Protein 4JGB (pdb70)

Secondary structure (DSSP, 8-state):
--EEEEESTTSHHHHHHHHHHHHTT-EEEEEES----SSEEEE--TT-HHHHHHHHTT-SEEEE---TTT--GGGHHHHHHHHHHHHHHHT--EEEEE--GGG-EEETTEEGGGSTT--GGGHHHHHHHHHHHHHHTT--SSEEEEEEPPSEEES-------EEESSB----TTS--EEEHHHHHHHHHHHHHH-SSTTEEEEEE-/--EEEEESTTSHHHHHHHHHHHHTT-EEEEEES----SEEEE--TT-HHHHHHHHTT-SEEEE---TTT--GGGHHHHHHHHHHHHHHHT--EEEEE--GGG-EEETTEEGGGSTT--GGGHHHHHHHHHHHHHHHT--SSEEEEEEPPSEEES-------EEESSB----TTS--EEEHHHHHHHHHHHHHH-TTTTEEEEEE-

Nearest PDB structures (foldseek):
  4jgb-assembly2_B  TM=1.005E+00  e=1.490E-44  Burkholderia pseudomallei K96243
  4jgb-assembly1_A  TM=1.003E+00  e=3.158E-43  Burkholderia pseudomallei K96243
  3dhn-assembly1_A  TM=9.095E-01  e=5.529E-24  Bacteroides thetaiotaomicron
  4r01-assembly1_A  TM=8.678E-01  e=6.731E-21  Streptococcus pneumoniae TIGR4
  3m2p-assembly2_C  TM=6.711E-01  e=4.799E-10  Bacillus cereus ATCC 14579

Structure (mmCIF, N/CA/C/O backbone):
data_4JGB
#
_entry.id   4JGB
#
_cell.length_a   67.390
_cell.length_b   76.280
_cell.length_c   78.580
_cell.angle_alpha   90.000
_cell.angle_beta   93.420
_cell.angle_gamma   90.000
#
_symmetry.space_group_name_H-M   'C 1 2 1'
#
loop_
_entity.id
_entity.type
_entity.pdbx_description
1 polymer 'Putative exported protein'
2 non-polymer 1,2-ETHANEDIOL
3 non-polymer 'SULFATE ION'
4 water water
#
loop_
_atom_site.group_PDB
_atom_site.id
_atom_site.type_symbol
_atom_site.label_atom_id
_atom_site.label_alt_id
_atom_site.label_comp_id
_atom_site.label_asym_id
_atom_site.label_entity_id
_atom_site.label_seq_id
_atom_site.pdbx_PDB_ins_code
_atom_site.Cartn_x
_atom_site.Cartn_y
_atom_site.Cartn_z
_atom_site.occupancy
_atom_site.B_iso_or_equiv
_atom_site.auth_seq_id
_atom_site.auth_comp_id
_atom_site.auth_asym_id
_atom_site.auth_atom_id
_atom_site.pdbx_PDB_model_num
ATOM 1 N N . MET A 1 5 ? 22.902 11.864 7.808 1.00 29.22 1 MET A N 1
ATOM 2 C CA . MET A 1 5 ? 23.598 12.005 9.114 1.00 29.16 1 MET A CA 1
ATOM 3 C C . MET A 1 5 ? 22.748 12.701 10.188 1.00 25.40 1 MET A C 1
ATOM 4 O O . MET A 1 5 ? 22.688 12.198 11.298 1.00 26.05 1 MET A O 1
ATOM 9 N N . LEU A 1 6 ? 22.089 13.825 9.868 1.00 20.98 2 LEU A N 1
ATOM 10 C CA . LEU A 1 6 ? 21.208 14.491 10.827 1.00 18.21 2 LEU A CA 1
ATOM 11 C C . LEU A 1 6 ? 19.732 14.356 10.480 1.00 17.15 2 LEU A C 1
ATOM 12 O O . LEU A 1 6 ? 19.347 14.323 9.296 1.00 15.72 2 LEU A O 1
ATOM 17 N N . LYS A 1 7 ? 18.920 14.276 11.538 1.00 16.88 3 LYS A N 1
ATOM 18 C CA . LYS A 1 7 ? 17.467 14.294 11.430 1.00 16.45 3 LYS A CA 1
ATOM 19 C C . LYS A 1 7 ? 17.016 15.721 11.658 1.00 15.25 3 LYS A C 1
ATOM 20 O O . LYS A 1 7 ? 16.915 16.177 12.824 1.00 14.92 3 LYS A O 1
ATOM 26 N N . ILE A 1 8 ? 16.728 16.412 10.555 1.00 14.15 4 ILE A N 1
ATOM 27 C CA . ILE A 1 8 ? 16.258 17.812 10.603 1.00 13.41 4 ILE A CA 1
ATOM 28 C C . ILE A 1 8 ? 14.744 17.978 10.371 1.00 13.50 4 ILE A C 1
ATOM 29 O O . ILE A 1 8 ? 14.197 17.512 9.352 1.00 13.84 4 ILE A O 1
ATOM 34 N N . ALA A 1 9 ? 14.066 18.624 11.323 1.00 14.07 5 ALA A N 1
ATOM 35 C CA . ALA A 1 9 ? 12.647 18.960 11.176 1.00 14.48 5 ALA A CA 1
ATOM 36 C C . ALA A 1 9 ? 12.576 20.420 10.770 1.00 13.99 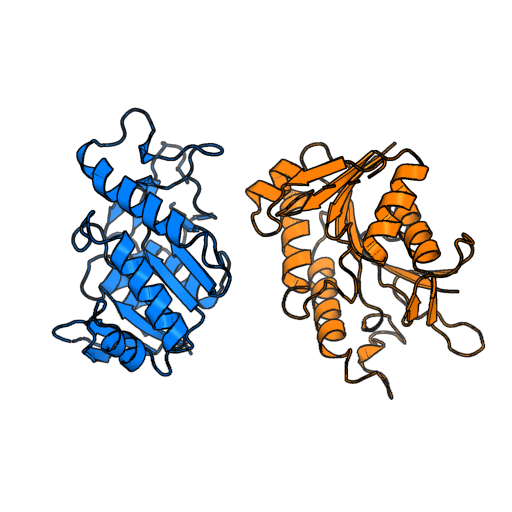5 ALA A C 1
ATOM 37 O O . ALA A 1 9 ? 13.285 21.259 11.310 1.00 13.31 5 ALA A O 1
ATOM 39 N N . LEU A 1 10 ? 11.712 20.723 9.813 1.00 14.55 6 LEU A N 1
ATOM 40 C CA . LEU A 1 10 ? 11.764 22.028 9.154 1.00 14.23 6 LEU A CA 1
ATOM 41 C C . LEU A 1 10 ? 10.347 22.547 8.977 1.00 15.06 6 LEU A C 1
ATOM 42 O O . LEU A 1 10 ? 9.535 21.849 8.357 1.00 15.90 6 LEU A O 1
ATOM 47 N N . PHE A 1 11 ? 10.035 23.715 9.567 1.00 15.35 7 PHE A N 1
ATOM 48 C CA . PHE A 1 11 ? 8.798 24.464 9.298 1.00 16.26 7 PHE A CA 1
ATOM 49 C C . PHE A 1 11 ? 9.011 25.413 8.104 1.00 16.51 7 PHE A C 1
ATOM 50 O O . PHE A 1 11 ? 10.115 25.890 7.890 1.00 16.09 7 PHE A O 1
ATOM 58 N N . GLY A 1 12 ? 7.961 25.660 7.326 1.00 17.05 8 GLY A N 1
ATOM 59 C CA . GLY A 1 12 ? 8.052 26.571 6.190 1.00 17.46 8 GLY A CA 1
ATOM 60 C C . GLY A 1 12 ? 8.700 25.971 4.957 1.00 16.88 8 GLY A C 1
ATOM 61 O O . GLY A 1 12 ? 9.149 26.713 4.075 1.00 17.33 8 GLY A O 1
ATOM 62 N N . ALA A 1 13 ? 8.759 24.639 4.885 1.00 16.59 9 ALA A N 1
ATOM 63 C CA . ALA A 1 13 ? 9.462 23.936 3.792 1.00 16.26 9 ALA A CA 1
ATOM 64 C C . ALA A 1 13 ? 8.958 24.147 2.334 1.00 17.51 9 ALA A C 1
ATOM 65 O O . ALA A 1 13 ? 9.702 23.806 1.380 1.00 17.17 9 ALA A O 1
ATOM 67 N N . THR A 1 14 ? 7.756 24.700 2.133 1.00 18.11 10 THR A N 1
ATOM 68 C CA . THR A 1 14 ? 7.255 24.881 0.768 1.00 19.68 10 THR A CA 1
ATOM 69 C C . THR A 1 14 ? 7.578 26.270 0.261 1.00 20.53 10 THR A C 1
ATOM 70 O O . THR A 1 14 ? 7.270 26.591 -0.891 1.00 21.78 10 THR A O 1
ATOM 74 N N . GLY A 1 15 ? 8.178 27.103 1.115 1.00 19.39 11 GLY A N 1
ATOM 75 C CA . GLY A 1 15 ? 8.515 28.463 0.722 1.00 19.44 11 GLY A CA 1
ATOM 76 C C . GLY A 1 15 ? 9.665 28.491 -0.277 1.00 18.79 11 GLY A C 1
ATOM 77 O O . GLY A 1 15 ? 10.280 27.470 -0.589 1.00 18.26 11 GLY A O 1
ATOM 78 N N . MET A 1 16 ? 9.923 29.677 -0.788 1.00 19.00 12 MET A N 1
ATOM 79 C CA . MET A 1 16 ? 10.996 29.951 -1.708 1.00 19.08 12 MET A CA 1
ATOM 80 C C . MET A 1 16 ? 12.341 29.650 -1.003 1.00 17.53 12 MET A C 1
ATOM 81 O O . MET A 1 16 ? 13.236 28.967 -1.567 1.00 17.00 12 MET A O 1
ATOM 86 N N . ILE A 1 17 ? 12.477 30.122 0.237 1.00 16.38 13 ILE A N 1
ATOM 87 C CA . ILE A 1 17 ? 13.682 29.823 1.036 1.00 15.00 13 ILE A CA 1
ATOM 88 C C . ILE A 1 17 ? 13.660 28.409 1.601 1.00 13.87 13 ILE A C 1
ATOM 89 O O . ILE A 1 17 ? 14.664 27.665 1.550 1.00 13.03 13 ILE A O 1
ATOM 94 N N . GLY A 1 18 ? 12.511 28.042 2.151 1.00 13.64 14 GLY A N 1
ATOM 95 C CA . GLY A 1 18 ? 12.374 26.777 2.850 1.00 13.20 14 GLY A CA 1
ATOM 96 C C . GLY A 1 18 ? 12.541 25.560 1.953 1.00 13.11 14 GLY A C 1
ATOM 97 O O . GLY A 1 18 ? 13.182 24.592 2.352 1.00 12.80 14 GLY A O 1
ATOM 98 N N . SER A 1 19 ? 11.955 25.590 0.762 1.00 13.95 15 SER A N 1
ATOM 99 C CA . SER A 1 19 ? 12.100 24.481 -0.200 1.00 14.07 15 SER A CA 1
ATOM 100 C C . SER A 1 19 ? 13.571 24.241 -0.600 1.00 13.46 15 SER A C 1
ATOM 101 O O . SER A 1 19 ? 13.995 23.106 -0.820 1.00 12.99 15 SER A O 1
ATOM 104 N N . ARG A 1 20 ? 14.349 25.319 -0.660 1.00 13.22 16 ARG A N 1
ATOM 105 C CA . ARG A 1 20 ? 15.783 25.240 -1.017 1.00 12.69 16 ARG A CA 1
ATOM 106 C C . ARG A 1 20 ? 16.619 24.701 0.130 1.00 11.78 16 ARG A C 1
ATOM 107 O O . ARG A 1 20 ? 17.579 23.942 -0.058 1.00 11.55 16 ARG A O 1
ATOM 115 N N . ILE A 1 21 ? 16.222 25.047 1.344 1.00 11.11 17 ILE A N 1
ATOM 116 C CA . ILE A 1 21 ? 16.836 24.468 2.518 1.00 10.30 17 ILE A CA 1
ATOM 117 C C . ILE A 1 21 ? 16.568 22.953 2.566 1.00 10.64 17 ILE A C 1
ATOM 118 O O . ILE A 1 21 ? 17.503 22.178 2.744 1.00 10.94 17 ILE A O 1
ATOM 123 N N . ALA A 1 22 ? 15.313 22.533 2.392 1.00 10.67 18 ALA A N 1
ATOM 124 C CA . ALA A 1 22 ? 14.991 21.118 2.450 1.00 11.50 18 ALA A CA 1
ATOM 125 C C . ALA A 1 22 ? 15.747 20.323 1.405 1.00 11.79 18 ALA A C 1
ATOM 126 O O . ALA A 1 22 ? 16.225 19.244 1.686 1.00 12.26 18 ALA A O 1
ATOM 128 N N . ALA A 1 23 ? 15.831 20.842 0.193 1.00 12.44 19 ALA A N 1
ATOM 129 C CA . ALA A 1 23 ? 16.504 20.142 -0.906 1.00 13.16 19 ALA A CA 1
ATOM 130 C C . ALA A 1 23 ? 18.023 20.083 -0.687 1.00 13.20 19 ALA A C 1
ATOM 131 O O . ALA A 1 23 ? 18.689 19.066 -1.009 1.00 13.19 19 ALA A O 1
ATOM 133 N N . GLU A 1 24 ? 18.571 21.181 -0.160 1.00 12.48 20 GLU A N 1
ATOM 134 C CA . GLU A 1 24 ? 20.012 21.256 0.153 1.00 12.80 20 GLU A CA 1
ATOM 135 C C . GLU A 1 24 ? 20.373 20.247 1.231 1.00 12.94 20 GLU A C 1
ATOM 136 O O . GLU A 1 24 ? 21.438 19.612 1.159 1.00 14.36 20 GLU A O 1
ATOM 142 N N . ALA A 1 25 ? 19.509 20.091 2.230 1.00 12.38 21 ALA A N 1
ATOM 143 C CA . ALA A 1 25 ? 19.783 19.123 3.282 1.00 12.27 21 ALA A CA 1
ATOM 144 C C . ALA A 1 25 ? 19.608 17.675 2.778 1.00 12.94 21 ALA A C 1
ATOM 145 O O . ALA A 1 25 ? 20.479 16.838 3.020 1.00 12.88 21 ALA A O 1
ATOM 147 N N . ALA A 1 26 ? 18.518 17.412 2.050 1.00 12.99 22 ALA A N 1
ATOM 148 C CA . ALA A 1 26 ? 18.271 16.070 1.462 1.00 13.79 22 ALA A CA 1
ATOM 149 C C . ALA A 1 26 ? 19.401 15.607 0.545 1.00 14.62 22 ALA A C 1
ATOM 150 O O . ALA A 1 26 ? 19.828 14.461 0.630 1.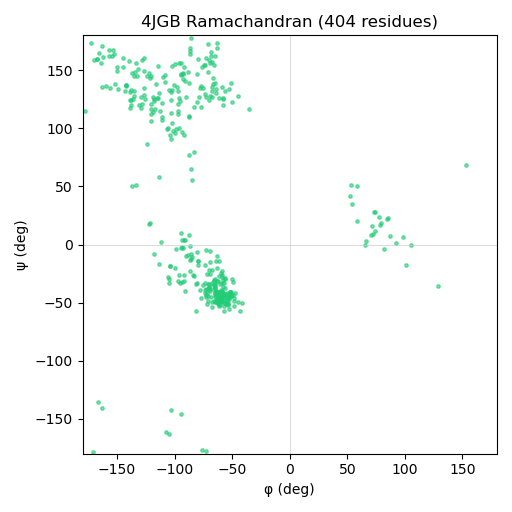00 15.35 22 ALA A O 1
ATOM 152 N N . ARG A 1 27 ? 19.915 16.496 -0.318 1.00 14.67 23 ARG A N 1
ATOM 153 C CA . ARG A 1 27 ? 20.898 16.072 -1.298 1.00 15.48 23 ARG A CA 1
ATOM 154 C C . ARG A 1 27 ? 22.240 15.700 -0.625 1.00 16.04 23 ARG A C 1
ATOM 155 O O . ARG A 1 27 ? 23.083 15.037 -1.267 1.00 16.86 23 ARG A O 1
ATOM 163 N N . ARG A 1 28 ? 22.412 16.112 0.641 1.00 14.82 24 ARG A N 1
ATOM 164 C CA . ARG A 1 28 ? 23.631 15.815 1.429 1.00 15.90 24 ARG A CA 1
ATOM 165 C C . ARG A 1 28 ? 23.483 14.497 2.202 1.00 16.67 24 ARG A C 1
ATOM 166 O O . ARG A 1 28 ? 24.440 13.990 2.811 1.00 17.47 24 ARG A O 1
ATOM 174 N N . GLY A 1 29 ? 22.272 13.960 2.214 1.00 16.94 25 GLY A N 1
ATOM 175 C CA . GLY A 1 29 ? 22.024 12.674 2.910 1.00 18.32 25 GLY A CA 1
ATOM 176 C C . GLY A 1 29 ? 21.428 12.891 4.302 1.00 18.35 25 GLY A C 1
ATOM 177 O O . GLY A 1 29 ? 21.252 11.929 5.055 1.00 18.92 25 GLY A O 1
ATOM 178 N N . HIS A 1 30 ? 21.089 14.143 4.650 1.00 17.39 26 HIS A N 1
ATOM 179 C CA . HIS A 1 30 ? 20.355 14.376 5.912 1.00 17.46 26 HIS A CA 1
ATOM 180 C C . HIS A 1 30 ? 18.947 13.855 5.736 1.00 18.44 26 HIS A C 1
ATOM 181 O O . HIS A 1 30 ? 18.427 13.862 4.618 1.00 19.45 26 HIS A O 1
ATOM 188 N N . GLN A 1 31 ? 18.341 13.374 6.816 1.00 19.28 27 GLN A N 1
ATOM 189 C CA . GLN A 1 31 ? 16.922 12.990 6.822 1.00 20.71 27 GLN A CA 1
ATOM 190 C C . GLN A 1 31 ? 16.051 14.207 7.164 1.00 19.31 27 GLN A C 1
ATOM 191 O O . GLN A 1 31 ? 16.045 14.686 8.312 1.00 19.01 27 GLN A O 1
ATOM 197 N N . VAL A 1 32 ? 15.318 14.699 6.168 1.00 17.83 28 VAL A N 1
ATOM 198 C CA . VAL A 1 32 ? 14.496 15.901 6.329 1.00 16.74 28 VAL A CA 1
ATOM 199 C C . VAL A 1 32 ? 13.013 15.560 6.480 1.00 17.45 28 VAL A C 1
ATOM 200 O O . VAL A 1 32 ? 12.452 14.779 5.708 1.00 18.24 28 VAL A O 1
ATOM 204 N N . THR A 1 33 ? 12.399 16.161 7.493 1.00 17.18 29 THR A N 1
ATOM 205 C CA . THR A 1 33 ? 10.959 16.073 7.721 1.00 17.57 29 THR A CA 1
ATOM 206 C C . THR A 1 33 ? 10.347 17.472 7.643 1.00 16.84 29 THR A C 1
ATOM 207 O O . THR A 1 33 ? 10.638 18.305 8.472 1.00 16.74 29 THR A O 1
ATOM 211 N N . ALA A 1 34 ? 9.506 17.724 6.636 1.00 17.58 30 ALA A N 1
ATOM 212 C CA . ALA A 1 34 ? 8.726 18.956 6.554 1.00 17.13 30 ALA A CA 1
ATOM 213 C C . ALA A 1 34 ? 7.538 18.895 7.508 1.00 18.82 30 ALA A C 1
ATOM 214 O O . ALA A 1 34 ? 6.660 18.016 7.391 1.00 19.37 30 ALA A O 1
ATOM 216 N N . LEU A 1 35 ? 7.510 19.813 8.469 1.00 18.36 31 LEU A N 1
ATOM 217 C CA . LEU A 1 35 ? 6.427 19.834 9.421 1.00 19.66 31 LEU A CA 1
ATOM 218 C C . LEU A 1 35 ? 5.454 20.946 9.041 1.00 20.27 31 LEU A C 1
ATOM 219 O O . LEU A 1 35 ? 5.896 22.071 8.759 1.00 19.28 31 LEU A O 1
ATOM 224 N N . SER A 1 36 ? 4.149 20.630 9.032 1.00 21.45 32 SER A N 1
ATOM 225 C CA . SER A 1 36 ? 3.077 21.638 8.814 1.00 23.15 32 SER A CA 1
ATOM 226 C C . SER A 1 36 ? 1.698 21.241 9.371 1.00 25.68 32 SER A C 1
ATOM 227 O O . SER A 1 36 ? 1.477 20.083 9.736 1.00 25.85 32 SER A O 1
ATOM 230 N N . ARG A 1 37 ? 0.776 22.207 9.429 1.00 28.42 33 ARG A N 1
ATOM 231 C CA . ARG A 1 37 ? -0.620 21.940 9.856 1.00 31.85 33 ARG A CA 1
ATOM 232 C C . ARG A 1 37 ? -1.366 20.996 8.905 1.00 34.71 33 ARG A C 1
ATOM 233 O O . ARG A 1 37 ? -2.073 20.104 9.366 1.00 36.42 33 ARG A O 1
ATOM 235 N N . ASN A 1 38 ? -1.192 21.179 7.589 1.00 37.49 34 ASN A N 1
ATOM 236 C CA . ASN A 1 38 ? -1.749 20.269 6.570 1.00 40.40 34 ASN A CA 1
ATOM 237 C C . ASN A 1 38 ? -0.656 19.741 5.677 1.00 40.45 34 ASN A C 1
ATOM 238 O O . ASN A 1 38 ? -0.405 20.318 4.617 1.00 43.78 34 ASN A O 1
ATOM 243 N N . PRO A 1 39 ? 0.007 18.643 6.089 1.00 39.93 35 PRO A N 1
ATOM 244 C CA . PRO A 1 39 ? 1.114 18.086 5.292 1.00 39.40 35 PRO A CA 1
ATOM 245 C C . PRO A 1 39 ? 0.607 17.402 4.023 1.00 41.68 35 PRO A C 1
ATOM 246 O O . PRO A 1 39 ? -0.393 16.684 4.084 1.00 41.90 35 PRO A O 1
ATOM 250 N N . GLY A 1 43 ? 7.918 17.501 -0.307 1.00 36.49 39 GLY A N 1
ATOM 251 C CA . GLY A 1 43 ? 7.499 16.120 -0.195 1.00 35.99 39 GLY A CA 1
ATOM 252 C C . GLY A 1 43 ? 8.042 15.305 -1.352 1.00 37.15 39 GLY A C 1
ATOM 253 O O . GLY A 1 43 ? 7.276 14.873 -2.209 1.00 40.22 39 GLY A O 1
ATOM 254 N N . ALA A 1 44 ? 9.365 15.122 -1.364 1.00 34.31 40 ALA A N 1
ATOM 255 C CA . ALA A 1 44 ? 10.098 14.325 -2.338 1.00 33.53 40 ALA A CA 1
ATOM 256 C C . ALA A 1 44 ? 11.574 14.361 -1.925 1.00 31.61 40 ALA A C 1
ATOM 257 O O . ALA A 1 44 ? 12.198 15.426 -1.935 1.00 31.67 40 ALA A O 1
ATOM 259 N N . ASN A 1 45 ? 12.116 13.191 -1.553 1.00 29.27 41 ASN A N 1
ATOM 260 C CA . ASN A 1 45 ? 13.386 13.082 -0.800 1.00 25.03 41 ASN A CA 1
ATOM 261 C C . ASN A 1 45 ? 13.264 13.672 0.595 1.00 22.98 41 ASN A C 1
ATOM 262 O O . ASN A 1 45 ? 14.215 13.688 1.352 1.00 21.44 41 ASN A O 1
ATOM 267 N N . VAL A 1 46 ? 12.089 14.192 0.913 1.00 21.83 42 VAL A N 1
ATOM 268 C CA . VAL A 1 46 ? 11.860 14.884 2.170 1.00 21.08 42 VAL A CA 1
ATOM 269 C C . VAL A 1 46 ? 10.537 14.348 2.684 1.00 21.78 42 VAL A C 1
ATOM 270 O O . VAL A 1 46 ? 9.545 14.355 1.958 1.00 22.19 42 VAL A O 1
ATOM 274 N N . GLN A 1 47 ? 10.519 13.882 3.923 1.00 21.91 43 GLN A N 1
ATOM 275 C CA . GLN A 1 47 ? 9.284 13.343 4.507 1.00 23.00 43 GLN A CA 1
ATOM 276 C C . GLN A 1 47 ? 8.456 14.454 5.123 1.00 22.32 43 GLN A C 1
ATOM 277 O O . GLN A 1 47 ? 8.933 15.570 5.254 1.00 21.72 43 GLN A O 1
ATOM 283 N N . ALA A 1 48 ? 7.215 14.142 5.478 1.00 23.45 44 ALA A N 1
ATOM 284 C CA . ALA A 1 48 ? 6.235 15.141 5.902 1.00 23.89 44 ALA A CA 1
ATOM 285 C C . ALA A 1 48 ? 5.388 14.585 7.037 1.00 24.79 44 ALA A C 1
ATOM 286 O O . ALA A 1 48 ? 4.976 13.414 7.005 1.00 25.88 44 ALA A O 1
ATOM 288 N N . LYS A 1 49 ? 5.158 15.422 8.048 1.00 23.93 45 LYS A N 1
ATOM 289 C CA . LYS A 1 49 ? 4.404 15.047 9.239 1.00 24.26 45 LYS A CA 1
ATOM 290 C C . LYS A 1 49 ? 3.588 16.253 9.743 1.00 24.13 45 LYS A C 1
ATOM 291 O O . LYS A 1 49 ? 3.957 17.430 9.519 1.00 22.85 45 LYS A O 1
ATOM 293 N N . ALA A 1 50 ? 2.487 15.942 10.407 1.00 24.87 46 ALA A N 1
ATOM 294 C CA . ALA A 1 50 ? 1.602 16.948 10.970 1.00 25.38 46 ALA A CA 1
ATOM 295 C C . ALA A 1 50 ? 2.207 17.542 12.231 1.00 24.69 46 ALA A C 1
ATOM 296 O O . ALA A 1 50 ? 2.721 16.826 13.104 1.00 24.06 46 ALA A O 1
ATOM 298 N N . ALA A 1 51 ? 2.141 18.859 12.310 1.00 24.17 47 ALA A N 1
ATOM 299 C CA . ALA A 1 51 ? 2.594 19.583 13.485 1.00 24.88 47 ALA A CA 1
ATOM 300 C C . ALA A 1 51 ? 2.014 20.983 13.452 1.00 25.60 47 ALA A C 1
ATOM 301 O O . ALA A 1 51 ? 1.993 21.637 12.395 1.00 25.20 47 ALA A O 1
ATOM 303 N N . ASP A 1 52 ? 1.524 21.421 14.609 1.00 27.52 48 ASP A N 1
ATOM 304 C CA . ASP A 1 52 ? 1.032 22.766 14.776 1.00 29.30 48 ASP A CA 1
ATOM 305 C C . ASP A 1 52 ? 2.003 23.471 15.679 1.00 30.19 48 ASP A C 1
ATOM 306 O O . ASP A 1 52 ? 2.074 23.194 16.887 1.00 31.21 48 ASP A O 1
ATOM 311 N N . LEU A 1 53 ? 2.728 24.398 15.070 1.00 30.35 49 LEU A N 1
ATOM 312 C CA . LEU A 1 53 ? 3.730 25.205 15.720 1.00 32.08 49 LEU A CA 1
ATOM 313 C C . LEU A 1 53 ? 3.246 25.811 17.053 1.00 34.96 49 LEU A C 1
ATOM 314 O O . LEU A 1 53 ? 3.960 25.793 18.056 1.00 34.37 49 LEU A O 1
ATOM 319 N N . PHE A 1 54 ? 2.010 26.298 17.071 1.00 36.99 50 PHE A N 1
ATOM 320 C CA . PHE A 1 54 ? 1.507 27.045 18.207 1.00 39.65 50 PHE A CA 1
ATOM 321 C C . PHE A 1 54 ? 0.735 26.170 19.209 1.00 42.52 50 PHE A C 1
ATOM 322 O O . PHE A 1 54 ? 0.095 26.686 20.129 1.00 44.42 50 PHE A O 1
ATOM 330 N N . ASP A 1 55 ? 0.794 24.848 19.026 1.00 41.78 51 ASP A N 1
ATOM 331 C CA . ASP A 1 55 ? 0.125 23.917 19.929 1.00 43.15 51 ASP A CA 1
ATOM 332 C C . ASP A 1 55 ? 1.199 23.176 20.696 1.00 44.47 51 ASP A C 1
ATOM 333 O O . ASP A 1 55 ? 1.871 22.314 20.130 1.00 43.58 51 ASP A O 1
ATOM 338 N N . PRO A 1 56 ? 1.358 23.508 21.997 1.00 47.54 52 PRO A N 1
ATOM 339 C CA . PRO A 1 56 ? 2.474 23.063 22.850 1.00 47.36 52 PRO A CA 1
ATOM 340 C C . PRO A 1 56 ? 2.820 21.582 22.682 1.00 46.90 52 PRO A C 1
ATOM 341 O O . PRO A 1 56 ? 3.961 21.251 22.332 1.00 45.86 52 PRO A O 1
ATOM 345 N N . ALA A 1 57 ? 1.832 20.717 22.914 1.00 47.48 53 ALA A N 1
ATOM 346 C CA . ALA A 1 57 ? 1.981 19.272 22.776 1.00 47.16 53 ALA A CA 1
ATOM 347 C C . ALA A 1 57 ? 2.305 18.825 21.343 1.00 45.54 53 ALA A C 1
ATOM 348 O O . ALA A 1 57 ? 2.983 17.812 21.144 1.00 45.47 53 ALA A O 1
ATOM 350 N N . SER A 1 58 ? 1.813 19.569 20.352 1.00 42.51 54 SER A N 1
ATOM 351 C CA . SER A 1 58 ? 1.971 19.179 18.954 1.00 39.38 54 SER A CA 1
ATOM 352 C C . SER A 1 58 ? 3.432 19.243 18.483 1.00 36.94 54 SER A C 1
ATOM 353 O O . SER A 1 58 ? 3.958 18.257 17.942 1.00 34.81 54 SER A O 1
ATOM 356 N N . ILE A 1 59 ? 4.072 20.399 18.681 1.00 34.50 55 ILE A N 1
ATOM 357 C CA . ILE A 1 59 ? 5.471 20.573 18.311 1.00 33.40 55 ILE A CA 1
ATOM 358 C C . ILE A 1 59 ? 6.390 19.606 19.077 1.00 32.45 55 ILE A C 1
ATOM 359 O O . ILE A 1 59 ? 7.170 18.872 18.453 1.00 30.26 55 ILE A O 1
ATOM 361 N N . ALA A 1 60 ? 6.284 19.600 20.406 1.00 32.19 56 ALA A N 1
ATOM 362 C CA . ALA A 1 60 ? 7.109 18.719 21.245 1.00 33.52 56 ALA A CA 1
ATOM 363 C C . ALA A 1 60 ? 7.016 17.257 20.794 1.00 33.54 56 ALA A C 1
ATOM 364 O O . ALA A 1 60 ? 8.049 16.584 20.651 1.00 33.88 56 ALA A O 1
ATOM 366 N N . ALA A 1 61 ? 5.795 16.782 20.537 1.00 33.14 57 ALA A N 1
ATOM 367 C CA . ALA A 1 61 ? 5.582 15.431 19.982 1.00 32.14 57 ALA A CA 1
ATOM 368 C C . ALA A 1 61 ? 6.245 15.200 18.623 1.00 30.18 57 ALA A C 1
ATOM 369 O O . ALA A 1 61 ? 6.834 14.149 18.409 1.00 30.80 57 ALA A O 1
ATOM 371 N N . ALA A 1 62 ? 6.149 16.173 17.711 1.00 27.70 58 ALA A N 1
ATOM 372 C CA . ALA A 1 62 ? 6.739 16.061 16.361 1.00 24.91 58 ALA A CA 1
ATOM 373 C C . ALA A 1 62 ? 8.249 16.151 16.316 1.00 23.32 58 ALA A C 1
ATOM 374 O O . ALA A 1 62 ? 8.881 15.648 15.372 1.00 22.93 58 ALA A O 1
ATOM 376 N N . LEU A 1 63 ? 8.836 16.814 17.301 1.00 22.33 59 LEU A N 1
ATOM 377 C CA . LEU A 1 63 ? 10.298 16.995 17.345 1.00 21.60 59 LEU A CA 1
ATOM 378 C C . LEU A 1 63 ? 11.010 15.835 17.998 1.00 22.39 59 LEU A C 1
ATOM 379 O O . LEU A 1 63 ? 12.252 15.775 17.978 1.00 22.76 59 LEU A O 1
ATOM 384 N N . ALA A 1 64 ? 10.237 14.926 18.584 1.00 23.18 60 ALA A N 1
ATOM 385 C CA . ALA A 1 64 ? 10.803 13.822 19.354 1.00 24.69 60 ALA A CA 1
ATOM 386 C C . ALA A 1 64 ? 11.740 13.003 18.468 1.00 24.08 60 ALA A C 1
ATOM 387 O O . ALA A 1 64 ? 11.386 12.611 17.353 1.00 23.79 60 ALA A O 1
ATOM 389 N N . GLY A 1 65 ? 12.973 12.827 18.929 1.00 24.12 61 GLY A N 1
ATOM 390 C CA . GLY A 1 65 ? 13.972 12.124 18.140 1.00 23.75 61 GLY A CA 1
ATOM 391 C C . GLY A 1 65 ? 14.691 12.915 17.067 1.00 22.19 61 GLY A C 1
ATOM 392 O O . GLY A 1 65 ? 15.577 12.377 16.416 1.00 23.03 61 GLY A O 1
ATOM 393 N N . GLN A 1 66 ? 14.326 14.173 16.860 1.00 20.60 62 GLN A N 1
ATOM 394 C CA . GLN A 1 66 ? 15.019 15.001 15.851 1.00 18.91 62 GLN A CA 1
ATOM 395 C C . GLN A 1 66 ? 16.337 15.561 16.403 1.00 18.49 62 GLN A C 1
ATOM 396 O O . GLN A 1 66 ? 16.448 15.850 17.613 1.00 18.48 62 GLN A O 1
ATOM 402 N N . ASP A 1 67 ? 17.333 15.710 15.529 1.00 17.44 63 ASP A N 1
ATOM 403 C CA . ASP A 1 67 ? 18.604 16.352 15.947 1.00 17.81 63 ASP A CA 1
ATOM 404 C C . ASP A 1 67 ? 18.504 17.864 15.929 1.00 16.56 63 ASP A C 1
ATOM 405 O O . ASP A 1 67 ? 19.121 18.546 16.757 1.00 17.32 63 ASP A O 1
ATOM 410 N N . VAL A 1 68 ? 17.731 18.397 14.981 1.00 15.37 64 VAL A N 1
ATOM 411 C CA . VAL A 1 68 ? 17.733 19.835 14.711 1.00 14.21 64 VAL A CA 1
ATOM 412 C C . VAL A 1 68 ? 16.303 20.271 14.394 1.00 14.06 64 VAL A C 1
ATOM 413 O O . VAL A 1 68 ? 15.589 19.608 13.644 1.00 13.68 64 VAL A O 1
ATOM 417 N N . VAL A 1 69 ? 15.880 21.399 14.938 1.00 14.18 65 VAL A N 1
ATOM 418 C CA . VAL A 1 69 ? 14.642 21.983 14.419 1.00 14.21 65 VAL A CA 1
ATOM 419 C C . VAL A 1 69 ? 14.952 23.326 13.730 1.00 14.10 65 VAL A C 1
ATOM 420 O O . VAL A 1 69 ? 15.681 24.175 14.276 1.00 14.35 65 VAL A O 1
ATOM 424 N N . ALA A 1 70 ? 14.445 23.502 12.511 1.00 14.18 66 ALA A N 1
ATOM 425 C CA . ALA A 1 70 ? 14.645 24.770 11.766 1.00 14.45 66 ALA A CA 1
ATOM 426 C C . ALA A 1 70 ? 13.321 25.418 11.341 1.00 15.30 66 ALA A C 1
ATOM 427 O O . ALA A 1 70 ? 12.359 24.735 10.999 1.00 14.95 66 ALA A O 1
ATOM 429 N N . SER A 1 71 ? 13.277 26.741 11.350 1.00 16.84 67 SER A N 1
ATOM 430 C CA . SER A 1 71 ? 12.119 27.457 10.838 1.00 19.14 67 SER A CA 1
ATOM 431 C C . SER A 1 71 ? 12.544 28.321 9.637 1.00 19.76 67 SER A C 1
ATOM 432 O O . SER A 1 71 ? 13.453 29.153 9.750 1.00 20.90 67 SER A O 1
ATOM 435 N N . ALA A 1 72 ? 11.866 28.132 8.510 1.00 20.56 68 ALA A N 1
ATOM 436 C CA . ALA A 1 72 ? 12.292 28.695 7.222 1.00 21.76 68 ALA A CA 1
ATOM 437 C C . ALA A 1 72 ? 11.258 29.587 6.565 1.00 23.64 68 ALA A C 1
ATOM 438 O O . ALA A 1 72 ? 11.323 29.840 5.361 1.00 24.86 68 ALA A O 1
ATOM 440 N N . TYR A 1 73 ? 10.289 30.043 7.343 1.00 24.23 69 TYR A N 1
ATOM 441 C CA . TYR A 1 73 ? 9.404 31.106 6.881 1.00 26.06 69 TYR A CA 1
ATOM 442 C C . TYR A 1 73 ? 10.210 32.264 6.332 1.00 25.32 69 TYR A C 1
ATOM 443 O O . TYR A 1 73 ? 11.068 32.807 7.019 1.00 24.50 69 TYR A O 1
ATOM 452 N N . GLY A 1 74 ? 9.950 32.606 5.079 1.00 26.53 70 GLY A N 1
ATOM 453 C CA . GLY A 1 74 ? 10.633 33.725 4.422 1.00 28.32 70 GLY A CA 1
ATOM 454 C C . GLY A 1 74 ? 9.686 34.902 4.251 1.00 30.18 70 GLY A C 1
ATOM 455 O O . GLY A 1 74 ? 8.655 34.959 4.925 1.00 29.93 70 GLY A O 1
ATOM 456 N N . PRO A 1 75 ? 10.030 35.849 3.345 1.00 32.39 71 PRO A N 1
ATOM 457 C CA . PRO A 1 75 ? 9.263 37.101 3.162 1.00 34.56 71 PRO A CA 1
ATOM 458 C C . PRO A 1 75 ? 7.783 36.929 2.780 1.00 36.53 71 PRO A C 1
ATOM 459 O O . PRO A 1 75 ? 6.953 37.753 3.186 1.00 38.00 71 PRO A O 1
ATOM 463 N N . LYS A 1 76 ? 7.441 35.884 2.019 1.00 37.04 72 LYS A N 1
ATOM 464 C CA . LYS A 1 76 ? 6.028 35.671 1.648 1.00 39.35 72 LYS A CA 1
ATOM 465 C C . LYS A 1 76 ? 5.242 34.919 2.735 1.00 38.94 72 LYS A C 1
ATOM 466 O O . LYS A 1 76 ? 4.031 35.086 2.856 1.00 42.54 72 LYS A O 1
ATOM 468 N N . GLN A 1 77 ? 5.926 34.122 3.542 1.00 35.21 73 GLN A N 1
ATOM 469 C CA . GLN A 1 77 ? 5.242 33.320 4.556 1.00 35.52 73 GLN A CA 1
ATOM 470 C C . GLN A 1 77 ? 5.097 33.974 5.934 1.00 36.38 73 GLN A C 1
ATOM 471 O O . GLN A 1 77 ? 4.144 33.698 6.662 1.00 37.00 73 GLN A O 1
ATOM 477 N N . GLU A 1 78 ? 6.058 34.805 6.304 1.00 36.11 74 GLU A N 1
ATOM 478 C CA . GLU A 1 78 ? 6.083 35.380 7.642 1.00 36.85 74 GLU A CA 1
ATOM 479 C C . GLU A 1 78 ? 5.060 36.508 7.805 1.00 39.51 74 GLU A C 1
ATOM 480 O O . GLU A 1 78 ? 4.702 37.185 6.829 1.00 40.06 74 GLU A O 1
ATOM 486 N N . GLU A 1 79 ? 4.597 36.712 9.038 1.00 39.40 75 GLU A N 1
ATOM 487 C CA . GLU A 1 79 ? 3.777 37.871 9.354 1.00 40.38 75 GLU A CA 1
ATOM 488 C C . GLU A 1 79 ? 4.413 38.593 10.533 1.00 39.82 75 GLU A C 1
ATOM 489 O O . GLU A 1 79 ? 4.815 37.938 11.502 1.00 37.56 75 GLU A O 1
ATOM 495 N N . ALA A 1 80 ? 4.515 39.926 10.451 1.00 27.02 76 ALA A N 1
ATOM 496 C CA . ALA A 1 80 ? 5.156 40.714 11.510 1.00 25.62 76 ALA A CA 1
ATOM 497 C C . ALA A 1 80 ? 4.619 40.316 12.893 1.00 24.14 76 ALA A C 1
ATOM 498 O O . ALA A 1 80 ? 5.397 40.087 13.809 1.00 22.49 76 ALA A O 1
ATOM 500 N N . SER A 1 81 ? 3.298 40.191 13.020 1.00 24.51 77 SER A N 1
ATOM 501 C CA . SER A 1 81 ? 2.696 39.918 14.333 1.00 24.69 77 SER A CA 1
ATOM 502 C C . SER A 1 81 ? 2.919 38.493 14.842 1.00 23.81 77 SER A C 1
ATOM 503 O O . SER A 1 81 ? 2.529 38.186 15.963 1.00 25.11 77 SER A O 1
ATOM 506 N N . LYS A 1 82 ? 3.534 37.627 14.037 1.00 21.98 78 LYS A N 1
ATOM 507 C CA . LYS A 1 82 ? 3.765 36.239 14.431 1.00 21.43 78 LYS A CA 1
ATOM 508 C C . LYS A 1 82 ? 5.236 35.852 14.625 1.00 19.42 78 LYS A C 1
ATOM 509 O O . LYS A 1 82 ? 5.522 34.814 15.218 1.00 18.80 78 LYS A O 1
ATOM 515 N N . VAL A 1 83 ? 6.151 36.672 14.105 1.00 18.11 79 VAL A N 1
ATOM 516 C CA . VAL A 1 83 ? 7.592 36.350 14.106 1.00 16.30 79 VAL A CA 1
ATOM 517 C C . VAL A 1 83 ? 8.123 36.002 15.525 1.00 16.02 79 VAL A C 1
ATOM 518 O O . VAL A 1 83 ? 8.765 34.954 15.715 1.00 15.40 79 VAL A O 1
ATOM 522 N N . VAL A 1 84 ? 7.852 36.845 16.515 1.00 15.95 80 VAL A N 1
ATOM 523 C CA . VAL A 1 84 ? 8.241 36.521 17.920 1.00 16.27 80 VAL A CA 1
ATOM 524 C C . VAL A 1 84 ? 7.617 35.207 18.459 1.00 16.78 80 VAL A C 1
ATOM 525 O O . VAL A 1 84 ? 8.325 34.371 19.055 1.00 16.10 80 VAL A O 1
ATOM 529 N N . ALA A 1 85 ? 6.297 35.034 18.270 1.00 17.69 81 ALA A N 1
ATOM 530 C CA . ALA A 1 85 ? 5.609 33.832 18.757 1.00 18.52 81 ALA A CA 1
ATOM 531 C C . ALA A 1 85 ? 6.216 32.558 18.141 1.00 18.32 81 ALA A C 1
ATOM 532 O O . ALA A 1 85 ? 6.385 31.563 18.834 1.00 18.20 81 ALA A O 1
ATOM 534 N N . VAL A 1 86 ? 6.561 32.605 16.850 1.00 17.59 82 VAL A N 1
ATOM 535 C CA . VAL A 1 86 ? 7.228 31.473 16.209 1.00 17.56 82 VAL A CA 1
ATOM 536 C C . VAL A 1 86 ? 8.529 31.120 16.937 1.00 16.82 82 VAL A C 1
ATOM 537 O O . VAL A 1 86 ? 8.694 29.994 17.369 1.00 16.94 82 VAL A O 1
ATOM 541 N N . ALA A 1 87 ? 9.446 32.085 17.051 1.00 16.43 83 ALA A N 1
ATOM 542 C CA . ALA A 1 87 ? 10.682 31.908 17.827 1.00 16.20 83 ALA A CA 1
ATOM 543 C C . ALA A 1 87 ? 10.422 31.314 19.245 1.00 16.62 83 ALA A C 1
ATOM 544 O O . ALA A 1 87 ? 11.093 30.365 19.677 1.00 15.65 83 ALA A O 1
ATOM 546 N N . LYS A 1 88 ? 9.459 31.904 19.961 1.00 17.84 84 LYS A N 1
ATOM 547 C CA . LYS A 1 88 ? 9.101 31.465 21.299 1.00 18.28 84 LYS A CA 1
ATOM 548 C C . LYS A 1 88 ? 8.594 30.030 21.298 1.00 18.62 84 LYS A C 1
ATOM 549 O O . LYS A 1 88 ? 8.960 29.214 22.167 1.00 18.13 84 LYS A O 1
ATOM 555 N N . ALA A 1 89 ? 7.750 29.720 20.321 1.00 18.87 85 ALA A N 1
ATOM 556 C CA . ALA A 1 89 ? 7.136 28.384 20.248 1.00 19.76 85 ALA A CA 1
ATOM 557 C C . ALA A 1 89 ? 8.177 27.347 19.873 1.00 19.16 85 ALA A C 1
ATOM 558 O O . ALA A 1 89 ? 8.152 26.223 20.369 1.00 19.81 85 ALA A O 1
ATOM 560 N N . LEU A 1 90 ? 9.110 27.735 19.006 1.00 19.34 86 LEU A N 1
ATOM 561 C CA . LEU A 1 90 ? 10.219 26.865 18.630 1.00 19.74 86 LEU A CA 1
ATOM 562 C C . LEU A 1 90 ? 11.090 26.516 19.820 1.00 19.50 86 LEU A C 1
ATOM 563 O O . LEU A 1 90 ? 11.412 25.350 20.029 1.00 19.80 86 LEU A O 1
ATOM 568 N N . VAL A 1 91 ? 11.488 27.535 20.572 1.00 19.07 87 VAL A N 1
ATOM 569 C CA . VAL A 1 91 ? 12.360 27.355 21.734 1.00 18.92 87 VAL A CA 1
ATOM 570 C C . VAL A 1 91 ? 11.670 26.471 22.761 1.00 19.61 87 VAL A C 1
ATOM 571 O O . VAL A 1 91 ? 12.298 25.560 23.310 1.00 19.99 87 VAL A O 1
ATOM 575 N N . ASP A 1 92 ? 10.387 26.730 23.021 1.00 19.33 88 ASP A N 1
ATOM 576 C CA . ASP A 1 92 ? 9.648 25.926 24.035 1.00 20.40 88 ASP A CA 1
ATOM 577 C C . ASP A 1 92 ? 9.533 24.447 23.597 1.00 19.76 88 ASP A C 1
ATOM 578 O O . ASP A 1 92 ? 9.774 23.511 24.379 1.00 20.50 88 ASP A O 1
ATOM 583 N N . GLY A 1 93 ? 9.178 24.245 22.329 1.00 18.88 89 GLY A N 1
ATOM 584 C CA . GLY A 1 93 ? 9.132 22.907 21.726 1.00 18.20 89 GLY A CA 1
ATOM 585 C C . GLY A 1 93 ? 10.466 22.200 21.814 1.00 17.88 89 GLY A C 1
ATOM 586 O O . GLY A 1 93 ? 10.536 21.050 22.241 1.00 18.07 89 GLY A O 1
ATOM 587 N N . ALA A 1 94 ? 11.536 22.882 21.408 1.00 17.30 90 ALA A N 1
ATOM 588 C CA . ALA A 1 94 ? 12.860 22.246 21.418 1.00 17.28 90 ALA A CA 1
ATOM 589 C C . ALA A 1 94 ? 13.213 21.813 22.827 1.00 18.18 90 ALA A C 1
ATOM 590 O O . ALA A 1 94 ? 13.620 20.676 23.027 1.00 19.64 90 ALA A O 1
ATOM 592 N N . ARG A 1 95 ? 13.053 22.715 23.805 1.00 18.82 91 ARG A N 1
ATOM 593 C CA . ARG A 1 95 ? 13.283 22.379 25.229 1.00 19.72 91 ARG A CA 1
ATOM 594 C C . ARG A 1 95 ? 12.485 21.158 25.693 1.00 20.65 91 ARG A C 1
ATOM 595 O O . ARG A 1 95 ? 13.039 20.230 26.312 1.00 21.46 91 ARG A O 1
ATOM 603 N N . LYS A 1 96 ? 11.183 21.175 25.401 1.00 20.33 92 LYS A N 1
ATOM 604 C CA . LYS A 1 96 ? 10.247 20.153 25.860 1.00 21.32 92 LYS A CA 1
ATOM 605 C C . LYS A 1 96 ? 10.591 18.800 25.243 1.00 21.38 92 LYS A C 1
ATOM 606 O O . LYS A 1 96 ? 10.501 17.770 25.906 1.00 21.33 92 LYS A O 1
ATOM 608 N N . ALA A 1 97 ? 11.022 18.837 23.976 1.00 20.50 93 ALA A N 1
ATOM 609 C CA . ALA A 1 97 ? 11.375 17.637 23.220 1.00 20.65 93 ALA A CA 1
ATOM 610 C C . ALA A 1 97 ? 12.844 17.167 23.410 1.00 20.91 93 ALA A C 1
ATOM 611 O O . ALA A 1 97 ? 13.189 16.060 23.031 1.00 21.75 93 ALA A O 1
ATOM 613 N N . GLY A 1 98 ? 13.700 17.997 23.991 1.00 20.91 94 GLY A N 1
ATOM 614 C CA . GLY A 1 98 ? 15.096 17.596 24.231 1.00 20.63 94 GLY A CA 1
ATOM 615 C C . GLY A 1 98 ? 15.998 17.825 23.027 1.00 20.12 94 GLY A C 1
ATOM 616 O O . GLY A 1 98 ? 17.060 17.196 22.909 1.00 19.67 94 GLY A O 1
ATOM 617 N N . VAL A 1 99 ? 15.576 18.735 22.138 1.00 19.21 95 VAL A N 1
ATOM 618 C CA . VAL A 1 99 ? 16.325 19.070 20.924 1.00 18.85 95 VAL A CA 1
ATOM 619 C C . VAL A 1 99 ? 17.178 20.312 21.198 1.00 18.86 95 VAL A C 1
ATOM 620 O O . VAL A 1 99 ? 16.674 21.337 21.657 1.00 18.58 95 VAL A O 1
ATOM 624 N N . LYS A 1 100 ? 18.473 20.212 20.943 1.00 19.31 96 LYS A N 1
ATOM 625 C CA . LYS A 1 100 ? 19.389 21.253 21.358 1.00 20.63 96 LYS A CA 1
ATOM 626 C C . LYS A 1 100 ? 19.650 22.257 20.230 1.00 18.80 96 LYS A C 1
ATOM 627 O O . LYS A 1 100 ? 19.841 23.451 20.478 1.00 18.08 96 LYS A O 1
ATOM 633 N N . ARG A 1 101 ? 19.647 21.777 18.991 1.00 16.99 97 ARG A N 1
ATOM 634 C CA . ARG A 1 101 ? 20.009 22.633 17.872 1.00 15.41 97 ARG A CA 1
ATOM 635 C C . ARG A 1 101 ? 18.754 23.190 17.215 1.00 14.64 97 ARG A C 1
ATOM 636 O O . ARG A 1 101 ? 17.892 22.430 16.777 1.00 14.39 97 ARG A O 1
ATOM 644 N N . VAL A 1 102 ? 18.662 24.523 17.202 1.00 13.92 98 VAL A N 1
ATOM 645 C CA . VAL A 1 102 ? 17.541 25.305 16.655 1.00 13.26 98 VAL A CA 1
ATOM 646 C C . VAL A 1 102 ? 18.092 26.358 15.671 1.00 12.92 98 VAL A C 1
ATOM 647 O O . VAL A 1 102 ? 18.909 27.195 16.055 1.00 12.79 98 VAL A O 1
ATOM 651 N N . VAL A 1 103 ? 17.663 26.333 14.407 1.00 12.26 99 VAL A N 1
ATOM 652 C CA . VAL A 1 103 ? 18.147 27.354 13.461 1.00 12.21 99 VAL A CA 1
ATOM 653 C C . VAL A 1 103 ? 16.952 28.052 12.817 1.00 12.68 99 VAL A C 1
ATOM 654 O O . VAL A 1 103 ? 16.063 27.386 12.264 1.00 13.02 99 VAL A O 1
ATOM 658 N N . VAL A 1 104 ? 16.915 29.380 12.911 1.00 12.87 100 VAL A N 1
ATOM 659 C CA . VAL A 1 104 ? 15.771 30.142 12.359 1.00 13.21 100 VAL A CA 1
ATOM 660 C C . VAL A 1 104 ? 16.209 31.152 11.297 1.00 12.97 100 VAL A C 1
ATOM 661 O O . VAL A 1 104 ? 17.290 31.731 11.368 1.00 13.12 100 VAL A O 1
ATOM 665 N N . VAL A 1 105 ? 15.370 31.336 10.289 1.00 13.29 101 VAL A N 1
ATOM 666 C CA . VAL A 1 105 ? 15.554 32.397 9.305 1.00 12.78 101 VAL A CA 1
ATOM 667 C C . VAL A 1 105 ? 15.284 33.717 10.021 1.00 13.01 101 VAL A C 1
ATOM 668 O O . VAL A 1 105 ? 14.230 33.908 10.612 1.00 13.08 101 VAL A O 1
ATOM 672 N N . GLY A 1 106 ? 16.266 34.612 9.972 1.00 13.22 102 GLY A N 1
ATOM 673 C CA . GLY A 1 106 ? 16.158 35.936 10.582 1.00 13.35 102 GLY A CA 1
ATOM 674 C C . GLY A 1 106 ? 15.684 36.991 9.598 1.00 13.36 102 GLY A C 1
ATOM 675 O O . GLY A 1 106 ? 14.900 36.698 8.689 1.00 14.75 102 GLY A O 1
ATOM 676 N N . GLY A 1 107 ? 16.173 38.215 9.754 1.00 13.02 103 GLY A N 1
ATOM 677 C CA . GLY A 1 107 ? 15.734 39.363 8.913 1.00 12.02 103 GLY A CA 1
ATOM 678 C C . GLY A 1 107 ? 16.903 40.309 8.597 1.00 11.73 103 GLY A C 1
ATOM 679 O O . GLY A 1 107 ? 17.627 40.727 9.482 1.00 11.11 103 GLY A O 1
ATOM 680 N N . ALA A 1 108 ? 17.041 40.669 7.325 1.00 12.08 104 ALA A N 1
ATOM 681 C CA . ALA A 1 108 ? 18.081 41.574 6.843 1.00 12.31 104 ALA A CA 1
ATOM 682 C C . ALA A 1 108 ? 18.045 42.933 7.565 1.00 12.15 104 ALA A C 1
ATOM 683 O O . ALA A 1 108 ? 19.085 43.520 7.812 1.00 12.28 104 ALA A O 1
ATOM 685 N N . GLY A 1 109 ? 16.858 43.390 7.950 1.00 12.10 105 GLY A N 1
ATOM 686 C CA . GLY A 1 109 ? 16.723 44.641 8.710 1.00 12.65 105 GLY A CA 1
ATOM 687 C C . GLY A 1 109 ? 17.461 44.671 10.055 1.00 12.82 105 GLY A C 1
ATOM 688 O O . GLY A 1 109 ? 17.818 45.748 10.520 1.00 12.12 105 GLY A O 1
ATOM 689 N N . THR A 1 110 ? 17.707 43.479 10.656 1.00 12.75 106 THR A N 1
ATOM 690 C CA . THR A 1 110 ? 18.462 43.343 11.913 1.00 13.35 106 THR A CA 1
ATOM 691 C C . THR A 1 110 ? 19.985 43.392 11.725 1.00 13.86 106 THR A C 1
ATOM 692 O O . THR A 1 110 ? 20.746 43.366 12.706 1.00 14.04 106 THR A O 1
ATOM 696 N N . LEU A 1 111 ? 20.455 43.409 10.478 1.00 14.13 107 LEU A N 1
ATOM 697 C CA . LEU A 1 111 ? 21.892 43.268 10.263 1.00 14.29 107 LEU A CA 1
ATOM 698 C C . LEU A 1 111 ? 22.582 44.521 10.826 1.00 15.60 107 LEU A C 1
ATOM 699 O O . LEU A 1 111 ? 22.125 45.657 10.625 1.00 16.07 107 LEU A O 1
ATOM 704 N N . GLU A 1 112 ? 23.667 44.310 11.547 1.00 16.52 108 GLU A N 1
ATOM 705 C CA . GLU A 1 112 ? 24.348 45.406 12.217 1.00 18.20 108 GLU A CA 1
ATOM 706 C C . GLU A 1 112 ? 25.211 46.191 11.243 1.00 18.62 108 GLU A C 1
ATOM 707 O O . GLU A 1 112 ? 26.034 45.603 10.554 1.00 18.93 108 GLU A O 1
ATOM 713 N N . VAL A 1 113 ? 25.037 47.513 11.176 1.00 19.68 109 VAL A N 1
ATOM 714 C CA . VAL A 1 113 ? 25.843 48.334 10.253 1.00 20.68 109 VAL A CA 1
ATOM 715 C C . VAL A 1 113 ? 27.006 49.022 10.970 1.00 21.93 109 VAL A C 1
ATOM 716 O O . VAL A 1 113 ? 27.952 49.435 10.334 1.00 22.59 109 VAL A O 1
ATOM 720 N N . ALA A 1 114 ? 26.899 49.144 12.293 1.00 22.59 110 ALA A N 1
ATOM 721 C CA . ALA A 1 114 ? 27.887 49.761 13.185 1.00 24.29 110 ALA A CA 1
ATOM 722 C C . ALA A 1 114 ? 27.484 49.281 14.577 1.00 25.28 110 ALA A C 1
ATOM 723 O O . ALA A 1 114 ? 26.327 48.920 14.769 1.00 24.31 110 ALA A O 1
ATOM 725 N N . PRO A 1 115 ? 28.425 49.262 15.547 1.00 28.12 111 PRO A N 1
ATOM 726 C CA . PRO A 1 115 ? 28.090 48.933 16.945 1.00 29.15 111 PRO A CA 1
ATOM 727 C C . PRO A 1 115 ? 26.721 49.452 17.374 1.00 27.94 111 PRO A C 1
ATOM 728 O O . PRO A 1 115 ? 26.497 50.646 17.353 1.00 30.95 111 PRO A O 1
ATOM 732 N N . GLY A 1 116 ? 25.814 48.554 17.708 1.00 27.48 112 GLY A N 1
ATOM 733 C CA . GLY A 1 116 ? 24.486 48.939 18.195 1.00 27.69 112 GLY A CA 1
ATOM 734 C C . GLY A 1 116 ? 23.548 49.559 17.174 1.00 26.99 112 GLY A C 1
ATOM 735 O O . GLY A 1 116 ? 22.461 50.045 17.547 1.00 27.42 112 GLY A O 1
ATOM 736 N N . LYS A 1 117 ? 23.952 49.534 15.899 1.00 24.05 113 LYS A N 1
ATOM 737 C CA . LYS A 1 117 ? 23.170 50.147 14.791 1.00 23.18 113 LYS A CA 1
ATOM 738 C C . LYS A 1 117 ? 22.791 49.121 13.738 1.00 20.53 113 LYS A C 1
ATOM 739 O O . LYS A 1 117 ? 23.666 48.496 13.146 1.00 19.95 113 LYS A O 1
ATOM 745 N N . GLN A 1 118 ? 21.484 48.973 13.524 1.00 18.67 114 GLN A N 1
ATOM 746 C CA . GLN A 1 118 ? 20.923 48.022 12.589 1.00 16.67 114 GLN A CA 1
ATOM 747 C C . GLN A 1 118 ? 20.454 48.661 11.258 1.00 15.91 114 GLN A C 1
ATOM 748 O O . GLN A 1 118 ? 20.095 49.838 11.210 1.00 15.77 114 GLN A O 1
ATOM 754 N N . LEU A 1 119 ? 20.449 47.848 10.199 1.00 14.06 115 LEU A N 1
ATOM 755 C CA . LEU A 1 119 ? 20.030 48.289 8.884 1.00 13.85 115 LEU A CA 1
ATOM 756 C C . LEU A 1 119 ? 18.644 48.986 8.865 1.00 14.11 115 LEU A C 1
ATOM 757 O O . LEU A 1 119 ? 18.460 50.005 8.189 1.00 13.97 115 LEU A O 1
ATOM 762 N N . VAL A 1 120 ? 17.680 48.428 9.602 1.00 14.02 116 VAL A N 1
ATOM 763 C CA . VAL A 1 120 ? 16.305 48.974 9.590 1.00 14.81 116 VAL A CA 1
ATOM 764 C C . VAL A 1 120 ? 16.313 50.455 9.977 1.00 15.94 116 VAL A C 1
ATOM 765 O O . VAL A 1 120 ? 15.467 51.231 9.514 1.00 16.40 116 VAL A O 1
ATOM 769 N N . ASP A 1 121 ? 17.299 50.860 10.786 1.00 16.55 117 ASP A N 1
ATOM 770 C CA . ASP A 1 121 ? 17.321 52.250 11.253 1.00 18.46 117 ASP A CA 1
ATOM 771 C C . ASP A 1 121 ? 18.131 53.192 10.366 1.00 18.72 117 ASP A C 1
ATOM 772 O O . ASP A 1 121 ? 18.273 54.360 10.727 1.00 19.29 117 ASP A O 1
ATOM 777 N N . THR A 1 122 ? 18.652 52.686 9.239 1.00 17.99 118 THR A N 1
ATOM 778 C CA . THR A 1 122 ? 19.507 53.488 8.335 1.00 18.93 118 THR A CA 1
ATOM 779 C C . THR A 1 122 ? 18.687 54.406 7.427 1.00 19.72 118 THR A C 1
ATOM 780 O O . THR A 1 122 ? 17.490 54.195 7.233 1.00 20.04 118 THR A O 1
ATOM 784 N N . GLU A 1 123 ? 19.327 55.439 6.899 1.00 20.84 119 GLU A N 1
ATOM 785 C CA . GLU A 1 123 ? 18.662 56.320 5.961 1.00 21.56 119 GLU A CA 1
ATOM 786 C C . GLU A 1 123 ? 18.402 55.614 4.630 1.00 20.22 119 GLU A C 1
ATOM 787 O O . GLU A 1 123 ? 19.266 54.980 4.066 1.00 18.96 119 GLU A O 1
ATOM 793 N N . GLY A 1 124 ? 17.143 55.669 4.204 1.00 20.38 120 GLY A N 1
ATOM 794 C CA . GLY A 1 124 ? 16.711 55.059 2.963 1.00 19.86 120 GLY A CA 1
ATOM 795 C C . GLY A 1 124 ? 16.194 53.640 3.081 1.00 18.62 120 GLY A C 1
ATOM 796 O O . GLY A 1 124 ? 15.851 53.036 2.068 1.00 18.13 120 GLY A O 1
ATOM 797 N N . PHE A 1 125 ? 16.160 53.083 4.289 1.00 17.85 121 PHE A N 1
ATOM 798 C CA . PHE A 1 125 ? 15.655 51.712 4.435 1.00 17.23 121 PHE A CA 1
ATOM 799 C C . PHE A 1 125 ? 14.155 51.675 4.038 1.00 17.52 121 PHE A C 1
ATOM 800 O O . PHE A 1 125 ? 13.395 52.550 4.441 1.00 17.97 121 PHE A O 1
ATOM 808 N N . PRO A 1 126 ? 13.743 50.691 3.218 1.00 17.41 122 PRO A N 1
ATOM 809 C CA . PRO A 1 126 ? 12.381 50.743 2.701 1.00 18.45 122 PRO A CA 1
ATOM 810 C C . PRO A 1 126 ? 11.305 50.680 3.780 1.00 19.05 122 PRO A C 1
ATOM 811 O O . PRO A 1 126 ? 11.288 49.738 4.599 1.00 18.14 122 PRO A O 1
ATOM 815 N N . ASP A 1 127 ? 10.416 51.667 3.745 1.00 20.66 123 ASP A N 1
ATOM 816 C CA . ASP A 1 127 ? 9.285 51.736 4.677 1.00 21.82 123 ASP A CA 1
ATOM 817 C C . ASP A 1 127 ? 8.532 50.430 4.765 1.00 21.67 123 ASP A C 1
ATOM 818 O O . ASP A 1 127 ? 8.251 49.957 5.865 1.00 21.14 123 ASP A O 1
ATOM 823 N N . ALA A 1 128 ? 8.298 49.819 3.608 1.00 22.35 124 ALA A N 1
ATOM 824 C CA . ALA A 1 128 ? 7.468 48.623 3.501 1.00 23.32 124 ALA A CA 1
ATOM 825 C C . ALA A 1 128 ? 8.006 47.378 4.232 1.00 23.33 124 ALA A C 1
ATOM 826 O O . ALA A 1 128 ? 7.268 46.410 4.438 1.00 23.76 124 ALA A O 1
ATOM 828 N N . TYR A 1 129 ? 9.276 47.405 4.644 1.00 23.11 125 TYR A N 1
ATOM 829 C CA . TYR A 1 129 ? 9.895 46.234 5.292 1.00 22.69 125 TYR A CA 1
ATOM 830 C C . TYR A 1 129 ? 10.180 46.515 6.748 1.00 20.66 125 TYR A C 1
ATOM 831 O O . TYR A 1 129 ? 10.738 45.672 7.434 1.00 18.67 125 TYR A O 1
ATOM 840 N N . LYS A 1 130 ? 9.801 47.700 7.206 1.00 20.01 126 LYS A N 1
ATOM 841 C CA . LYS A 1 130 ? 10.119 48.122 8.575 1.00 20.11 126 LYS A CA 1
ATOM 842 C C . LYS A 1 130 ? 9.447 47.269 9.667 1.00 19.85 126 LYS A C 1
ATOM 843 O O . LYS A 1 130 ? 10.094 46.890 10.624 1.00 18.93 126 LYS A O 1
ATOM 849 N N . ALA A 1 131 ? 8.162 46.972 9.490 1.00 21.12 127 ALA A N 1
ATOM 850 C CA . ALA A 1 131 ? 7.373 46.265 10.504 1.00 21.29 127 ALA A CA 1
ATOM 851 C C . ALA A 1 131 ? 7.946 44.859 10.721 1.00 20.27 127 ALA A C 1
ATOM 852 O O . ALA A 1 131 ? 8.181 44.457 11.864 1.00 20.59 127 ALA A O 1
ATOM 854 N N . VAL A 1 132 ? 8.187 44.116 9.644 1.00 19.36 128 VAL A N 1
ATOM 855 C CA . VAL A 1 132 ? 8.834 42.799 9.793 1.00 18.76 128 VAL A CA 1
ATOM 856 C C . VAL A 1 132 ? 10.269 42.904 10.316 1.00 17.94 128 VAL A C 1
ATOM 857 O O . VAL A 1 132 ? 10.696 42.049 11.063 1.00 16.61 128 VAL A O 1
ATOM 861 N N . ALA A 1 133 ? 11.005 43.949 9.951 1.00 17.07 129 ALA A N 1
ATOM 862 C CA . ALA A 1 133 ? 12.378 44.051 10.453 1.00 17.31 129 ALA A CA 1
ATOM 863 C C . ALA A 1 133 ? 12.392 44.219 11.976 1.00 17.51 129 ALA A C 1
ATOM 864 O O . ALA A 1 133 ? 13.214 43.608 12.656 1.00 16.47 129 ALA A O 1
ATOM 866 N N . LEU A 1 134 ? 11.458 45.043 12.477 1.00 18.61 130 LEU A N 1
ATOM 867 C CA . LEU A 1 134 ? 11.263 45.260 13.909 1.00 19.31 130 LEU A CA 1
ATOM 868 C C . LEU A 1 134 ? 10.864 43.969 14.626 1.00 18.55 130 LEU A C 1
ATOM 869 O O . LEU A 1 134 ? 11.363 43.703 15.699 1.00 18.37 130 LEU A O 1
ATOM 874 N N . ALA A 1 135 ? 9.909 43.235 14.067 1.00 17.93 131 ALA A N 1
ATOM 875 C CA . ALA A 1 135 ? 9.529 41.912 14.598 1.00 18.31 131 ALA A CA 1
ATOM 876 C C . ALA A 1 135 ? 10.747 40.961 14.652 1.00 17.87 131 ALA A C 1
ATOM 877 O O . ALA A 1 135 ? 10.946 40.267 15.663 1.00 18.12 131 ALA A O 1
ATOM 879 N N . HIS A 1 136 ? 11.585 40.942 13.600 1.00 16.64 132 HIS A N 1
ATOM 880 C CA . HIS A 1 136 ? 12.805 40.120 13.689 1.00 16.77 132 HIS A CA 1
ATOM 881 C C . HIS A 1 136 ? 13.713 40.583 14.822 1.00 17.24 1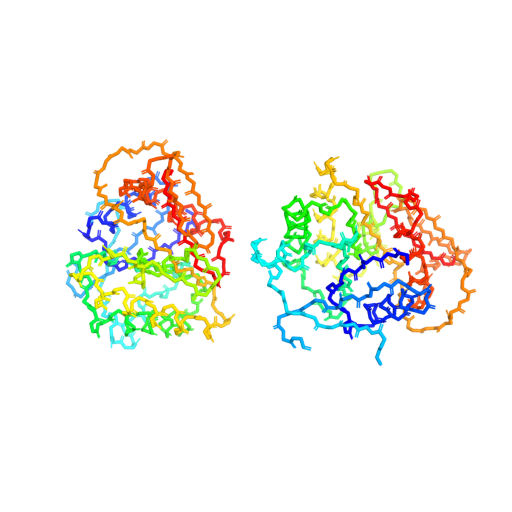32 HIS A C 1
ATOM 882 O O . HIS A 1 136 ? 14.268 39.743 15.545 1.00 16.89 132 HIS A O 1
ATOM 889 N N . ARG A 1 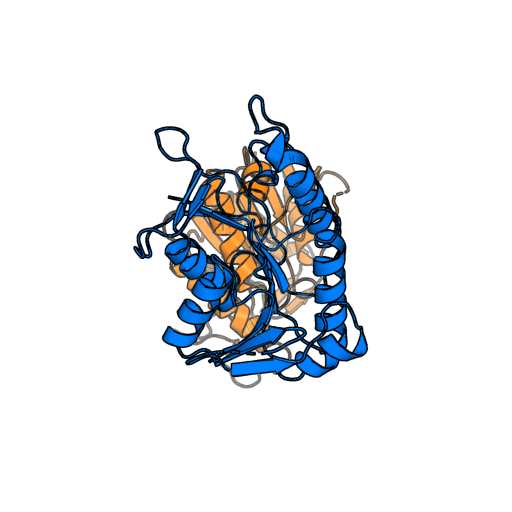137 ? 13.845 41.905 14.976 1.00 17.24 133 ARG A N 1
ATOM 890 C CA . ARG A 1 137 ? 14.650 42.464 16.054 1.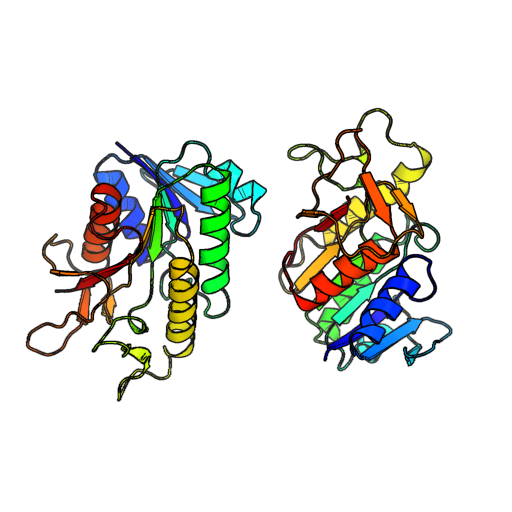00 17.95 133 ARG A CA 1
ATOM 891 C C . ARG A 1 137 ? 14.234 41.939 17.412 1.00 18.75 133 ARG A C 1
ATOM 892 O O . ARG A 1 137 ? 15.094 41.574 18.203 1.00 18.89 133 ARG A O 1
ATOM 900 N N . ASP A 1 138 ? 12.922 41.910 17.667 1.00 18.92 134 ASP A N 1
ATOM 901 C CA . ASP A 1 138 ? 12.380 41.374 18.927 1.00 20.06 134 ASP A CA 1
ATOM 902 C C . ASP A 1 138 ? 12.541 39.856 19.073 1.00 18.81 134 ASP A C 1
ATOM 903 O O . ASP A 1 138 ? 12.812 39.369 20.156 1.00 19.65 134 ASP A O 1
ATOM 908 N N . ALA A 1 139 ? 12.344 39.116 17.985 1.00 18.75 135 ALA A N 1
ATOM 909 C CA . ALA A 1 139 ? 12.633 37.680 17.946 1.00 18.03 135 ALA A CA 1
ATOM 910 C C . ALA A 1 139 ? 14.087 37.434 18.365 1.00 18.07 135 ALA A C 1
ATOM 911 O O . ALA A 1 139 ? 14.356 36.636 19.265 1.00 17.83 135 ALA A O 1
ATOM 913 N N . TYR A 1 140 ? 15.017 38.144 17.737 1.00 18.61 136 TYR A N 1
ATOM 914 C CA . TYR A 1 140 ? 16.430 38.062 18.126 1.00 19.91 136 TYR A CA 1
ATOM 915 C C . TYR A 1 140 ? 16.648 38.514 19.582 1.00 20.25 136 TYR A C 1
ATOM 916 O O . TYR A 1 140 ? 17.364 37.866 20.322 1.00 19.97 136 TYR A O 1
ATOM 925 N N . GLY A 1 141 ? 16.028 39.627 19.985 1.00 20.58 137 GLY A N 1
ATOM 926 C CA . GLY A 1 141 ? 16.009 40.028 21.402 1.00 20.81 137 GLY A CA 1
ATOM 927 C C . GLY A 1 141 ? 15.554 38.922 22.349 1.00 20.59 137 GLY A C 1
ATOM 928 O O . GLY A 1 141 ? 16.155 38.700 23.400 1.00 20.41 137 GLY A O 1
ATOM 929 N N . TYR A 1 142 ? 14.490 38.211 21.988 1.00 20.12 138 TYR A N 1
ATOM 930 C CA . TYR A 1 142 ? 14.040 37.112 22.834 1.00 20.16 138 TYR A CA 1
ATOM 931 C C . TYR A 1 142 ? 15.064 35.958 22.920 1.00 19.28 138 TYR A C 1
ATOM 932 O O . TYR A 1 142 ? 15.408 35.482 24.013 1.00 19.39 138 TYR A O 1
ATOM 941 N N . LEU A 1 143 ? 15.537 35.511 21.760 1.00 17.81 139 LEU A N 1
ATOM 942 C CA . LEU A 1 143 ? 16.549 34.462 21.669 1.00 17.13 139 LEU A CA 1
ATOM 943 C C . LEU A 1 143 ? 17.862 34.748 22.429 1.00 18.06 139 LEU A C 1
ATOM 944 O O . LEU A 1 143 ? 18.524 33.813 22.896 1.00 18.04 139 LEU A O 1
ATOM 949 N N . SER A 1 144 ? 18.237 36.023 22.563 1.00 18.33 140 SER A N 1
ATOM 950 C CA A SER A 1 144 ? 19.439 36.412 23.323 0.50 19.22 140 SER A CA 1
ATOM 951 C CA B SER A 1 144 ? 19.444 36.398 23.317 0.50 19.23 140 SER A CA 1
ATOM 952 C C . SER A 1 144 ? 19.307 36.089 24.813 1.00 20.51 140 SER A C 1
ATOM 953 O O . SER A 1 144 ? 20.305 36.039 25.547 1.00 21.62 140 SER A O 1
ATOM 958 N N . THR A 1 145 ? 18.079 35.884 25.282 1.00 20.88 141 THR A N 1
ATOM 959 C CA . THR A 1 145 ? 17.877 35.481 26.691 1.00 21.64 141 THR A CA 1
ATOM 960 C C . THR A 1 145 ? 17.962 33.952 26.852 1.00 21.46 141 THR A C 1
ATOM 961 O O . THR A 1 145 ? 17.838 33.405 27.960 1.00 21.96 141 THR A O 1
ATOM 965 N N . VAL A 1 146 ? 18.160 33.247 25.749 1.00 20.08 142 VAL A N 1
ATOM 966 C CA . VAL A 1 146 ? 18.096 31.810 25.818 1.00 20.44 142 VAL A CA 1
ATOM 967 C C . VAL A 1 146 ? 19.540 31.329 25.790 1.00 21.24 142 VAL A C 1
ATOM 968 O O . VAL A 1 146 ? 20.234 31.484 24.777 1.00 20.25 142 VAL A O 1
ATOM 972 N N . GLN A 1 147 ? 19.971 30.745 26.904 1.00 22.50 143 GLN A N 1
ATOM 973 C CA . GLN A 1 147 ? 21.360 30.327 27.076 1.00 23.85 143 GLN A CA 1
ATOM 974 C C . GLN A 1 147 ? 21.517 28.828 26.927 1.00 22.79 143 GLN A C 1
ATOM 975 O O . GLN A 1 147 ? 22.624 28.325 26.733 1.00 21.85 143 GLN A O 1
ATOM 981 N N . ASP A 1 148 ? 20.408 28.115 27.059 1.00 21.59 144 ASP A N 1
ATOM 982 C CA . ASP A 1 148 ? 20.464 26.683 27.250 1.00 21.93 144 ASP A CA 1
ATOM 983 C C . ASP A 1 148 ? 20.226 25.875 25.948 1.00 21.05 144 ASP A C 1
ATOM 984 O O . ASP A 1 148 ? 20.259 24.645 25.967 1.00 23.30 144 ASP A O 1
ATOM 989 N N . LEU A 1 149 ? 19.922 26.547 24.843 1.00 19.02 145 LEU A N 1
ATOM 990 C CA . LEU A 1 149 ? 19.812 25.873 23.543 1.00 17.84 145 LEU A CA 1
ATOM 991 C C . LEU A 1 149 ? 20.919 26.391 22.614 1.00 16.75 145 LEU A C 1
ATOM 992 O O . LEU A 1 149 ? 21.367 27.531 22.778 1.00 15.96 145 LEU A O 1
ATOM 997 N N . ASP A 1 150 ? 21.324 25.565 21.632 1.00 15.88 146 ASP A N 1
ATOM 998 C CA . ASP A 1 150 ? 22.223 25.994 20.527 1.00 15.01 146 ASP A CA 1
ATOM 999 C C . ASP A 1 150 ? 21.442 26.579 19.356 1.00 13.95 146 ASP A C 1
ATOM 1000 O O . ASP A 1 150 ? 21.234 25.939 18.328 1.00 12.72 146 ASP A O 1
ATOM 1005 N N . TRP A 1 151 ? 21.009 27.816 19.530 1.00 14.09 147 TRP A N 1
ATOM 1006 C CA . TRP A 1 151 ? 20.232 28.468 18.524 1.00 13.52 147 TRP A CA 1
ATOM 1007 C C . TRP A 1 151 ? 21.120 29.329 17.649 1.00 13.25 147 TRP A C 1
ATOM 1008 O O . TRP A 1 151 ? 22.216 29.741 18.057 1.00 13.63 147 TRP A O 1
ATOM 1019 N N . THR A 1 152 ? 20.643 29.571 16.430 1.00 12.85 148 THR A N 1
ATOM 1020 C CA . THR A 1 152 ? 21.283 30.474 15.480 1.00 12.32 148 THR A CA 1
ATOM 1021 C C . THR A 1 152 ? 20.188 31.285 14.792 1.00 11.47 148 THR A C 1
ATOM 1022 O O . THR A 1 152 ? 19.185 30.729 14.332 1.00 11.48 148 THR A O 1
ATOM 1026 N N . PHE A 1 153 ? 20.364 32.600 14.736 1.00 11.51 149 PHE A N 1
ATOM 1027 C CA . PHE A 1 153 ? 19.378 33.459 14.110 1.00 11.71 149 PHE A CA 1
ATOM 1028 C C . PHE A 1 153 ? 20.024 33.862 12.793 1.00 11.84 149 PHE A C 1
ATOM 1029 O O . PHE A 1 153 ? 20.922 34.707 12.782 1.00 12.46 149 PHE A O 1
ATOM 1037 N N . PHE A 1 154 ? 19.622 33.208 11.706 1.00 11.54 150 PHE A N 1
ATOM 1038 C CA . PHE A 1 154 ? 20.357 33.261 10.445 1.00 11.49 150 PHE A CA 1
ATOM 1039 C C . PHE A 1 154 ? 19.670 34.193 9.447 1.00 11.53 150 PHE A C 1
ATOM 1040 O O . PHE A 1 154 ? 18.831 33.730 8.701 1.00 11.90 150 PHE A O 1
ATOM 1048 N N . SER A 1 155 ? 20.021 35.489 9.429 1.00 11.66 151 SER A N 1
ATOM 1049 C CA . SER A 1 155 ? 19.365 36.464 8.528 1.00 11.84 151 SER A CA 1
ATOM 1050 C C . SER A 1 155 ? 19.843 36.380 7.093 1.00 11.36 151 SER A C 1
ATOM 1051 O O . SER A 1 155 ? 21.047 36.265 6.859 1.00 11.21 151 SER A O 1
ATOM 1054 N N . PRO A 1 156 ? 18.903 36.439 6.138 1.00 11.01 152 PRO A N 1
ATOM 1055 C CA . PRO A 1 156 ? 19.241 36.553 4.729 1.00 11.34 152 PRO A CA 1
ATOM 1056 C C . PRO A 1 156 ? 19.841 37.916 4.502 1.00 11.75 152 PRO A C 1
ATOM 1057 O O . PRO A 1 156 ? 19.679 38.823 5.340 1.00 11.09 152 PRO A O 1
ATOM 1061 N N . ALA A 1 157 ? 20.524 38.049 3.372 1.00 12.58 153 ALA A N 1
ATOM 1062 C CA . ALA A 1 157 ? 20.958 39.343 2.891 1.00 13.94 153 ALA A CA 1
ATOM 1063 C C . ALA A 1 157 ? 19.746 40.234 2.578 1.00 14.41 153 ALA A C 1
ATOM 1064 O O . ALA A 1 157 ? 18.620 39.742 2.484 1.00 14.31 153 ALA A O 1
ATOM 1066 N N . ALA A 1 158 ? 19.991 41.529 2.342 1.00 15.72 154 ALA A N 1
ATOM 1067 C CA . ALA A 1 158 ? 18.921 42.492 2.009 1.00 16.31 154 ALA A CA 1
ATOM 1068 C C . ALA A 1 158 ? 18.181 42.070 0.765 1.00 17.30 154 ALA A C 1
ATOM 1069 O O . ALA A 1 158 ? 17.028 42.431 0.546 1.00 17.40 154 ALA A O 1
ATOM 1071 N N . LEU A 1 159 ? 18.858 41.326 -0.087 1.00 17.67 155 LEU A N 1
ATOM 1072 C CA . LEU A 1 159 ? 18.202 40.882 -1.278 1.00 18.03 155 LEU A CA 1
ATOM 1073 C C . LEU A 1 159 ? 18.453 39.390 -1.415 1.00 16.61 155 LEU A C 1
ATOM 1074 O O . LEU A 1 159 ? 19.601 38.955 -1.561 1.00 15.86 155 LEU A O 1
ATOM 1079 N N . ILE A 1 160 ? 17.377 38.615 -1.427 1.00 15.51 156 ILE A N 1
ATOM 1080 C CA . ILE A 1 160 ? 17.504 37.167 -1.578 1.00 14.79 156 ILE A CA 1
ATOM 1081 C C . ILE A 1 160 ? 16.430 36.667 -2.534 1.00 15.21 156 ILE A C 1
ATOM 1082 O O . ILE A 1 160 ? 15.247 36.900 -2.320 1.00 15.45 156 ILE A O 1
ATOM 1087 N N . ALA A 1 161 ? 16.843 35.973 -3.585 1.00 15.45 157 ALA A N 1
ATOM 1088 C CA . ALA A 1 161 ? 15.899 35.443 -4.567 1.00 16.28 157 ALA A CA 1
ATOM 1089 C C . ALA A 1 161 ? 16.541 34.225 -5.237 1.00 16.80 157 ALA A C 1
ATOM 1090 O O . ALA A 1 161 ? 17.755 34.070 -5.158 1.00 16.44 157 ALA A O 1
ATOM 1092 N N . PRO A 1 162 ? 15.738 33.359 -5.896 1.00 17.71 158 PRO A N 1
ATOM 1093 C CA . PRO A 1 162 ? 16.339 32.275 -6.683 1.00 18.65 158 PRO A CA 1
ATOM 1094 C C . PRO A 1 162 ? 17.400 32.842 -7.619 1.00 19.68 158 PRO A C 1
ATOM 1095 O O . PRO A 1 162 ? 17.222 33.936 -8.185 1.00 20.47 158 PRO A O 1
ATOM 1099 N N . GLY A 1 163 ? 18.517 32.132 -7.731 1.00 19.88 159 GLY A N 1
ATOM 1100 C CA . GLY A 1 163 ? 19.643 32.594 -8.531 1.00 21.44 159 GLY A CA 1
ATOM 1101 C C . GLY A 1 163 ? 20.646 31.476 -8.764 1.00 21.83 159 GLY A C 1
ATOM 1102 O O . GLY A 1 163 ? 20.258 30.364 -9.054 1.00 21.56 159 GLY A O 1
ATOM 1103 N N . GLU A 1 164 ? 21.942 31.757 -8.616 1.00 22.33 160 GLU A N 1
ATOM 1104 C CA . GLU A 1 164 ? 22.951 30.724 -8.891 1.00 22.36 160 GLU A CA 1
ATOM 1105 C C . GLU A 1 164 ? 23.297 29.903 -7.636 1.00 21.36 160 GLU A C 1
ATOM 1106 O O . GLU A 1 164 ? 23.345 30.434 -6.546 1.00 20.79 160 GLU A O 1
ATOM 1108 N N . ARG A 1 165 ? 23.484 28.592 -7.786 1.00 21.37 161 ARG A N 1
ATOM 1109 C CA . ARG A 1 165 ? 24.017 27.762 -6.724 1.00 19.89 161 ARG A CA 1
ATOM 1110 C C . ARG A 1 165 ? 25.534 27.734 -6.950 1.00 20.18 161 ARG A C 1
ATOM 1111 O O . ARG A 1 165 ? 26.026 26.955 -7.760 1.00 21.55 161 ARG A O 1
ATOM 1119 N N . THR A 1 166 ? 26.282 28.616 -6.298 1.00 18.70 162 THR A N 1
ATOM 1120 C CA . THR A 1 166 ? 27.739 28.678 -6.551 1.00 18.67 162 THR A CA 1
ATOM 1121 C C . THR A 1 166 ? 28.563 28.058 -5.420 1.00 18.33 162 THR A C 1
ATOM 1122 O O . THR A 1 166 ? 29.704 27.589 -5.634 1.00 18.55 162 THR A O 1
ATOM 1126 N N . GLY A 1 167 ? 28.010 28.128 -4.205 1.00 17.00 163 GLY A N 1
ATOM 1127 C CA . GLY A 1 167 ? 28.712 27.664 -3.006 1.00 16.69 163 GLY A CA 1
ATOM 1128 C C . GLY A 1 167 ? 29.817 28.619 -2.590 1.00 16.63 163 GLY A C 1
ATOM 1129 O O . GLY A 1 167 ? 30.641 28.271 -1.732 1.00 16.63 163 GLY A O 1
ATOM 1130 N N . ARG A 1 168 ? 29.825 29.813 -3.198 1.00 16.26 164 ARG A N 1
ATOM 1131 C CA . ARG A 1 168 ? 30.814 30.860 -2.923 1.00 16.38 164 ARG A CA 1
ATOM 1132 C C . ARG A 1 168 ? 30.141 32.151 -2.429 1.00 15.25 164 ARG A C 1
ATOM 1133 O O . ARG A 1 168 ? 29.430 32.823 -3.171 1.00 14.98 164 ARG A O 1
ATOM 1141 N N . PHE A 1 169 ? 30.381 32.477 -1.173 1.00 14.52 165 PHE A N 1
ATOM 1142 C CA . PHE A 1 169 ? 29.711 33.590 -0.508 1.00 14.12 165 PHE A CA 1
ATOM 1143 C C . PHE A 1 169 ? 30.457 33.842 0.798 1.00 14.28 165 PHE A C 1
ATOM 1144 O O . PHE A 1 169 ? 31.188 32.941 1.318 1.00 14.62 165 PHE A O 1
ATOM 1152 N N . ARG A 1 170 ? 30.291 35.050 1.341 1.00 14.03 166 ARG A N 1
ATOM 1153 C CA . ARG A 1 170 ? 30.846 35.380 2.648 1.00 14.31 166 ARG A CA 1
ATOM 1154 C C . ARG A 1 170 ? 29.789 35.151 3.729 1.00 14.58 166 ARG A C 1
ATOM 1155 O O . ARG A 1 170 ? 28.582 35.242 3.459 1.00 14.89 166 ARG A O 1
ATOM 1163 N N . THR A 1 171 ? 30.264 34.923 4.956 1.00 15.04 167 THR A N 1
ATOM 1164 C CA . THR A 1 171 ? 29.440 34.733 6.134 1.00 14.86 167 THR A CA 1
ATOM 1165 C C . THR A 1 171 ? 30.087 35.471 7.309 1.00 15.61 167 THR A C 1
ATOM 1166 O O . THR A 1 171 ? 31.292 35.729 7.296 1.00 16.03 167 THR A O 1
ATOM 1170 N N . GLY A 1 172 ? 29.272 35.788 8.322 1.00 15.20 168 GLY A N 1
ATOM 1171 C CA . GLY A 1 172 ? 29.709 36.496 9.529 1.00 15.47 168 GLY A CA 1
ATOM 1172 C C . GLY A 1 172 ? 28.596 36.559 10.565 1.00 15.23 168 GLY A C 1
ATOM 1173 O O . GLY A 1 172 ? 27.453 36.165 10.292 1.00 15.01 168 GLY A O 1
ATOM 1174 N N . ALA A 1 173 ? 28.907 37.059 11.756 1.00 15.06 169 ALA A N 1
ATOM 1175 C CA . ALA A 1 173 ? 27.965 36.961 12.875 1.00 14.78 169 ALA A CA 1
ATOM 1176 C C . ALA A 1 173 ? 26.948 38.122 12.876 1.00 14.81 169 ALA A C 1
ATOM 1177 O O . ALA A 1 173 ? 26.970 38.983 13.747 1.00 14.85 169 ALA A O 1
ATOM 1179 N N . GLY A 1 174 ? 26.106 38.170 11.855 1.00 14.56 170 GLY A N 1
ATOM 1180 C CA . GLY A 1 174 ? 25.018 39.143 11.784 1.00 15.26 170 GLY A CA 1
ATOM 1181 C C . GLY A 1 174 ? 25.293 40.629 11.526 1.00 16.61 170 GLY A C 1
ATOM 1182 O O . GLY A 1 174 ? 24.403 41.483 11.775 1.00 17.10 170 GLY A O 1
ATOM 1183 N N . ARG A 1 175 ? 26.492 40.958 11.047 1.00 16.94 171 ARG A N 1
ATOM 1184 C CA . ARG A 1 175 ? 26.769 42.313 10.544 1.00 17.80 171 ARG A CA 1
ATOM 1185 C C . ARG A 1 175 ? 26.506 42.398 9.038 1.00 16.80 171 ARG A C 1
ATOM 1186 O O . ARG A 1 175 ? 26.575 41.386 8.339 1.00 16.80 171 ARG A O 1
ATOM 1194 N N . LEU A 1 176 ? 26.176 43.589 8.549 1.00 15.79 172 LEU A N 1
ATOM 1195 C CA . LEU A 1 176 ? 25.947 43.799 7.121 1.00 15.63 172 LEU A CA 1
ATOM 1196 C C . LEU A 1 176 ? 27.206 43.426 6.337 1.00 14.99 172 LEU A C 1
ATOM 1197 O O . LEU A 1 176 ? 28.301 43.775 6.753 1.00 15.18 172 LEU A O 1
ATOM 1202 N N . ILE A 1 177 ? 27.029 42.704 5.236 1.00 13.99 173 ILE A N 1
ATOM 1203 C CA . ILE A 1 177 ? 28.108 42.338 4.304 1.00 13.96 173 ILE A CA 1
ATOM 1204 C C . ILE A 1 177 ? 27.726 42.934 2.938 1.00 14.33 173 ILE A C 1
ATOM 1205 O O . ILE A 1 177 ? 26.676 42.582 2.369 1.00 13.76 173 ILE A O 1
ATOM 1210 N N . VAL A 1 178 ? 28.530 43.866 2.430 1.00 14.43 174 VAL A N 1
ATOM 1211 C CA . VAL A 1 178 ? 28.207 44.452 1.120 1.00 15.17 174 VAL A CA 1
ATOM 1212 C C . VAL A 1 178 ? 29.357 44.251 0.145 1.00 16.24 174 VAL A C 1
ATOM 1213 O O . VAL A 1 178 ? 30.515 44.232 0.579 1.00 16.00 174 VAL A O 1
ATOM 1217 N N . ASP A 1 179 ? 29.046 44.090 -1.143 1.00 17.06 175 ASP A N 1
ATOM 1218 C CA . ASP A 1 179 ? 30.086 44.094 -2.184 1.00 19.68 175 ASP A CA 1
ATOM 1219 C C . ASP A 1 179 ? 30.656 45.504 -2.446 1.00 21.59 175 ASP A C 1
ATOM 1220 O O . ASP A 1 179 ? 30.282 46.477 -1.776 1.00 21.31 175 ASP A O 1
ATOM 1225 N N . GLU A 1 180 ? 31.569 45.607 -3.407 1.00 24.93 176 GLU A N 1
ATOM 1226 C CA . GLU A 1 180 ? 32.220 46.897 -3.758 1.00 27.83 176 GLU A CA 1
ATOM 1227 C C . GLU A 1 180 ? 31.225 47.986 -4.201 1.00 28.15 176 GLU A C 1
ATOM 1228 O O . GLU A 1 180 ? 31.514 49.185 -4.104 1.00 29.26 176 GLU A O 1
ATOM 1234 N N . GLN A 1 181 ? 30.059 47.563 -4.666 1.00 26.99 177 GLN A N 1
ATOM 1235 C CA . GLN A 1 181 ? 29.001 48.487 -5.071 1.00 27.45 177 GLN A CA 1
ATOM 1236 C C . GLN A 1 181 ? 27.966 48.823 -3.978 1.00 25.19 177 GLN A C 1
ATOM 1237 O O . GLN A 1 181 ? 27.071 49.632 -4.197 1.00 25.34 177 GLN A O 1
ATOM 1243 N N . GLY A 1 182 ? 28.102 48.221 -2.803 1.00 23.34 178 GLY A N 1
ATOM 1244 C CA . GLY A 1 182 ? 27.150 48.459 -1.702 1.00 21.62 178 GLY A CA 1
ATOM 1245 C C . GLY A 1 182 ? 25.889 47.587 -1.725 1.00 20.61 178 GLY A C 1
ATOM 1246 O O . GLY A 1 182 ? 24.857 47.948 -1.109 1.00 19.65 178 GLY A O 1
ATOM 1247 N N . ASN A 1 183 ? 25.967 46.435 -2.396 1.00 19.29 179 ASN A N 1
ATOM 1248 C CA . ASN A 1 183 ? 24.842 45.498 -2.446 1.00 18.46 179 ASN A CA 1
ATOM 1249 C C . ASN A 1 183 ? 24.986 44.373 -1.442 1.00 17.91 179 ASN A C 1
ATOM 1250 O O . ASN A 1 183 ? 26.082 43.759 -1.320 1.00 17.61 179 ASN A O 1
ATOM 1255 N N . SER A 1 184 ? 23.868 44.101 -0.760 1.00 16.65 180 SER A N 1
ATOM 1256 C CA . SER A 1 184 ? 23.719 42.974 0.139 1.00 15.72 180 SER A CA 1
ATOM 1257 C C . SER A 1 184 ? 22.831 41.980 -0.598 1.00 15.54 180 SER A C 1
ATOM 1258 O O . SER A 1 184 ? 21.628 42.152 -0.701 1.00 15.42 180 SER A O 1
ATOM 1261 N N . LYS A 1 185 ? 23.458 40.974 -1.197 1.00 15.90 181 LYS A N 1
ATOM 1262 C CA . LYS A 1 185 ? 22.735 40.024 -2.028 1.00 15.64 181 LYS A CA 1
ATOM 1263 C C . LYS A 1 185 ? 23.157 38.572 -1.737 1.00 14.28 181 LYS A C 1
ATOM 1264 O O . LYS A 1 185 ? 24.327 38.277 -1.485 1.00 13.24 181 LYS A O 1
ATOM 1270 N N . ILE A 1 186 ? 22.197 37.675 -1.835 1.00 13.56 182 ILE A N 1
ATOM 1271 C CA . ILE A 1 186 ? 22.488 36.245 -1.776 1.00 13.25 182 ILE A CA 1
ATOM 1272 C C . ILE A 1 186 ? 21.400 35.535 -2.582 1.00 13.27 182 ILE A C 1
ATOM 1273 O O . ILE A 1 186 ? 20.232 35.898 -2.469 1.00 13.13 182 ILE A O 1
ATOM 1278 N N . SER A 1 187 ? 21.774 34.527 -3.376 1.00 13.27 183 SER A N 1
ATOM 1279 C CA . SER A 1 187 ? 20.774 33.691 -4.042 1.00 13.37 183 SER A CA 1
ATOM 1280 C C . SER A 1 187 ? 20.190 32.778 -2.973 1.00 12.65 183 SER A C 1
ATOM 1281 O O . SER A 1 187 ? 20.826 32.506 -1.951 1.00 12.25 183 SER A O 1
ATOM 1284 N N . ALA A 1 188 ? 18.959 32.329 -3.203 1.00 12.83 184 ALA A N 1
ATOM 1285 C CA . ALA A 1 188 ? 18.260 31.526 -2.234 1.00 12.49 184 ALA A CA 1
ATOM 1286 C C . ALA A 1 188 ? 18.963 30.148 -2.107 1.00 12.45 184 ALA A C 1
ATOM 1287 O O . ALA A 1 188 ? 19.032 29.561 -1.032 1.00 11.77 184 ALA A O 1
ATOM 1289 N N . GLU A 1 189 ? 19.523 29.679 -3.213 1.00 13.20 185 GLU A N 1
ATOM 1290 C CA . GLU A 1 189 ? 20.261 28.414 -3.267 1.00 13.56 185 GLU A CA 1
ATOM 1291 C C . GLU A 1 189 ? 21.519 28.555 -2.419 1.00 12.65 185 GLU A C 1
ATOM 1292 O O . GLU A 1 189 ? 21.841 27.648 -1.635 1.00 12.16 185 GLU A O 1
ATOM 1298 N N . ASP A 1 190 ? 22.264 29.653 -2.617 1.00 12.23 186 ASP A N 1
ATOM 1299 C CA . ASP A 1 190 ? 23.453 29.890 -1.795 1.00 11.79 186 ASP A CA 1
ATOM 1300 C C . ASP A 1 190 ? 23.121 30.104 -0.312 1.00 11.25 186 ASP A C 1
ATOM 1301 O O . ASP A 1 190 ? 23.827 29.587 0.553 1.00 11.38 186 ASP A O 1
ATOM 1306 N N . TYR A 1 191 ? 22.075 30.872 -0.012 1.00 11.15 187 TYR A N 1
ATOM 1307 C CA . TYR A 1 191 ? 21.641 31.022 1.386 1.00 10.57 187 TYR A CA 1
ATOM 1308 C C . TYR A 1 191 ? 21.361 29.650 2.021 1.00 10.44 187 TYR A C 1
ATOM 1309 O O . TYR A 1 191 ? 21.776 29.373 3.169 1.00 10.09 187 TYR A O 1
ATOM 1318 N N . ALA A 1 192 ? 20.707 28.775 1.260 1.00 10.26 188 ALA A N 1
ATOM 1319 C CA . ALA A 1 192 ? 20.445 27.414 1.723 1.00 10.06 188 ALA A CA 1
ATOM 1320 C C . ALA A 1 192 ? 21.783 26.625 1.970 1.00 10.01 188 ALA A C 1
ATOM 1321 O O . ALA A 1 192 ? 21.929 25.920 2.972 1.00 9.74 188 ALA A O 1
ATOM 1323 N N . ILE A 1 193 ? 22.757 26.753 1.074 1.00 10.18 189 ILE A N 1
ATOM 1324 C CA . ILE A 1 193 ? 24.098 26.186 1.368 1.00 10.22 189 ILE A CA 1
ATOM 1325 C C . ILE A 1 193 ? 24.587 26.697 2.738 1.00 9.57 189 ILE A C 1
ATOM 1326 O O . ILE A 1 193 ? 24.916 25.904 3.591 1.00 9.88 189 ILE A O 1
ATOM 1331 N N . ALA A 1 194 ? 24.642 28.008 2.926 1.00 9.10 190 ALA A N 1
ATOM 1332 C CA . ALA A 1 194 ? 25.040 28.603 4.209 1.00 9.02 190 ALA A CA 1
ATOM 1333 C C . ALA A 1 194 ? 24.284 28.069 5.429 1.00 8.76 190 ALA A C 1
ATOM 1334 O O . ALA A 1 194 ? 24.896 27.776 6.479 1.00 8.84 190 ALA A O 1
ATOM 1336 N N . PHE A 1 195 ? 22.964 27.930 5.279 1.00 8.44 191 PHE A N 1
ATOM 1337 C CA . PHE A 1 195 ? 22.061 27.660 6.385 1.00 8.32 191 PHE A CA 1
ATOM 1338 C C . PHE A 1 195 ? 22.328 26.225 6.825 1.00 8.71 191 PHE A C 1
ATOM 1339 O O . PHE A 1 195 ? 22.550 25.948 8.023 1.00 8.53 191 PHE A O 1
ATOM 1347 N N . VAL A 1 196 ? 22.363 25.320 5.845 1.00 9.29 192 VAL A N 1
ATOM 1348 C CA . VAL A 1 196 ? 22.619 23.904 6.131 1.00 9.57 192 VAL A CA 1
ATOM 1349 C C . VAL A 1 196 ? 24.090 23.673 6.581 1.00 10.31 192 VAL A C 1
ATOM 1350 O O . VAL A 1 196 ? 24.347 22.809 7.426 1.00 10.58 192 VAL A O 1
ATOM 1354 N N . ASP A 1 197 ? 25.049 24.442 6.051 1.00 10.75 193 ASP A N 1
ATOM 1355 C CA . ASP A 1 197 ? 26.462 24.351 6.543 1.00 11.90 193 ASP A CA 1
ATOM 1356 C C . ASP A 1 197 ? 26.455 24.699 8.039 1.00 11.88 193 ASP A C 1
ATOM 1357 O O . ASP A 1 197 ? 27.165 24.089 8.844 1.00 12.76 193 ASP A O 1
ATOM 1362 N N . GLU A 1 198 ? 25.644 25.678 8.410 1.00 11.75 194 GLU A N 1
ATOM 1363 C CA . GLU A 1 198 ? 25.633 26.165 9.788 1.00 11.76 194 GLU A CA 1
ATOM 1364 C C . GLU A 1 198 ? 25.004 25.145 10.721 1.00 11.74 194 GLU A C 1
ATOM 1365 O O . GLU A 1 198 ? 25.470 24.955 11.845 1.00 12.05 194 GLU A O 1
ATOM 1371 N N . ILE A 1 199 ? 23.953 24.486 10.240 1.00 11.61 195 ILE A N 1
ATOM 1372 C CA . ILE A 1 199 ? 23.380 23.314 10.924 1.00 11.70 195 ILE A CA 1
ATOM 1373 C C . ILE A 1 199 ? 24.441 22.258 11.239 1.00 12.77 195 ILE A C 1
ATOM 1374 O O . ILE A 1 199 ? 24.458 21.718 12.342 1.00 13.18 195 ILE A O 1
ATOM 1379 N N . GLU A 1 200 ? 25.329 21.984 10.290 1.00 13.42 196 GLU A N 1
ATOM 1380 C CA . GLU A 1 200 ? 26.396 20.983 10.472 1.00 14.73 196 GLU A CA 1
ATOM 1381 C C . GLU A 1 200 ? 27.553 21.520 11.311 1.00 15.08 196 GLU A C 1
ATOM 1382 O O . GLU A 1 200 ? 28.088 20.798 12.110 1.00 15.73 196 GLU A O 1
ATOM 1388 N N . GLN A 1 201 ? 27.936 22.786 11.116 1.00 14.66 197 GLN A N 1
ATOM 1389 C CA . GLN A 1 201 ? 29.212 23.307 11.653 1.00 15.06 197 GLN A CA 1
ATOM 1390 C C . GLN A 1 201 ? 29.133 24.036 12.979 1.00 14.74 197 GLN A C 1
ATOM 1391 O O . GLN A 1 201 ? 30.121 24.109 13.711 1.00 15.28 197 GLN A O 1
ATOM 1397 N N . GLY A 1 202 ? 27.983 24.615 13.281 1.00 14.08 198 GLY A N 1
ATOM 1398 C CA . GLY A 1 202 ? 27.855 25.396 14.505 1.00 14.53 198 GLY A CA 1
ATOM 1399 C C . GLY A 1 202 ? 28.913 26.491 14.672 1.00 14.89 198 GLY A C 1
ATOM 1400 O O . GLY A 1 202 ? 29.563 26.593 15.728 1.00 15.29 198 GLY A O 1
ATOM 1401 N N . ARG A 1 203 ? 29.083 27.320 13.643 1.00 14.35 199 ARG A N 1
ATOM 1402 C CA . ARG A 1 203 ? 30.017 28.435 13.741 1.00 15.27 199 ARG A CA 1
ATOM 1403 C C . ARG A 1 203 ? 29.407 29.625 14.508 1.00 15.32 199 ARG A C 1
ATOM 1404 O O . ARG A 1 203 ? 30.146 30.468 15.029 1.00 15.40 199 ARG A O 1
ATOM 1412 N N . PHE A 1 204 ? 28.081 29.640 14.650 1.00 14.65 200 PHE A N 1
ATOM 1413 C CA . PHE A 1 204 ? 27.357 30.823 15.129 1.00 14.45 200 PHE A CA 1
ATOM 1414 C C . PHE A 1 204 ? 26.344 30.425 16.196 1.00 14.62 200 PHE A C 1
ATOM 1415 O O . PHE A 1 204 ? 25.164 30.743 16.075 1.00 13.96 200 PHE A O 1
ATOM 1423 N N . ILE A 1 205 ? 26.813 29.687 17.209 1.00 15.83 201 ILE A N 1
ATOM 1424 C CA . ILE A 1 205 ? 25.976 29.189 18.307 1.00 16.39 201 ILE A CA 1
ATOM 1425 C C . ILE A 1 205 ? 25.615 30.351 19.210 1.00 16.41 201 ILE A C 1
ATOM 1426 O O . ILE A 1 205 ? 26.487 31.105 19.648 1.00 16.80 201 ILE A O 1
ATOM 1431 N N . ARG A 1 206 ? 24.317 30.499 19.446 1.00 15.73 202 ARG A N 1
ATOM 1432 C CA . ARG A 1 206 ? 23.749 31.622 20.179 1.00 16.25 202 ARG A CA 1
ATOM 1433 C C . ARG A 1 206 ? 24.160 32.985 19.618 1.00 15.69 202 ARG A C 1
ATOM 1434 O O . ARG A 1 206 ? 24.329 33.932 20.354 1.00 15.73 202 ARG A O 1
ATOM 1442 N N . GLN A 1 207 ? 24.300 33.064 18.293 1.00 15.34 203 GLN A N 1
ATOM 1443 C CA . GLN A 1 207 ? 24.695 34.297 17.625 1.00 15.06 203 GLN A CA 1
ATOM 1444 C C . GLN A 1 207 ? 23.774 34.499 16.444 1.00 14.43 203 GLN A C 1
ATOM 1445 O O . GLN A 1 207 ? 23.165 33.538 15.935 1.00 13.46 203 GLN A O 1
ATOM 1451 N N . ALA A 1 208 ? 23.657 35.754 16.024 1.00 13.81 204 ALA A N 1
ATOM 1452 C CA . ALA A 1 208 ? 23.137 36.070 14.690 1.00 13.03 204 ALA A CA 1
ATOM 1453 C C . ALA A 1 208 ? 24.187 35.617 13.695 1.00 12.70 204 ALA A C 1
ATOM 1454 O O . ALA A 1 208 ? 25.391 35.509 14.035 1.00 13.02 204 ALA A O 1
ATOM 1456 N N . ALA A 1 209 ? 23.733 35.350 12.472 1.00 11.82 205 ALA A N 1
ATOM 1457 C CA . ALA A 1 209 ? 24.570 34.865 11.389 1.00 11.15 205 ALA A CA 1
ATOM 1458 C C . ALA A 1 209 ? 23.950 35.383 10.120 1.00 10.65 205 ALA A C 1
ATOM 1459 O O . ALA A 1 209 ? 22.729 35.528 10.058 1.00 11.04 205 ALA A O 1
ATOM 1461 N N . THR A 1 210 ? 24.755 35.569 9.091 1.00 10.09 206 THR A N 1
ATOM 1462 C CA . THR A 1 210 ? 24.257 36.023 7.788 1.00 9.89 206 THR A CA 1
ATOM 1463 C C . THR A 1 210 ? 25.246 35.617 6.690 1.00 10.10 206 THR A C 1
ATOM 1464 O O . THR A 1 210 ? 26.417 35.320 6.987 1.00 10.58 206 THR A O 1
ATOM 1468 N N . ALA A 1 211 ? 24.776 35.618 5.445 1.00 9.67 207 ALA A N 1
ATOM 1469 C CA . ALA A 1 211 ? 25.590 35.276 4.270 1.00 10.15 207 ALA A CA 1
ATOM 1470 C C . ALA A 1 211 ? 25.289 36.280 3.153 1.00 10.22 207 ALA A C 1
ATOM 1471 O O . ALA A 1 211 ? 24.173 36.817 3.058 1.00 10.29 207 ALA A O 1
ATOM 1473 N N . ALA A 1 212 ? 26.279 36.580 2.328 1.00 10.14 208 ALA A N 1
ATOM 1474 C CA . ALA A 1 212 ? 26.062 37.485 1.189 1.00 10.10 208 ALA A CA 1
ATOM 1475 C C . ALA A 1 212 ? 27.285 37.403 0.342 1.00 10.63 208 ALA A C 1
ATOM 1476 O O . ALA A 1 212 ? 28.303 36.990 0.864 1.00 10.45 208 ALA A O 1
ATOM 1478 N N . TYR A 1 213 ? 27.206 37.777 -0.947 1.00 11.25 209 TYR A N 1
ATOM 1479 C CA . TYR A 1 213 ? 28.424 37.767 -1.780 1.00 12.02 209 TYR A CA 1
ATOM 1480 C C . TYR A 1 213 ? 29.396 38.844 -1.298 1.00 12.40 209 TYR A C 1
ATOM 1481 O O . TYR A 1 213 ? 28.958 39.942 -0.911 1.00 12.42 209 TYR A O 1
ATOM 1491 N N . MET B 1 5 ? 54.930 48.932 31.375 1.00 31.07 1 MET B N 1
ATOM 1492 C CA . MET B 1 5 ? 55.573 48.091 30.318 1.00 31.02 1 MET B CA 1
ATOM 1493 C C . MET B 1 5 ? 54.531 47.513 29.364 1.00 28.14 1 MET B C 1
ATOM 1494 O O . MET B 1 5 ? 54.416 48.011 28.268 1.00 29.10 1 MET B O 1
ATOM 1499 N N . LEU B 1 6 ? 53.781 46.487 29.776 1.00 24.10 2 LEU B N 1
ATOM 1500 C CA . LEU B 1 6 ? 52.861 45.787 28.859 1.00 22.13 2 LEU B CA 1
ATOM 1501 C C . LEU B 1 6 ? 51.371 46.009 29.139 1.00 21.07 2 LEU B C 1
ATOM 1502 O O . LEU B 1 6 ? 50.961 46.105 30.288 1.00 19.66 2 LEU B O 1
ATOM 1507 N N . LYS B 1 7 ? 50.565 46.081 28.075 1.00 21.32 3 LYS B N 1
ATOM 1508 C CA . LYS B 1 7 ? 49.114 46.011 28.239 1.00 20.94 3 LYS B CA 1
ATOM 1509 C C . LYS B 1 7 ? 48.641 44.577 27.979 1.00 19.55 3 LYS B C 1
ATOM 1510 O O . LYS B 1 7 ? 48.733 44.058 26.852 1.00 19.03 3 LYS B O 1
ATOM 1516 N N . ILE B 1 8 ? 48.172 43.937 29.044 1.00 17.89 4 ILE B N 1
ATOM 1517 C CA . ILE B 1 8 ? 47.807 42.536 28.988 1.00 17.07 4 ILE B CA 1
ATOM 1518 C C . ILE B 1 8 ? 46.337 42.363 29.304 1.00 17.95 4 ILE B C 1
ATOM 1519 O O . ILE B 1 8 ? 45.856 42.832 30.333 1.00 17.68 4 ILE B O 1
ATOM 1524 N N . ALA B 1 9 ? 45.641 41.680 28.403 1.00 18.92 5 ALA B N 1
ATOM 1525 C CA . ALA B 1 9 ? 44.223 41.400 28.540 1.00 20.39 5 ALA B CA 1
ATOM 1526 C C . ALA B 1 9 ? 44.071 39.907 28.849 1.00 20.27 5 ALA B C 1
ATOM 1527 O O . ALA B 1 9 ? 44.775 39.060 28.301 1.00 19.06 5 ALA B O 1
ATOM 1529 N N . LEU B 1 10 ? 43.152 39.593 29.753 1.00 22.15 6 LEU B N 1
ATOM 1530 C CA . LEU B 1 10 ? 43.135 38.269 30.383 1.00 22.49 6 LEU B CA 1
ATOM 1531 C C . LEU B 1 10 ? 41.696 37.765 30.508 1.00 22.75 6 LEU B C 1
ATOM 1532 O O . LEU B 1 10 ? 40.845 38.488 31.058 1.00 24.02 6 LEU B O 1
ATOM 1537 N N . PHE B 1 11 ? 41.434 36.575 29.950 1.00 21.15 7 PHE B N 1
ATOM 1538 C CA . PHE B 1 11 ? 40.213 35.802 30.193 1.00 21.78 7 PHE B CA 1
ATOM 1539 C C . PHE B 1 11 ? 40.391 34.809 31.347 1.00 21.40 7 PHE B C 1
ATOM 1540 O O . PHE B 1 11 ? 41.471 34.205 31.506 1.00 20.09 7 PHE B O 1
ATOM 1548 N N . GLY B 1 12 ? 39.330 34.654 32.142 1.00 21.96 8 GLY B N 1
ATOM 1549 C CA . GLY B 1 12 ? 39.342 33.763 33.298 1.00 22.11 8 GLY B CA 1
ATOM 1550 C C . GLY B 1 12 ? 40.059 34.315 34.518 1.00 21.60 8 GLY B C 1
ATOM 1551 O O . GLY B 1 12 ? 40.517 33.542 35.370 1.00 21.35 8 GLY B O 1
ATOM 1552 N N . ALA B 1 13 ? 40.153 35.646 34.607 1.00 21.06 9 ALA B N 1
ATOM 1553 C CA . ALA B 1 13 ? 40.893 36.318 35.689 1.00 20.13 9 ALA B CA 1
ATOM 1554 C C . ALA B 1 13 ? 40.329 36.086 37.098 1.00 20.52 9 ALA B C 1
ATOM 1555 O O . ALA B 1 13 ? 40.972 36.436 38.078 1.00 20.06 9 ALA B O 1
ATOM 1557 N N . THR B 1 14 ? 39.145 35.496 37.213 1.00 21.31 10 THR B N 1
ATOM 1558 C CA . THR B 1 14 ? 38.580 35.352 38.542 1.00 21.99 10 THR B CA 1
ATOM 1559 C C . THR B 1 14 ? 38.994 34.075 39.240 1.00 21.90 10 THR B C 1
ATOM 1560 O O . THR B 1 14 ? 38.717 33.924 40.411 1.00 22.82 10 THR B O 1
ATOM 1564 N N . GLY B 1 15 ? 39.649 33.153 38.527 1.00 21.07 11 GLY B N 1
ATOM 1565 C CA . GLY B 1 15 ? 39.908 31.815 39.070 1.00 21.34 11 GLY B CA 1
ATOM 1566 C C . GLY B 1 15 ? 41.165 31.661 39.917 1.00 20.43 11 GLY 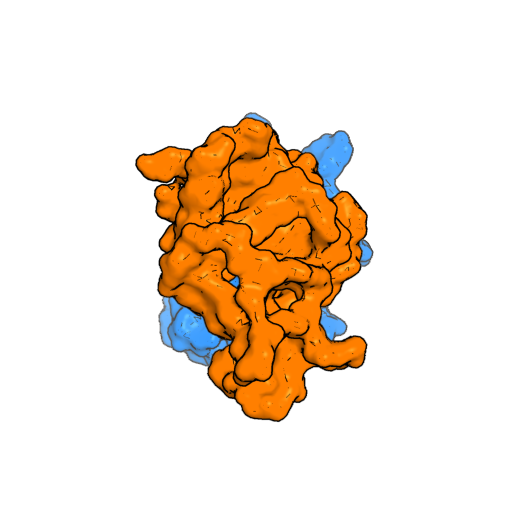B C 1
ATOM 1567 O O . GLY B 1 15 ? 41.937 32.594 40.062 1.00 18.98 11 GLY B O 1
ATOM 1568 N N . MET B 1 16 ? 41.385 30.469 40.446 1.00 21.31 12 MET B N 1
ATOM 1569 C CA . MET B 1 16 ? 42.587 30.221 41.227 1.00 21.79 12 MET B CA 1
ATOM 1570 C C . MET B 1 16 ? 43.841 30.593 40.458 1.00 19.61 12 MET B C 1
ATOM 1571 O O . MET B 1 16 ? 44.691 31.333 40.981 1.00 19.15 12 MET B O 1
ATOM 1576 N N . ILE B 1 17 ? 43.960 30.067 39.235 1.00 18.11 13 ILE B N 1
ATOM 1577 C CA . ILE B 1 17 ? 45.107 30.367 38.374 1.00 16.65 13 ILE B CA 1
ATOM 1578 C C . ILE B 1 17 ? 45.044 31.807 37.845 1.00 15.54 13 ILE B C 1
ATOM 1579 O O . ILE B 1 17 ? 46.036 32.569 37.937 1.00 14.57 13 ILE B O 1
ATOM 1584 N N . GLY B 1 18 ? 43.896 32.167 37.277 1.00 15.45 14 GLY B N 1
ATOM 1585 C CA . GLY B 1 18 ? 43.727 33.470 36.643 1.00 15.21 14 GLY B CA 1
ATOM 1586 C C . GLY B 1 18 ? 43.950 34.659 37.575 1.00 15.25 14 GLY B C 1
ATOM 1587 O O . GLY B 1 18 ? 44.580 35.662 37.184 1.00 14.60 14 GLY B O 1
ATOM 1588 N N . SER B 1 19 ? 43.450 34.552 38.804 1.00 15.94 15 SER B N 1
ATOM 1589 C CA . SER B 1 19 ? 43.563 35.660 39.759 1.00 16.11 15 SER B CA 1
ATOM 1590 C C . SER B 1 19 ? 45.035 35.924 40.103 1.00 15.28 15 SER B C 1
ATOM 1591 O O . SER B 1 19 ? 45.436 37.069 40.246 1.00 14.91 15 SER B O 1
ATOM 1594 N N . ARG B 1 20 ? 45.837 34.865 40.189 1.00 15.16 16 ARG B N 1
ATOM 1595 C CA . ARG B 1 20 ? 47.265 35.013 40.502 1.00 14.60 16 ARG B CA 1
ATOM 1596 C C . ARG B 1 20 ? 48.063 35.591 39.335 1.00 13.12 16 ARG B C 1
ATOM 1597 O O . ARG B 1 20 ? 48.963 36.436 39.531 1.00 12.40 16 ARG B O 1
ATOM 1605 N N . ILE B 1 21 ? 47.706 35.176 38.125 1.00 12.22 17 ILE B N 1
ATOM 1606 C CA . ILE B 1 21 ? 48.351 35.699 36.936 1.00 11.32 17 ILE B CA 1
ATOM 1607 C C . ILE B 1 21 ? 48.127 37.222 36.887 1.00 11.63 17 ILE B C 1
ATOM 1608 O O . ILE B 1 21 ? 49.076 37.972 36.681 1.00 11.52 17 ILE B O 1
ATOM 1613 N N . ALA B 1 22 ? 46.881 37.643 37.139 1.00 11.85 18 ALA B N 1
ATOM 1614 C CA . ALA B 1 22 ? 46.452 39.027 37.064 1.00 12.36 18 ALA B CA 1
ATOM 1615 C C . ALA B 1 22 ? 47.193 39.901 38.074 1.00 12.39 18 ALA B C 1
ATOM 1616 O O . ALA B 1 22 ? 47.759 40.937 37.690 1.00 12.57 18 ALA B O 1
ATOM 1618 N N . ALA B 1 23 ? 47.203 39.468 39.337 1.00 12.33 19 ALA B N 1
ATOM 1619 C CA . ALA B 1 23 ? 47.936 40.154 40.408 1.00 12.34 19 ALA B CA 1
ATOM 1620 C C . ALA B 1 23 ? 49.451 40.160 40.182 1.00 11.82 19 ALA B C 1
ATOM 1621 O O . ALA B 1 23 ? 50.108 41.171 40.418 1.00 11.73 19 ALA B O 1
ATOM 1623 N N . GLU B 1 24 ? 50.003 39.029 39.728 1.00 11.70 20 GLU B N 1
ATOM 1624 C CA . GLU B 1 24 ? 51.429 38.919 39.423 1.00 11.23 20 GLU B CA 1
ATOM 1625 C C . GLU B 1 24 ? 51.807 39.980 38.374 1.00 11.27 20 GLU B C 1
ATOM 1626 O O . GLU B 1 24 ? 52.850 40.610 38.490 1.00 11.86 20 GLU B O 1
ATOM 1632 N N . ALA B 1 25 ? 50.973 40.150 37.357 1.00 10.91 21 ALA B N 1
ATOM 1633 C CA . ALA B 1 25 ? 51.272 41.066 36.249 1.00 10.99 21 ALA B CA 1
ATOM 1634 C C . ALA B 1 25 ? 51.121 42.535 36.682 1.00 11.42 21 ALA B C 1
ATOM 1635 O O . ALA B 1 25 ? 51.957 43.381 36.329 1.00 11.57 21 ALA B O 1
ATOM 1637 N N . ALA B 1 26 ? 50.066 42.800 37.458 1.00 11.53 22 ALA B N 1
ATOM 1638 C CA . ALA B 1 26 ? 49.796 44.122 38.010 1.00 12.40 22 ALA B CA 1
ATOM 1639 C C . ALA B 1 26 ? 50.904 44.553 38.986 1.00 12.51 22 ALA B C 1
ATOM 1640 O O . ALA B 1 26 ? 51.330 45.698 38.955 1.00 13.52 22 ALA B O 1
ATOM 1642 N N . ARG B 1 27 ? 51.422 43.655 39.821 1.00 12.13 23 ARG B N 1
ATOM 1643 C CA . ARG B 1 27 ? 52.426 44.085 40.803 1.00 12.67 23 ARG B CA 1
ATOM 1644 C C . ARG B 1 27 ? 53.771 44.448 40.155 1.00 13.13 23 ARG B C 1
ATOM 1645 O O . ARG B 1 27 ? 54.531 45.227 40.729 1.00 13.63 23 ARG B O 1
ATOM 1653 N N . ARG B 1 28 ? 54.021 43.934 38.943 1.00 13.07 24 ARG B N 1
ATOM 1654 C CA . ARG B 1 28 ? 55.199 44.301 38.148 1.00 14.13 24 ARG B CA 1
ATOM 1655 C C . ARG B 1 28 ? 55.038 45.636 37.420 1.00 15.12 24 ARG B C 1
ATOM 1656 O O . ARG B 1 28 ? 56.030 46.195 36.928 1.00 16.40 24 ARG B O 1
ATOM 1664 N N . GLY B 1 29 ? 53.815 46.150 37.342 1.00 14.90 25 GLY B N 1
ATOM 1665 C CA . GLY B 1 29 ? 53.584 47.408 36.624 1.00 15.83 25 GLY B CA 1
ATOM 1666 C C . GLY B 1 29 ? 52.910 47.289 35.256 1.00 16.00 25 GLY B C 1
ATOM 1667 O O . GLY B 1 29 ? 52.678 48.334 34.577 1.00 16.49 25 GLY B O 1
ATOM 1668 N N . HIS B 1 30 ? 52.600 46.050 34.832 1.00 14.69 26 HIS B N 1
ATOM 1669 C CA . HIS B 1 30 ? 51.895 45.875 33.568 1.00 15.33 26 HIS B CA 1
ATOM 1670 C C . HIS B 1 30 ? 50.475 46.440 33.713 1.00 16.17 26 HIS B C 1
ATOM 1671 O O . HIS B 1 30 ? 49.967 46.562 34.825 1.00 16.41 26 HIS B O 1
ATOM 1678 N N . GLN B 1 31 ? 49.835 46.799 32.610 1.00 17.38 27 GLN B N 1
ATOM 1679 C CA . GLN B 1 31 ? 48.462 47.265 32.692 1.00 18.86 27 GLN B CA 1
ATOM 1680 C C . GLN B 1 31 ? 47.504 46.088 32.368 1.00 18.26 27 GLN B C 1
ATOM 1681 O O . GLN B 1 31 ? 47.518 45.535 31.265 1.00 18.68 27 GLN B O 1
ATOM 1687 N N . VAL B 1 32 ? 46.718 45.675 33.357 1.00 17.46 28 VAL B N 1
ATOM 1688 C CA . VAL B 1 32 ? 46.046 44.399 33.263 1.00 16.57 28 VAL B CA 1
ATOM 1689 C C . VAL B 1 32 ? 44.569 44.695 33.115 1.00 17.75 28 VAL B C 1
ATOM 1690 O O . VAL B 1 32 ? 43.968 45.410 33.945 1.00 18.09 28 VAL B O 1
ATOM 1694 N N . THR B 1 33 ? 44.019 44.189 32.016 1.00 18.28 29 THR B N 1
ATOM 1695 C CA . THR B 1 33 ? 42.585 44.289 31.751 1.00 19.99 29 THR B CA 1
ATOM 1696 C C . THR B 1 33 ? 41.975 42.888 31.820 1.00 19.87 29 THR B C 1
ATOM 1697 O O . THR B 1 33 ? 42.303 42.018 31.004 1.00 19.55 29 THR B O 1
ATOM 1701 N N . ALA B 1 34 ? 41.098 42.675 32.799 1.00 20.77 30 ALA B N 1
ATOM 1702 C CA . ALA B 1 34 ? 40.320 41.422 32.897 1.00 21.28 30 ALA B CA 1
ATOM 1703 C C . ALA B 1 34 ? 39.085 41.452 32.001 1.00 23.02 30 ALA B C 1
ATOM 1704 O O . ALA B 1 34 ? 38.195 42.303 32.156 1.00 24.64 30 ALA B O 1
ATOM 1706 N N . LEU B 1 35 ? 39.035 40.527 31.048 1.00 22.86 31 LEU B N 1
ATOM 1707 C CA . LEU B 1 35 ? 37.989 40.556 30.042 1.00 25.09 31 LEU B CA 1
ATOM 1708 C C . LEU B 1 35 ? 36.951 39.477 30.310 1.00 26.10 31 LEU B C 1
ATOM 1709 O O . LEU B 1 35 ? 37.317 38.352 30.590 1.00 24.80 31 LEU B O 1
ATOM 1714 N N . SER B 1 36 ? 35.668 39.838 30.254 1.00 28.83 32 SER B N 1
ATOM 1715 C CA . SER B 1 36 ? 34.576 38.867 30.431 1.00 31.28 32 SER B CA 1
ATOM 1716 C C . SER B 1 36 ? 33.205 39.367 29.931 1.00 35.06 32 SER B C 1
ATOM 1717 O O . SER B 1 36 ? 33.041 40.544 29.590 1.00 35.45 32 SER B O 1
ATOM 1720 N N . ARG B 1 37 ? 32.238 38.450 29.905 1.00 38.80 33 ARG B N 1
ATOM 1721 C CA . ARG B 1 37 ? 30.835 38.757 29.546 1.00 44.52 33 ARG B CA 1
ATOM 1722 C C . ARG B 1 37 ? 30.108 39.580 30.617 1.00 48.73 33 ARG B C 1
ATOM 1723 O O . ARG B 1 37 ? 29.425 40.543 30.285 1.00 51.78 33 ARG B O 1
ATOM 1725 N N . ASN B 1 38 ? 30.261 39.219 31.893 1.00 51.56 34 ASN B N 1
ATOM 1726 C CA . ASN B 1 38 ? 29.581 39.930 32.994 1.00 55.16 34 ASN B CA 1
ATOM 1727 C C . ASN B 1 38 ? 30.541 40.675 33.920 1.00 54.37 34 ASN B C 1
ATOM 1728 O O . ASN B 1 38 ? 30.526 40.441 35.131 1.00 53.36 34 ASN B O 1
ATOM 1733 N N . PRO B 1 39 ? 31.348 41.605 33.362 1.00 55.31 35 PRO B N 1
ATOM 1734 C CA . PRO B 1 39 ? 32.532 42.113 34.064 1.00 54.36 35 PRO B CA 1
ATOM 1735 C C . PRO B 1 39 ? 32.207 42.859 35.354 1.00 56.80 35 PRO B C 1
ATOM 1736 O O . PRO B 1 39 ? 33.060 42.939 36.234 1.00 55.53 35 PRO B O 1
ATOM 1740 N N . ALA B 1 44 ? 42.088 46.971 43.674 1.00 33.18 40 ALA B N 1
ATOM 1741 C CA . ALA B 1 44 ? 42.049 45.862 42.708 1.00 32.78 40 ALA B CA 1
ATOM 1742 C C . ALA B 1 44 ? 43.227 45.855 41.739 1.00 30.32 40 ALA B C 1
ATOM 1743 O O . ALA B 1 44 ? 43.683 44.771 41.387 1.00 31.78 40 ALA B O 1
ATOM 1745 N N . ASN B 1 45 ? 43.714 47.032 41.306 1.00 28.47 41 ASN B N 1
ATOM 1746 C CA . ASN B 1 45 ? 44.942 47.133 40.449 1.00 24.53 41 ASN B CA 1
ATOM 1747 C C . ASN B 1 45 ? 44.826 46.529 39.036 1.00 22.84 41 ASN B C 1
ATOM 1748 O O . ASN B 1 45 ? 45.807 46.489 38.256 1.00 20.13 41 ASN B O 1
ATOM 1753 N N . VAL B 1 46 ? 43.619 46.051 38.737 1.00 22.05 42 VAL B N 1
ATOM 1754 C CA . VAL B 1 46 ? 43.319 45.329 37.526 1.00 21.94 42 VAL B CA 1
ATOM 1755 C C . VAL B 1 46 ? 42.010 45.951 37.064 1.00 23.75 42 VAL B C 1
ATOM 1756 O O . VAL B 1 46 ? 41.089 46.146 37.867 1.00 25.04 42 VAL B O 1
ATOM 1760 N N . GLN B 1 47 ? 41.948 46.299 35.784 1.00 24.08 43 GLN B N 1
ATOM 1761 C CA . GLN B 1 47 ? 40.745 46.834 35.198 1.00 25.67 43 GLN B CA 1
ATOM 1762 C C . GLN B 1 47 ? 39.832 45.705 34.710 1.00 25.70 43 GLN B C 1
ATOM 1763 O O . GLN B 1 47 ? 40.260 44.539 34.606 1.00 24.26 43 GLN B O 1
ATOM 1769 N N . ALA B 1 48 ? 38.584 46.051 34.416 1.00 27.21 44 ALA B N 1
ATOM 1770 C CA . ALA B 1 48 ? 37.595 45.040 34.026 1.00 28.21 44 ALA B CA 1
ATOM 1771 C C . ALA B 1 48 ? 36.762 45.581 32.883 1.00 30.09 44 ALA B C 1
ATOM 1772 O O . ALA B 1 48 ? 36.096 46.609 33.051 1.00 32.05 44 ALA B O 1
ATOM 1774 N N . LYS B 1 49 ? 36.828 44.917 31.723 1.00 29.78 45 LYS B N 1
ATOM 1775 C CA . LYS B 1 49 ? 36.001 45.290 30.559 1.00 31.75 45 LYS B CA 1
ATOM 1776 C C . LYS B 1 49 ? 35.188 44.127 29.991 1.00 32.35 45 LYS B C 1
ATOM 1777 O O . LYS B 1 49 ? 35.500 42.949 30.218 1.00 30.45 45 LYS B O 1
ATOM 1779 N N . ALA B 1 50 ? 34.158 44.474 29.233 1.00 34.62 46 ALA B N 1
ATOM 1780 C CA . ALA B 1 50 ? 33.269 43.473 28.647 1.00 36.13 46 ALA B CA 1
ATOM 1781 C C . ALA B 1 50 ? 33.780 42.969 27.291 1.00 35.78 46 ALA B C 1
ATOM 1782 O O . ALA B 1 50 ? 34.285 43.743 26.470 1.00 36.47 46 ALA B O 1
ATOM 1784 N N . ALA B 1 51 ? 33.660 41.666 27.066 1.00 35.03 47 ALA B N 1
ATOM 1785 C CA . ALA B 1 51 ? 34.113 41.060 25.816 1.00 34.73 47 ALA B CA 1
ATOM 1786 C C . ALA B 1 51 ? 33.433 39.725 25.605 1.00 35.34 47 ALA B C 1
ATOM 1787 O O . ALA B 1 51 ? 33.328 38.917 26.529 1.00 34.37 47 ALA B O 1
ATOM 1789 N N . ASP B 1 52 ? 32.997 39.509 24.371 1.00 37.21 48 ASP B N 1
ATOM 1790 C CA . ASP B 1 52 ? 32.355 38.260 23.958 1.00 38.38 48 ASP B CA 1
ATOM 1791 C C . ASP B 1 52 ? 33.394 37.363 23.243 1.00 36.64 48 ASP B C 1
ATOM 1792 O O . ASP B 1 52 ? 33.694 37.565 22.046 1.00 36.72 48 ASP B O 1
ATOM 1794 N N . LEU B 1 53 ? 33.944 36.398 23.988 1.00 35.07 49 LEU B N 1
ATOM 1795 C CA . LEU B 1 53 ? 35.051 35.561 23.481 1.00 34.77 49 LEU B CA 1
ATOM 1796 C C . LEU B 1 53 ? 34.718 34.944 22.105 1.00 36.05 49 LEU B C 1
ATOM 1797 O O . LEU B 1 53 ? 35.560 34.901 21.199 1.00 35.63 49 LEU B O 1
ATOM 1802 N N . PHE B 1 54 ? 33.493 34.485 21.937 1.00 38.45 50 PHE B N 1
ATOM 1803 C CA . PHE B 1 54 ? 33.175 33.788 20.714 1.00 40.16 50 PHE B CA 1
ATOM 1804 C C . PHE B 1 54 ? 32.648 34.724 19.617 1.00 42.32 50 PHE B C 1
ATOM 1805 O O . PHE B 1 54 ? 32.279 34.264 18.531 1.00 43.22 50 PHE B O 1
ATOM 1813 N N . ASP B 1 55 ? 32.628 36.032 19.889 1.00 42.61 51 ASP B N 1
ATOM 1814 C CA . ASP B 1 55 ? 32.274 37.010 18.838 1.00 45.48 51 ASP B CA 1
ATOM 1815 C C . ASP B 1 55 ? 33.570 37.657 18.330 1.00 44.53 51 ASP B C 1
ATOM 1816 O O . ASP B 1 55 ? 34.149 38.500 19.014 1.00 43.46 51 ASP B O 1
ATOM 1821 N N . PRO B 1 56 ? 34.028 37.250 17.122 1.00 45.12 52 PRO B N 1
ATOM 1822 C CA . PRO B 1 56 ? 35.335 37.698 16.627 1.00 43.59 52 PRO B CA 1
ATOM 1823 C C . PRO B 1 56 ? 35.447 39.231 16.573 1.00 43.94 52 PRO B C 1
ATOM 1824 O O . PRO B 1 56 ? 36.511 39.777 16.894 1.00 41.98 52 PRO B O 1
ATOM 1828 N N . ALA B 1 57 ? 34.355 39.907 16.206 1.00 45.97 53 ALA B N 1
ATOM 1829 C CA . ALA B 1 57 ? 34.334 41.368 16.171 1.00 47.32 53 ALA B CA 1
ATOM 1830 C C . ALA B 1 57 ? 34.394 42.015 17.564 1.00 45.94 53 ALA B C 1
ATOM 1831 O O . ALA B 1 57 ? 34.870 43.147 17.687 1.00 47.00 53 ALA B O 1
ATOM 1833 N N . SER B 1 58 ? 33.943 41.295 18.598 1.00 44.12 54 SER B N 1
ATOM 1834 C CA . SER B 1 58 ? 33.937 41.795 19.988 1.00 43.10 54 SER B CA 1
ATOM 1835 C C . SER B 1 58 ? 35.293 41.669 20.700 1.00 39.56 54 SER B C 1
ATOM 1836 O O . SER B 1 58 ? 35.824 42.651 21.194 1.00 39.00 54 SER B O 1
ATOM 1839 N N . ILE B 1 59 ? 35.831 40.455 20.773 1.00 37.21 55 ILE B N 1
ATOM 1840 C CA . ILE B 1 59 ? 37.172 40.281 21.304 1.00 34.93 55 ILE B CA 1
ATOM 1841 C C . ILE B 1 59 ? 38.147 41.170 20.537 1.00 34.97 55 ILE B C 1
ATOM 1842 O O . ILE B 1 59 ? 38.936 41.853 21.156 1.00 34.62 55 ILE B O 1
ATOM 1844 N N . ALA B 1 60 ? 38.076 41.207 19.207 1.00 36.36 56 ALA B N 1
ATOM 1845 C CA . ALA B 1 60 ? 38.978 42.084 18.445 1.00 36.81 56 ALA B CA 1
ATOM 1846 C C . ALA B 1 60 ? 38.892 43.533 18.934 1.00 37.97 56 ALA B C 1
ATOM 1847 O O . ALA B 1 60 ? 39.925 44.172 19.172 1.00 36.93 56 ALA B O 1
ATOM 1849 N N . ALA B 1 61 ? 37.658 44.024 19.092 1.00 39.85 57 ALA B N 1
ATOM 1850 C CA . ALA B 1 61 ? 37.403 45.365 19.614 1.00 41.18 57 ALA B CA 1
ATOM 1851 C C . ALA B 1 61 ? 38.011 45.526 21.003 1.00 38.71 57 ALA B C 1
ATOM 1852 O O . ALA B 1 61 ? 38.681 46.505 21.256 1.00 39.69 57 ALA B O 1
ATOM 1854 N N . ALA B 1 62 ? 37.814 44.544 21.882 1.00 36.75 58 ALA B N 1
ATOM 1855 C CA . ALA B 1 62 ? 38.357 44.596 23.238 1.00 34.55 58 ALA B CA 1
ATOM 1856 C C . ALA B 1 62 ? 39.876 44.562 23.241 1.00 32.52 58 ALA B C 1
ATOM 1857 O O . ALA B 1 62 ? 40.500 45.138 24.122 1.00 32.14 58 ALA B O 1
ATOM 1859 N N . LEU B 1 63 ? 40.460 43.897 22.246 1.00 31.57 59 LEU B N 1
ATOM 1860 C CA . LEU B 1 63 ? 41.910 43.687 22.174 1.00 29.58 59 LEU B CA 1
ATOM 1861 C C . LEU B 1 63 ? 42.705 44.812 21.523 1.00 31.41 59 LEU B C 1
ATOM 1862 O O . LEU B 1 63 ? 43.936 44.824 21.599 1.00 30.40 59 LEU B O 1
ATOM 1867 N N . ALA B 1 64 ? 42.002 45.737 20.862 1.00 34.59 60 ALA B N 1
ATOM 1868 C CA . ALA B 1 64 ? 42.633 46.847 20.153 1.00 36.16 60 ALA B CA 1
ATOM 1869 C C . ALA B 1 64 ? 43.481 47.659 21.111 1.00 35.37 60 ALA B C 1
ATOM 1870 O O . ALA B 1 64 ? 42.976 48.178 22.105 1.00 35.72 60 ALA B O 1
ATOM 1872 N N . GLY B 1 65 ? 44.775 47.745 20.822 1.00 34.77 61 GLY B N 1
ATOM 1873 C CA . GLY B 1 65 ? 45.706 48.459 21.697 1.00 33.38 61 GLY B CA 1
ATOM 1874 C C . GLY B 1 65 ? 46.513 47.538 22.595 1.00 30.73 61 GLY B C 1
ATOM 1875 O O . GLY B 1 65 ? 47.549 47.945 23.114 1.00 30.32 61 GLY B O 1
ATOM 1876 N N . GLN B 1 66 ? 46.071 46.292 22.762 1.00 28.41 62 GLN B N 1
ATOM 1877 C CA . GLN B 1 66 ? 46.729 45.388 23.721 1.00 25.93 62 GLN B CA 1
ATOM 1878 C C . GLN B 1 66 ? 48.066 44.900 23.199 1.00 24.61 62 GLN B C 1
ATOM 1879 O O . GLN B 1 66 ? 48.284 44.885 21.993 1.00 26.03 62 GLN B O 1
ATOM 1885 N N . ASP B 1 67 ? 48.975 44.540 24.091 1.00 22.33 63 ASP B N 1
ATOM 1886 C CA . ASP B 1 67 ? 50.243 43.919 23.655 1.00 21.96 63 ASP B CA 1
ATOM 1887 C C . ASP B 1 67 ? 50.121 42.376 23.673 1.00 20.09 63 ASP B C 1
ATOM 1888 O O . ASP B 1 67 ? 50.679 41.662 22.827 1.00 19.89 63 ASP B O 1
ATOM 1893 N N . VAL B 1 68 ? 49.326 41.874 24.612 1.00 19.10 64 VAL B N 1
ATOM 1894 C CA . VAL B 1 68 ? 49.243 40.438 24.868 1.00 17.30 64 VAL B CA 1
ATOM 1895 C C . VAL B 1 68 ? 47.815 40.064 25.193 1.00 17.26 64 VAL B C 1
ATOM 1896 O O . VAL B 1 68 ? 47.132 40.769 25.942 1.00 16.80 64 VAL B O 1
ATOM 1900 N N . VAL B 1 69 ? 47.346 38.951 24.629 1.00 17.09 65 VAL B N 1
ATOM 1901 C CA . VAL B 1 69 ? 46.133 38.364 25.156 1.00 17.26 65 VAL B CA 1
ATOM 1902 C C . VAL B 1 69 ? 46.446 36.977 25.731 1.00 16.46 65 VAL B C 1
ATOM 1903 O O . VAL B 1 69 ? 47.234 36.194 25.147 1.00 15.98 65 VAL B O 1
ATOM 1907 N N . ALA B 1 70 ? 45.855 36.709 26.886 1.00 16.10 66 ALA B N 1
ATOM 1908 C CA . ALA B 1 70 ? 46.021 35.431 27.573 1.00 16.41 66 ALA B CA 1
ATOM 1909 C C . ALA B 1 70 ? 44.674 34.903 28.007 1.00 17.22 66 ALA B C 1
ATOM 1910 O O . ALA B 1 70 ? 43.793 35.658 28.359 1.00 17.41 66 ALA B O 1
ATOM 1912 N N . SER B 1 71 ? 44.534 33.587 27.970 1.00 18.07 67 SER B N 1
ATOM 1913 C CA . SER B 1 71 ? 43.365 32.920 28.491 1.00 19.84 67 SER B CA 1
ATOM 1914 C C . SER B 1 71 ? 43.820 32.077 29.686 1.00 19.65 67 SER B C 1
ATOM 1915 O O . SER B 1 71 ? 44.734 31.261 29.551 1.00 19.73 67 SER B O 1
ATOM 1918 N N . ALA B 1 72 ? 43.188 32.271 30.841 1.00 19.37 68 ALA B N 1
ATOM 1919 C CA . ALA B 1 72 ? 43.713 31.720 32.088 1.00 19.17 68 ALA B CA 1
ATOM 1920 C C . ALA B 1 72 ? 42.743 30.795 32.760 1.00 20.11 68 ALA B C 1
ATOM 1921 O O . ALA B 1 72 ? 42.857 30.558 33.956 1.00 21.61 68 ALA B O 1
ATOM 1923 N N . TYR B 1 73 ? 41.770 30.299 32.017 1.00 21.04 69 TYR B N 1
ATOM 1924 C CA . TYR B 1 73 ? 40.803 29.361 32.579 1.00 23.24 69 TYR B CA 1
ATOM 1925 C C . TYR B 1 73 ? 41.521 28.158 33.184 1.00 24.08 69 TYR B C 1
ATOM 1926 O O . TYR B 1 73 ? 42.399 27.569 32.556 1.00 23.99 69 TYR B O 1
ATOM 1935 N N . GLY B 1 74 ? 41.150 27.798 34.402 1.00 26.28 70 GLY B N 1
ATOM 1936 C CA . GLY B 1 74 ? 41.848 26.723 35.111 1.00 27.19 70 GLY B CA 1
ATOM 1937 C C . GLY B 1 74 ? 40.999 25.476 35.115 1.00 28.84 70 GLY B C 1
ATOM 1938 O O . GLY B 1 74 ? 40.089 25.366 34.316 1.00 28.64 70 GLY B O 1
ATOM 1939 N N . PRO B 1 75 ? 41.317 24.518 35.999 1.00 30.32 71 PRO B N 1
ATOM 1940 C CA . PRO B 1 75 ? 40.500 23.314 36.139 1.00 32.35 71 PRO B CA 1
ATOM 1941 C C . PRO B 1 75 ? 39.049 23.537 36.581 1.00 34.80 71 PRO B C 1
ATOM 1942 O O . PRO B 1 75 ? 38.200 22.707 36.248 1.00 36.95 71 PRO B O 1
ATOM 1946 N N . LYS B 1 76 ? 38.752 24.615 37.315 1.00 34.72 72 LYS B N 1
ATOM 1947 C CA . LYS B 1 76 ? 37.366 24.837 37.779 1.00 37.30 72 LYS B CA 1
ATOM 1948 C C . LYS B 1 76 ? 36.498 25.580 36.762 1.00 37.05 72 LYS B C 1
ATOM 1949 O O . LYS B 1 76 ? 35.281 25.469 36.804 1.00 41.42 72 LYS B O 1
ATOM 1951 N N . GLN B 1 77 ? 37.119 26.332 35.859 1.00 35.07 73 GLN B N 1
ATOM 1952 C CA . GLN B 1 77 ? 36.383 27.095 34.855 1.00 34.52 73 GLN B CA 1
ATOM 1953 C C . GLN B 1 77 ? 36.278 26.385 33.500 1.00 34.68 73 GLN B C 1
ATOM 1954 O O . GLN B 1 77 ? 35.298 26.564 32.756 1.00 35.90 73 GLN B O 1
ATOM 1960 N N . GLU B 1 78 ? 37.291 25.600 33.170 1.00 33.28 74 GLU B N 1
ATOM 1961 C CA . GLU B 1 78 ? 37.354 24.984 31.861 1.00 34.32 74 GLU B CA 1
ATOM 1962 C C . GLU B 1 78 ? 36.229 23.967 31.681 1.00 36.34 74 GLU B C 1
ATOM 1963 O O . GLU B 1 78 ? 35.852 23.281 32.628 1.00 36.44 74 GLU B O 1
ATOM 1969 N N . GLU B 1 79 ? 35.680 23.896 30.471 1.00 29.12 75 GLU B N 1
ATOM 1970 C CA . GLU B 1 79 ? 34.812 22.784 30.093 1.00 30.80 75 GLU B CA 1
ATOM 1971 C C . GLU B 1 79 ? 35.500 22.013 28.965 1.00 30.33 75 GLU B C 1
ATOM 1972 O O . GLU B 1 79 ? 35.872 22.617 27.953 1.00 31.00 75 GLU B O 1
ATOM 1974 N N . ALA B 1 80 ? 35.681 20.699 29.135 1.00 28.60 76 ALA B N 1
ATOM 1975 C CA . ALA B 1 80 ? 36.329 19.876 28.088 1.00 28.65 76 ALA B CA 1
ATOM 1976 C C . ALA B 1 80 ? 35.859 20.231 26.668 1.00 28.98 76 ALA B C 1
ATOM 1977 O O . ALA B 1 80 ? 36.674 20.500 25.790 1.00 28.75 76 ALA B O 1
ATOM 1979 N N . SER B 1 81 ? 34.549 20.292 26.462 1.00 30.33 77 SER B N 1
ATOM 1980 C CA . SER B 1 81 ? 33.978 20.529 25.126 1.00 31.12 77 SER B CA 1
ATOM 1981 C C . SER B 1 81 ? 34.198 21.937 24.564 1.00 30.74 77 SER B C 1
ATOM 1982 O O . SER B 1 81 ? 33.853 22.193 23.402 1.00 31.22 77 SER B O 1
ATOM 1985 N N . LYS B 1 82 ? 34.765 22.840 25.365 1.00 28.71 78 LYS B N 1
ATOM 1986 C CA . LYS B 1 82 ? 34.945 24.240 24.949 1.00 27.87 78 LYS B CA 1
ATOM 1987 C C . LYS B 1 82 ? 36.413 24.661 24.896 1.00 26.35 78 LYS B C 1
ATOM 1988 O O . LYS B 1 82 ? 36.735 25.742 24.423 1.00 24.93 78 LYS B O 1
ATOM 1990 N N . VAL B 1 83 ? 37.304 23.794 25.372 1.00 24.60 79 VAL B N 1
ATOM 1991 C CA . VAL B 1 83 ? 38.735 24.117 25.363 1.00 22.34 79 VAL B CA 1
ATOM 1992 C C . VAL B 1 83 ? 39.277 24.469 23.970 1.00 22.44 79 VAL B C 1
ATOM 1993 O O . VAL B 1 83 ? 39.938 25.503 23.818 1.00 20.66 79 VAL B O 1
ATOM 1997 N N . VAL B 1 84 ? 38.998 23.631 22.965 1.00 22.37 80 VAL B N 1
ATOM 1998 C CA . VAL B 1 84 ? 39.469 23.913 21.606 1.00 24.24 80 VAL B CA 1
ATOM 1999 C C . VAL B 1 84 ? 38.872 25.201 21.059 1.00 25.39 80 VAL B C 1
ATOM 2000 O O . VAL B 1 84 ? 39.580 25.993 20.418 1.00 25.61 80 VAL B O 1
ATOM 2004 N N . ALA B 1 85 ? 37.576 25.398 21.333 1.00 26.51 81 ALA B N 1
ATOM 2005 C CA . ALA B 1 85 ? 36.852 26.587 20.902 1.00 28.08 81 ALA B CA 1
ATOM 2006 C C . ALA B 1 85 ? 37.505 27.842 21.471 1.00 27.55 81 ALA B C 1
ATOM 2007 O O . ALA B 1 85 ? 37.659 28.836 20.762 1.00 27.92 81 ALA B O 1
ATOM 2009 N N . VAL B 1 86 ? 37.934 27.783 22.732 1.00 25.97 82 VAL B N 1
ATOM 2010 C CA . VAL B 1 86 ? 38.477 28.966 23.392 1.00 25.43 82 VAL B CA 1
ATOM 2011 C C . VAL B 1 86 ? 39.761 29.392 22.673 1.00 25.16 82 VAL B C 1
ATOM 2012 O O . VAL B 1 86 ? 39.922 30.567 22.319 1.00 24.89 82 VAL B O 1
ATOM 2016 N N . ALA B 1 87 ? 40.645 28.414 22.431 1.00 24.18 83 ALA B N 1
ATOM 2017 C CA . ALA B 1 87 ? 41.925 28.628 21.740 1.00 23.77 83 ALA B CA 1
ATOM 2018 C C . ALA B 1 87 ? 41.759 29.221 20.343 1.00 24.79 83 ALA B C 1
ATOM 2019 O O . ALA B 1 87 ? 42.477 30.160 19.961 1.00 24.71 83 ALA B O 1
ATOM 2021 N N . LYS B 1 88 ? 40.827 28.645 19.590 1.00 26.23 84 LYS B N 1
ATOM 2022 C CA . LYS B 1 88 ? 40.495 29.112 18.254 1.00 27.37 84 LYS B CA 1
ATOM 2023 C C . LYS B 1 88 ? 40.023 30.547 18.299 1.00 28.38 84 LYS B C 1
ATOM 2024 O O . LYS B 1 88 ? 40.497 31.373 17.529 1.00 29.69 84 LYS B O 1
ATOM 2030 N N . ALA B 1 89 ? 39.104 30.835 19.216 1.00 28.39 85 ALA B N 1
ATOM 2031 C CA . ALA B 1 89 ? 38.487 32.163 19.300 1.00 29.63 85 ALA B CA 1
ATOM 2032 C C . ALA B 1 89 ? 39.481 33.253 19.704 1.00 28.27 85 ALA B C 1
ATOM 2033 O O . ALA B 1 89 ? 39.364 34.399 19.261 1.00 27.94 85 ALA B O 1
ATOM 2035 N N . LEU B 1 90 ? 40.476 32.882 20.510 1.00 27.50 86 LEU B N 1
ATOM 2036 C CA . LEU B 1 90 ? 41.517 33.814 20.932 1.00 26.97 86 LEU B CA 1
ATOM 2037 C C . LEU B 1 90 ? 42.458 34.125 19.791 1.00 27.67 86 LEU B C 1
ATOM 2038 O O . LEU B 1 90 ? 42.866 35.278 19.616 1.00 27.47 86 LEU B O 1
ATOM 2043 N N . VAL B 1 91 ? 42.844 33.091 19.045 1.00 27.89 87 VAL B N 1
ATOM 2044 C CA . VAL B 1 91 ? 43.720 33.285 17.886 1.00 28.62 87 VAL B CA 1
ATOM 2045 C C . VAL B 1 91 ? 43.050 34.198 16.860 1.00 30.72 87 VAL B C 1
ATOM 2046 O O . VAL B 1 91 ? 43.629 35.200 16.449 1.00 31.73 87 VAL B O 1
ATOM 2050 N N . ASP B 1 92 ? 41.823 33.875 16.474 1.00 32.02 88 ASP B N 1
ATOM 2051 C CA . ASP B 1 92 ? 41.095 34.729 15.542 1.00 33.54 88 ASP B CA 1
ATOM 2052 C C . ASP B 1 92 ? 41.022 36.184 16.035 1.00 33.59 88 ASP B C 1
ATOM 2053 O O . ASP B 1 92 ? 41.319 37.114 15.283 1.00 35.01 88 ASP B O 1
ATOM 2058 N N . GLY B 1 93 ? 40.655 36.376 17.301 1.00 31.34 89 GLY B N 1
ATOM 2059 C CA . GLY B 1 93 ? 40.575 37.715 17.889 1.00 29.84 89 GLY B CA 1
ATOM 2060 C C . GLY B 1 93 ? 41.891 38.472 17.847 1.00 29.28 89 GLY B C 1
ATOM 2061 O O . GLY B 1 93 ? 41.945 39.653 17.438 1.00 29.90 89 GLY B O 1
ATOM 2062 N N . ALA B 1 94 ? 42.956 37.807 18.287 1.00 27.36 90 ALA B N 1
ATOM 2063 C CA . ALA B 1 94 ? 44.278 38.415 18.283 1.00 26.89 90 ALA B CA 1
ATOM 2064 C C . ALA B 1 94 ? 44.700 38.799 16.862 1.00 28.80 90 ALA B C 1
ATOM 2065 O O . ALA B 1 94 ? 45.119 39.927 16.656 1.00 29.34 90 ALA B O 1
ATOM 2067 N N . ARG B 1 95 ? 44.535 37.886 15.883 1.00 29.69 91 ARG B N 1
ATOM 2068 C CA . ARG B 1 95 ? 44.771 38.184 14.450 1.00 31.49 91 ARG B CA 1
ATOM 2069 C C . ARG B 1 95 ? 44.110 39.464 13.996 1.00 32.99 91 ARG B C 1
ATOM 2070 O O . ARG B 1 95 ? 44.749 40.316 13.380 1.00 33.55 91 ARG B O 1
ATOM 2078 N N . LYS B 1 96 ? 42.811 39.551 14.275 1.00 33.39 92 LYS B N 1
ATOM 2079 C CA . LYS B 1 96 ? 41.958 40.665 13.895 1.00 35.48 92 LYS B CA 1
ATOM 2080 C C . LYS B 1 96 ? 42.319 42.002 14.564 1.00 35.62 92 LYS B C 1
ATOM 2081 O O . LYS B 1 96 ? 42.183 43.063 13.956 1.00 36.94 92 LYS B O 1
ATOM 2087 N N . ALA B 1 97 ? 42.781 41.956 15.811 1.00 33.74 93 ALA B N 1
ATOM 2088 C CA . ALA B 1 97 ? 43.123 43.180 16.506 1.00 33.68 93 ALA B CA 1
ATOM 2089 C C . ALA B 1 97 ? 44.604 43.524 16.327 1.00 34.06 93 ALA B C 1
ATOM 2090 O O . ALA B 1 97 ? 45.060 44.582 16.755 1.00 34.13 93 ALA B O 1
ATOM 2092 N N . GLY B 1 98 ? 45.338 42.643 15.648 1.00 34.42 94 GLY B N 1
ATOM 2093 C CA . GLY B 1 98 ? 46.759 42.867 15.377 1.00 34.52 94 GLY B CA 1
ATOM 2094 C C . GLY B 1 98 ? 47.591 42.674 16.633 1.00 33.06 94 GLY B C 1
ATOM 2095 O O . GLY B 1 98 ? 48.635 43.311 16.804 1.00 33.48 94 GLY B O 1
ATOM 2096 N N . VAL B 1 99 ? 47.091 41.839 17.535 1.00 31.19 95 VAL B N 1
ATOM 2097 C CA . VAL B 1 99 ? 47.843 41.434 18.723 1.00 30.05 95 VAL B CA 1
ATOM 2098 C C . VAL B 1 99 ? 48.619 40.175 18.341 1.00 29.68 95 VAL B C 1
ATOM 2099 O O . VAL B 1 99 ? 48.040 39.216 17.823 1.00 30.76 95 VAL B O 1
ATOM 2103 N N . LYS B 1 100 ? 49.930 40.216 18.579 1.00 29.84 96 LYS B N 1
ATOM 2104 C CA . LYS B 1 100 ? 50.920 39.226 18.127 1.00 29.00 96 LYS B CA 1
ATOM 2105 C C . LYS B 1 100 ? 51.138 38.109 19.172 1.00 25.73 96 LYS B C 1
ATOM 2106 O O . LYS B 1 100 ? 51.251 36.927 18.822 1.00 24.47 96 LYS B O 1
ATOM 2112 N N . ARG B 1 101 ? 51.164 38.505 20.447 1.00 23.09 97 ARG B N 1
ATOM 2113 C CA . ARG B 1 101 ? 51.422 37.611 21.566 1.00 20.31 97 ARG B CA 1
ATOM 2114 C C . ARG B 1 101 ? 50.171 37.050 22.258 1.00 18.95 97 ARG B C 1
ATOM 2115 O O . ARG B 1 101 ? 49.328 37.800 22.777 1.00 18.43 97 ARG B O 1
ATOM 2123 N N . VAL B 1 102 ? 50.102 35.723 22.316 1.00 17.43 98 VAL B N 1
ATOM 2124 C CA . VAL B 1 102 ? 48.946 35.003 22.852 1.00 16.44 98 VAL B CA 1
ATOM 2125 C C . VAL B 1 102 ? 49.482 33.884 23.743 1.00 14.93 98 VAL B C 1
ATOM 2126 O O . VAL B 1 102 ? 50.296 33.094 23.294 1.00 14.49 98 VAL B O 1
ATOM 2130 N N . VAL B 1 103 ? 49.038 33.843 25.000 1.00 14.30 99 VAL B N 1
ATOM 2131 C CA . VAL B 1 103 ? 49.458 32.784 25.937 1.00 13.89 99 VAL B CA 1
ATOM 2132 C C . VAL B 1 103 ? 48.246 32.132 26.528 1.00 14.28 99 VAL B C 1
ATOM 2133 O O . VAL B 1 103 ? 47.387 32.820 27.064 1.00 15.08 99 VAL B O 1
ATOM 2137 N N . VAL B 1 104 ? 48.180 30.800 26.475 1.00 14.81 100 VAL B N 1
ATOM 2138 C CA . VAL B 1 104 ? 47.023 30.106 27.050 1.00 14.61 100 VAL B CA 1
ATOM 2139 C C . VAL B 1 104 ? 47.447 29.136 28.135 1.00 13.77 100 VAL B C 1
ATOM 2140 O O . VAL B 1 104 ? 48.503 28.481 28.017 1.00 14.28 100 VAL B O 1
ATOM 2144 N N . VAL B 1 105 ? 46.619 29.029 29.174 1.00 12.73 101 VAL B N 1
ATOM 2145 C CA . VAL B 1 105 ? 46.772 27.941 30.159 1.00 12.13 101 VAL B CA 1
ATOM 2146 C C . VAL B 1 105 ? 46.513 26.632 29.404 1.00 12.22 101 VAL B C 1
ATOM 2147 O O . VAL B 1 105 ? 45.528 26.503 28.666 1.00 12.26 101 VAL B O 1
ATOM 2151 N N . GLY B 1 106 ? 47.420 25.681 29.573 1.00 11.73 102 GLY B N 1
ATOM 2152 C CA . GLY B 1 106 ? 47.286 24.370 28.938 1.00 11.89 102 GLY B CA 1
ATOM 2153 C C . GLY B 1 106 ? 46.835 23.330 29.926 1.00 11.71 102 GLY B C 1
ATOM 2154 O O . GLY B 1 106 ? 46.045 23.616 30.806 1.00 12.41 102 GLY B O 1
ATOM 2155 N N . GLY B 1 107 ? 47.360 22.124 29.793 1.00 12.16 103 GLY B N 1
ATOM 2156 C CA . GLY B 1 107 ? 46.900 20.977 30.584 1.00 11.71 103 GLY B CA 1
ATOM 2157 C C . GLY B 1 107 ? 48.077 20.050 30.791 1.00 11.43 103 GLY B C 1
ATOM 2158 O O . GLY B 1 107 ? 48.792 19.733 29.833 1.00 11.82 103 GLY B O 1
ATOM 2159 N N . ALA B 1 108 ? 48.255 19.604 32.030 1.00 10.91 104 ALA B N 1
ATOM 2160 C CA . ALA B 1 108 ? 49.345 18.701 32.434 1.00 10.92 104 ALA B CA 1
ATOM 2161 C C . ALA B 1 108 ? 49.317 17.378 31.631 1.00 11.06 104 ALA B C 1
ATOM 2162 O O . ALA B 1 108 ? 50.357 16.754 31.412 1.00 10.89 104 ALA B O 1
ATOM 2164 N N . GLY B 1 109 ? 48.117 16.945 31.227 1.00 11.04 105 GLY B N 1
ATOM 2165 C CA . GLY B 1 109 ? 47.965 15.679 30.477 1.00 11.53 105 GLY B CA 1
ATOM 2166 C C . GLY B 1 109 ? 48.658 15.657 29.121 1.00 11.79 105 GLY B C 1
ATOM 2167 O O . GLY B 1 109 ? 48.945 14.576 28.574 1.00 11.91 105 GLY B O 1
ATOM 2168 N N . THR B 1 110 ? 48.946 16.847 28.574 1.00 12.21 106 THR B N 1
ATOM 2169 C CA . THR B 1 110 ? 49.595 16.992 27.270 1.00 13.04 106 THR B CA 1
ATOM 2170 C C . THR B 1 110 ? 51.104 16.904 27.398 1.00 13.52 106 THR B C 1
ATOM 2171 O O . THR B 1 110 ? 51.795 16.841 26.395 1.00 13.99 106 THR B O 1
ATOM 2175 N N . LEU B 1 111 ? 51.636 16.943 28.626 1.00 13.99 107 LEU B N 1
ATOM 2176 C CA . LEU B 1 111 ? 53.084 17.052 28.809 1.00 14.23 107 LEU B CA 1
ATOM 2177 C C . LEU B 1 111 ? 53.752 15.798 28.320 1.00 15.25 107 LEU B C 1
ATOM 2178 O O . LEU B 1 111 ? 53.304 14.665 28.603 1.00 15.34 107 LEU B O 1
ATOM 2183 N N . GLU B 1 112 ? 54.851 15.999 27.630 1.00 16.02 108 GLU B N 1
ATOM 2184 C CA . GLU B 1 112 ? 55.522 14.910 26.959 1.00 18.06 108 GLU B CA 1
ATOM 2185 C C . GLU B 1 112 ? 56.391 14.099 27.923 1.00 18.27 108 GLU B C 1
ATOM 2186 O O . GLU B 1 112 ? 57.296 14.654 28.570 1.00 17.63 108 GLU B O 1
ATOM 2192 N N . VAL B 1 113 ? 56.114 12.790 27.997 1.00 18.50 109 VAL B N 1
ATOM 2193 C CA . VAL B 1 113 ? 56.875 11.892 28.855 1.00 19.21 109 VAL B CA 1
ATOM 2194 C C . VAL B 1 113 ? 58.047 11.258 28.106 1.00 20.16 109 VAL B C 1
ATOM 2195 O O . VAL B 1 113 ? 59.042 10.887 28.715 1.00 20.29 109 VAL B O 1
ATOM 2199 N N . ALA B 1 114 ? 57.911 11.145 26.784 1.00 21.34 110 ALA B N 1
ATOM 2200 C CA . ALA B 1 114 ? 58.962 10.677 25.866 1.00 22.02 110 ALA B CA 1
ATOM 2201 C C . ALA B 1 114 ? 58.544 11.127 24.449 1.00 22.19 110 ALA B C 1
ATOM 2202 O O . ALA B 1 114 ? 57.373 11.454 24.239 1.00 21.58 110 ALA B O 1
ATOM 2204 N N . PRO B 1 115 ? 59.485 11.168 23.482 1.00 22.77 111 PRO B N 1
ATOM 2205 C CA . PRO B 1 115 ? 59.109 11.585 22.127 1.00 23.21 111 PRO B CA 1
ATOM 2206 C C . PRO B 1 115 ? 57.805 10.925 21.646 1.00 23.20 111 PRO B C 1
ATOM 2207 O O . PRO B 1 115 ? 57.662 9.701 21.727 1.00 23.14 111 PRO B O 1
ATOM 2211 N N . GLY B 1 116 ? 56.864 11.741 21.186 1.00 23.87 112 GLY B N 1
ATOM 2212 C CA . GLY B 1 116 ? 55.512 11.280 20.818 1.00 24.88 112 GLY B CA 1
ATOM 2213 C C . GLY B 1 116 ? 54.658 10.583 21.884 1.00 24.72 112 GLY B C 1
ATOM 2214 O O . GLY B 1 116 ? 53.721 9.847 21.537 1.00 26.17 112 GLY B O 1
ATOM 2215 N N . LYS B 1 117 ? 54.973 10.775 23.169 1.00 22.49 113 LYS B N 1
ATOM 2216 C CA . LYS B 1 117 ? 54.172 10.170 24.258 1.00 20.56 113 LYS B CA 1
ATOM 2217 C C . LYS B 1 117 ? 53.771 11.219 25.320 1.00 18.99 113 LYS B C 1
ATOM 2218 O O . LYS B 1 117 ? 54.662 11.827 25.938 1.00 19.05 113 LYS B O 1
ATOM 2220 N N . GLN B 1 118 ? 52.455 11.442 25.485 1.00 16.69 114 GLN B N 1
ATOM 2221 C CA A GLN B 1 118 ? 51.914 12.423 26.420 0.50 15.69 114 GLN B CA 1
ATOM 2222 C CA B GLN B 1 118 ? 51.952 12.410 26.447 0.50 15.51 114 GLN B CA 1
ATOM 2223 C C . GLN B 1 118 ? 51.453 11.742 27.716 1.00 14.96 114 GLN B C 1
ATOM 2224 O O . GLN B 1 118 ? 51.027 10.580 27.687 1.00 15.04 114 GLN B O 1
ATOM 2235 N N . LEU B 1 119 ? 51.516 12.486 28.819 1.00 13.63 115 LEU B N 1
ATOM 2236 C CA . LEU B 1 119 ? 51.147 12.003 30.148 1.00 13.32 115 LEU B CA 1
ATOM 2237 C C . LEU B 1 119 ? 49.760 11.357 30.180 1.00 13.56 115 LEU B C 1
ATOM 2238 O O . LEU B 1 119 ? 49.576 10.335 30.849 1.00 13.28 115 LEU B O 1
ATOM 2243 N N . VAL B 1 120 ? 48.794 11.960 29.472 1.00 14.01 116 VAL B N 1
ATOM 2244 C CA . VAL B 1 120 ? 47.426 11.415 29.400 1.00 14.80 116 VAL B CA 1
ATOM 2245 C C . VAL B 1 120 ? 47.398 9.894 29.042 1.00 16.16 116 VAL B C 1
ATOM 2246 O O . VAL B 1 120 ? 46.533 9.120 29.525 1.00 16.22 116 VAL B O 1
ATOM 2250 N N . ASP B 1 121 ? 48.373 9.450 28.244 1.00 16.50 117 ASP B N 1
ATOM 2251 C CA . ASP B 1 121 ? 48.351 8.076 27.738 1.00 17.81 117 ASP B CA 1
ATOM 2252 C C . ASP B 1 121 ? 49.141 7.128 28.609 1.00 18.57 117 ASP B C 1
ATOM 2253 O O . ASP B 1 121 ? 49.300 5.994 28.222 1.00 19.59 117 ASP B O 1
ATOM 2258 N N . THR B 1 122 ? 49.679 7.598 29.742 1.00 18.24 118 TH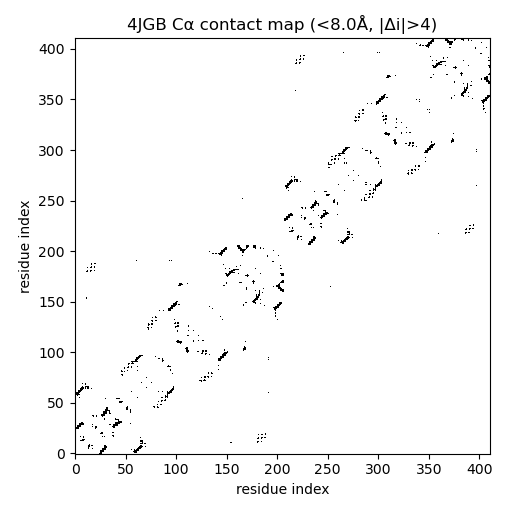R B N 1
ATOM 2259 C CA . THR B 1 122 ? 50.493 6.746 30.584 1.00 19.22 118 THR B CA 1
ATOM 2260 C C . THR B 1 122 ? 49.676 5.929 31.580 1.00 20.78 118 THR B C 1
ATOM 2261 O O . THR B 1 122 ? 48.502 6.211 31.828 1.00 20.39 118 THR B O 1
ATOM 2265 N N . GLU B 1 123 ? 50.340 4.917 32.128 1.00 22.08 119 GLU B N 1
ATOM 2266 C CA . GLU B 1 123 ? 49.750 3.989 33.083 1.00 24.09 119 GLU B CA 1
ATOM 2267 C C . GLU B 1 123 ? 49.450 4.705 34.362 1.00 22.12 119 GLU B C 1
ATOM 2268 O O . GLU B 1 123 ? 50.318 5.352 34.923 1.00 21.22 119 GLU B O 1
ATOM 2274 N N . GLY B 1 124 ? 48.204 4.582 34.809 1.00 21.01 120 GLY B N 1
ATOM 2275 C CA . GLY B 1 124 ? 47.775 5.206 36.035 1.00 19.35 120 GLY B CA 1
ATOM 2276 C C . GLY B 1 124 ? 47.302 6.629 35.874 1.00 17.45 120 GLY B C 1
ATOM 2277 O O . GLY B 1 124 ? 47.055 7.306 36.867 1.00 16.89 120 GLY B O 1
ATOM 2278 N N . PHE B 1 125 ? 47.182 7.113 34.638 1.00 16.76 121 PHE B N 1
ATOM 2279 C CA . PHE B 1 125 ? 46.694 8.508 34.474 1.00 15.34 121 PHE B CA 1
ATOM 2280 C C . PHE B 1 125 ? 45.230 8.572 34.910 1.00 15.59 121 PHE B C 1
ATOM 2281 O O . PHE B 1 125 ? 44.442 7.711 34.538 1.00 15.77 121 PHE B O 1
ATOM 2289 N N . PRO B 1 126 ? 44.879 9.568 35.741 1.00 15.34 122 PRO B N 1
ATOM 2290 C CA . PRO B 1 126 ? 43.523 9.587 36.308 1.00 16.17 122 PRO B CA 1
ATOM 2291 C C . PRO B 1 126 ? 42.410 9.610 35.254 1.00 16.62 122 PRO B C 1
ATOM 2292 O O . PRO B 1 126 ? 42.393 10.495 34.367 1.00 15.93 122 PRO B O 1
ATOM 2296 N N . ASP B 1 127 ? 41.496 8.641 35.341 1.00 17.46 123 ASP B N 1
ATOM 2297 C CA . ASP B 1 127 ? 40.374 8.574 34.401 1.00 18.72 123 ASP B CA 1
ATOM 2298 C C . ASP B 1 127 ? 39.551 9.860 34.447 1.00 18.77 123 ASP B C 1
ATOM 2299 O O . ASP B 1 127 ? 39.071 10.291 33.427 1.00 19.41 123 ASP B O 1
ATOM 2304 N N . ALA B 1 128 ? 39.385 10.459 35.622 1.00 19.46 124 ALA B N 1
ATOM 2305 C CA . ALA B 1 128 ? 38.618 11.721 35.754 1.00 20.43 124 ALA B CA 1
ATOM 2306 C C . ALA B 1 128 ? 39.153 12.909 34.932 1.00 19.57 124 ALA B C 1
ATOM 2307 O O . ALA B 1 128 ? 38.377 13.758 34.531 1.00 19.65 124 ALA B O 1
ATOM 2309 N N . TYR B 1 129 ? 40.459 12.939 34.662 1.00 19.16 125 TYR B N 1
ATOM 2310 C CA A TYR B 1 129 ? 41.038 14.077 33.933 0.50 18.02 125 TYR B CA 1
ATOM 2311 C CA B TYR B 1 129 ? 41.141 14.035 33.960 0.50 18.37 125 TYR B CA 1
ATOM 2312 C C . TYR B 1 129 ? 41.356 13.782 32.463 1.00 17.93 125 TYR B C 1
ATOM 2313 O O . TYR B 1 129 ? 41.914 14.661 31.740 1.00 17.25 125 TYR B O 1
ATOM 2330 N N . LYS B 1 130 ? 40.947 12.597 31.995 1.00 17.78 126 LYS B N 1
ATOM 2331 C CA . LYS B 1 130 ? 41.207 12.198 30.605 1.00 18.17 126 LYS B CA 1
ATOM 2332 C C . LYS B 1 130 ? 40.518 13.098 29.571 1.00 18.02 126 LYS B C 1
ATOM 2333 O O . LYS B 1 130 ? 41.146 13.484 28.608 1.00 17.29 126 LYS B O 1
ATOM 2339 N N . ALA B 1 131 ? 39.220 13.366 29.763 1.00 19.02 127 ALA B N 1
ATOM 2340 C CA . ALA B 1 131 ? 38.439 14.200 28.821 1.00 19.34 127 ALA B CA 1
ATOM 2341 C C . ALA B 1 131 ? 39.045 15.590 28.627 1.00 18.22 127 ALA B C 1
ATOM 2342 O O . ALA B 1 131 ? 39.264 15.985 27.490 1.00 18.93 127 ALA B O 1
ATOM 2344 N N . VAL B 1 132 ? 39.305 16.336 29.703 1.00 17.67 128 VAL B N 1
ATOM 2345 C CA . VAL B 1 132 ? 39.935 17.649 29.567 1.00 17.42 128 VAL B CA 1
ATOM 2346 C C . VAL B 1 132 ? 41.352 17.519 29.009 1.00 16.54 128 VAL B C 1
ATOM 2347 O O . VAL B 1 132 ? 41.843 18.444 28.362 1.00 15.56 128 VAL B O 1
ATOM 2351 N N . ALA B 1 133 ? 42.019 16.398 29.301 1.00 15.97 129 ALA B N 1
ATOM 2352 C CA . ALA B 1 133 ? 43.432 16.258 28.936 1.00 15.28 129 ALA B CA 1
ATOM 2353 C C . ALA B 1 133 ? 43.430 16.094 27.429 1.00 15.62 129 ALA B C 1
ATOM 2354 O O . ALA B 1 133 ? 44.257 16.702 26.745 1.00 15.03 129 ALA B O 1
ATOM 2356 N N . LEU B 1 134 ? 42.474 15.306 26.925 1.00 16.19 130 LEU B N 1
ATOM 2357 C CA . LEU B 1 134 ? 42.355 15.124 25.466 1.00 16.92 130 LEU B CA 1
ATOM 2358 C C . LEU B 1 134 ? 41.975 16.419 24.770 1.00 16.73 130 LEU B C 1
ATOM 2359 O O . LEU B 1 134 ? 42.531 16.717 23.742 1.00 16.84 130 LEU B O 1
ATOM 2364 N N . ALA B 1 135 ? 41.056 17.186 25.350 1.00 16.51 131 ALA B N 1
ATOM 2365 C CA . ALA B 1 135 ? 40.663 18.487 24.798 1.00 17.57 131 ALA B CA 1
ATOM 2366 C C . ALA B 1 135 ? 41.861 19.434 24.756 1.00 17.26 131 ALA B C 1
ATOM 2367 O O . ALA B 1 135 ? 42.052 20.136 23.762 1.00 17.59 131 ALA B O 1
ATOM 2369 N N . HIS B 1 136 ? 42.666 19.480 25.828 1.00 16.63 132 HIS B N 1
ATOM 2370 C CA . HIS B 1 136 ? 43.895 20.300 25.781 1.00 16.51 132 HIS B CA 1
ATOM 2371 C C . HIS B 1 136 ? 44.820 19.819 24.656 1.00 16.58 132 HIS B C 1
ATOM 2372 O O . HIS B 1 136 ? 45.447 20.621 23.954 1.00 15.89 132 HIS B O 1
ATOM 2379 N N . ARG B 1 137 ? 44.920 18.505 24.507 1.00 17.03 133 ARG B N 1
ATOM 2380 C CA . ARG B 1 137 ? 45.727 17.958 23.425 1.00 18.41 133 ARG B CA 1
ATOM 2381 C C . ARG B 1 137 ? 45.343 18.551 22.084 1.00 19.18 133 ARG B C 1
ATOM 2382 O O . ARG B 1 137 ? 46.215 18.940 21.304 1.00 19.92 133 ARG B O 1
ATOM 2390 N N . ASP B 1 138 ? 44.047 18.598 21.806 1.00 19.33 134 ASP B N 1
ATOM 2391 C CA . ASP B 1 138 ? 43.563 19.088 20.522 1.00 20.57 134 ASP B CA 1
ATOM 2392 C C . ASP B 1 138 ? 43.762 20.584 20.403 1.00 19.95 134 ASP B C 1
ATOM 2393 O O . ASP B 1 138 ? 43.993 21.073 19.300 1.00 19.93 134 ASP B O 1
ATOM 2398 N N . ALA B 1 139 ? 43.644 21.302 21.532 1.00 17.88 135 ALA B N 1
ATOM 2399 C CA . ALA B 1 139 ? 43.899 22.732 21.525 1.00 18.02 135 ALA B CA 1
ATOM 2400 C C . ALA B 1 139 ? 45.341 22.983 21.057 1.00 18.06 135 ALA B C 1
ATOM 2401 O O . ALA B 1 139 ? 45.588 23.815 20.191 1.00 18.41 135 ALA B O 1
ATOM 2403 N N . TYR B 1 140 ? 46.276 22.221 21.616 1.00 18.29 136 TYR B N 1
ATOM 2404 C CA . TYR B 1 140 ? 47.680 22.389 21.288 1.00 19.28 136 TYR B CA 1
ATOM 2405 C C . TYR B 1 140 ? 47.898 22.009 19.830 1.00 19.86 136 TYR B C 1
ATOM 2406 O O . TYR B 1 140 ? 48.686 22.643 19.135 1.00 19.26 136 TYR B O 1
ATOM 2415 N N . GLY B 1 141 ? 47.200 20.960 19.389 1.00 20.21 137 GLY B N 1
ATOM 2416 C CA . GLY B 1 141 ? 47.254 20.546 17.982 1.00 21.46 137 GLY B CA 1
ATOM 2417 C C . GLY B 1 141 ? 46.825 21.672 17.043 1.00 22.81 137 GLY B C 1
ATOM 2418 O O . GLY B 1 141 ? 47.488 21.911 16.028 1.00 23.37 137 GLY B O 1
ATOM 2419 N N . TYR B 1 142 ? 45.717 22.350 17.378 1.00 22.51 138 TYR B N 1
ATOM 2420 C CA . TYR B 1 142 ? 45.284 23.525 16.631 1.00 23.83 138 TYR B CA 1
ATOM 2421 C C . TYR B 1 142 ? 46.360 24.631 16.675 1.00 24.01 138 TYR B C 1
ATOM 2422 O O . TYR B 1 142 ? 46.723 25.160 15.634 1.00 25.42 138 TYR B O 1
ATOM 2431 N N . LEU B 1 143 ? 46.885 24.952 17.863 1.00 22.98 139 LEU B N 1
ATOM 2432 C CA . LEU B 1 143 ? 47.850 26.054 17.978 1.00 23.11 139 LEU B CA 1
ATOM 2433 C C . LEU B 1 143 ? 49.041 25.767 17.109 1.00 23.82 139 LEU B C 1
ATOM 2434 O O . LEU B 1 143 ? 49.552 26.648 16.412 1.00 24.54 139 LEU B O 1
ATOM 2439 N N . SER B 1 144 ? 49.447 24.504 17.131 1.00 23.86 140 SER B N 1
ATOM 2440 C CA . SER B 1 144 ? 50.547 24.017 16.322 1.00 24.56 140 SER B CA 1
ATOM 2441 C C . SER B 1 144 ? 50.445 24.407 14.832 1.00 26.47 140 SER B C 1
ATOM 2442 O O . SER B 1 144 ? 51.483 24.582 14.127 1.00 27.66 140 SER B O 1
ATOM 2445 N N . THR B 1 145 ? 49.209 24.547 14.344 1.00 25.94 141 THR B N 1
ATOM 2446 C CA . THR B 1 145 ? 48.992 24.925 12.955 1.00 27.73 141 THR B CA 1
ATOM 2447 C C . THR B 1 145 ? 49.160 26.434 12.748 1.00 27.89 141 THR B C 1
ATOM 2448 O O . THR B 1 145 ? 49.277 26.884 11.623 1.00 28.92 141 THR B O 1
ATOM 2452 N N . VAL B 1 146 ? 49.172 27.200 13.842 1.00 27.24 142 VAL B N 1
ATOM 2453 C CA . VAL B 1 146 ? 49.245 28.675 13.807 1.00 27.55 142 VAL B CA 1
ATOM 2454 C C . VAL B 1 146 ? 50.703 29.142 13.755 1.00 28.21 142 VAL B C 1
ATOM 2455 O O . VAL B 1 146 ? 51.463 29.014 14.744 1.00 26.79 142 VAL B O 1
ATOM 2459 N N . GLN B 1 147 ? 51.075 29.699 12.603 1.00 29.66 143 GLN B N 1
ATOM 2460 C CA . GLN B 1 147 ? 52.418 30.226 12.363 1.00 30.85 143 GLN B CA 1
ATOM 2461 C C . GLN B 1 147 ? 52.573 31.759 12.390 1.00 31.21 143 GLN B C 1
ATOM 2462 O O . GLN B 1 147 ? 53.687 32.265 12.545 1.00 32.61 143 GLN B O 1
ATOM 2468 N N . ASP B 1 148 ? 51.486 32.498 12.245 1.00 30.50 144 ASP B N 1
ATOM 2469 C CA . ASP B 1 148 ? 51.593 33.945 12.205 1.00 30.85 144 ASP B CA 1
ATOM 2470 C C . ASP B 1 148 ? 51.718 34.557 13.608 1.00 29.47 144 ASP B C 1
ATOM 2471 O O . ASP B 1 148 ? 52.392 35.562 13.767 1.00 31.16 144 ASP B O 1
ATOM 2476 N N . LEU B 1 149 ? 51.085 33.946 14.608 1.00 26.46 145 LEU B N 1
ATOM 2477 C CA . LEU B 1 149 ? 51.043 34.490 15.951 1.00 24.64 145 LEU B CA 1
ATOM 2478 C C . LEU B 1 149 ? 52.155 33.910 16.821 1.00 22.97 145 LEU B C 1
ATOM 2479 O O . LEU B 1 149 ? 52.526 32.741 16.648 1.00 22.13 145 LEU B O 1
ATOM 2484 N N . ASP B 1 150 ? 52.658 34.751 17.732 1.00 21.78 146 ASP B N 1
ATOM 2485 C CA . ASP B 1 150 ? 53.571 34.380 18.805 1.00 20.74 146 ASP B CA 1
ATOM 2486 C C . ASP B 1 150 ? 52.748 33.813 19.989 1.00 19.28 146 ASP B C 1
ATOM 2487 O O . ASP B 1 150 ? 52.471 34.510 20.981 1.00 18.10 146 ASP B O 1
ATOM 2492 N N . TRP B 1 151 ? 52.360 32.550 19.867 1.00 18.65 147 TRP B N 1
ATOM 2493 C CA . TRP B 1 151 ? 51.583 31.860 20.883 1.00 17.60 147 TRP B CA 1
ATOM 2494 C C . TRP B 1 151 ? 52.448 30.989 21.750 1.00 16.78 147 TRP B C 1
ATOM 2495 O O . TRP B 1 151 ? 53.520 30.580 21.335 1.00 17.37 147 TRP B O 1
ATOM 2506 N N . THR B 1 152 ? 51.974 30.733 22.974 1.00 16.14 148 THR B N 1
ATOM 2507 C CA . THR B 1 152 ? 52.572 29.753 23.888 1.00 15.07 148 THR B CA 1
ATOM 2508 C C . THR B 1 152 ? 51.440 28.987 24.539 1.00 14.58 148 THR B C 1
ATOM 2509 O O . THR B 1 152 ? 50.439 29.583 25.000 1.00 14.55 148 THR B O 1
ATOM 2513 N N . PHE B 1 153 ? 51.583 27.670 24.559 1.00 14.16 149 PHE B N 1
ATOM 2514 C CA . PHE B 1 153 ? 50.635 26.804 25.241 1.00 14.01 149 PHE B CA 1
ATOM 2515 C C . PHE B 1 153 ? 51.263 26.402 26.575 1.00 13.22 149 PHE B C 1
ATOM 2516 O O . PHE B 1 153 ? 52.126 25.507 26.622 1.00 13.26 149 PHE B O 1
ATOM 2524 N N . PHE B 1 154 ? 50.889 27.095 27.653 1.00 13.19 150 PHE B N 1
ATOM 2525 C CA . PHE B 1 154 ? 51.620 26.979 28.936 1.00 12.46 150 PHE B CA 1
ATOM 2526 C C . PHE B 1 154 ? 50.895 26.029 29.897 1.00 12.11 150 PHE B C 1
ATOM 2527 O O . PHE B 1 154 ? 49.986 26.444 30.615 1.00 11.55 150 PHE B O 1
ATOM 2535 N N . SER B 1 155 ? 51.312 24.764 29.922 1.00 12.24 151 SER B N 1
ATOM 2536 C CA . SER B 1 155 ? 50.662 23.762 30.766 1.00 12.23 151 SER B CA 1
ATOM 2537 C C . SER B 1 155 ? 51.060 23.862 32.216 1.00 12.20 151 SER B C 1
ATOM 2538 O O . SER B 1 155 ? 52.275 23.966 32.534 1.00 12.73 151 SER B O 1
ATOM 2541 N N . PRO B 1 156 ? 50.062 23.783 33.123 1.00 11.83 152 PRO B N 1
ATOM 2542 C CA . PRO B 1 156 ? 50.475 23.616 34.534 1.00 11.29 152 PRO B CA 1
ATOM 2543 C C . PRO B 1 156 ? 51.105 22.237 34.770 1.00 10.94 152 PRO B C 1
ATOM 2544 O O . PRO B 1 156 ? 50.991 21.338 33.905 1.00 10.24 152 PRO B O 1
ATOM 2548 N N . ALA B 1 157 ? 51.778 22.105 35.924 1.00 10.42 153 ALA B N 1
ATOM 2549 C CA . ALA B 1 157 ? 52.190 20.818 36.452 1.00 11.00 153 ALA B CA 1
ATOM 2550 C C . ALA B 1 157 ? 50.949 20.012 36.787 1.00 10.96 153 ALA B C 1
ATOM 2551 O O . ALA B 1 157 ? 49.854 20.575 36.962 1.00 10.36 153 ALA B O 1
ATOM 2553 N N . ALA B 1 158 ? 51.160 18.703 36.915 1.00 11.12 154 ALA B N 1
ATOM 2554 C CA . ALA B 1 158 ? 50.131 17.750 37.305 1.00 11.58 154 ALA B CA 1
ATOM 2555 C C . ALA B 1 158 ? 49.384 18.170 38.574 1.00 12.32 154 ALA B C 1
ATOM 2556 O O . ALA B 1 158 ? 48.176 18.053 38.643 1.00 12.31 154 ALA B O 1
ATOM 2558 N N . LEU B 1 159 ? 50.101 18.693 39.562 1.00 12.53 155 LEU B N 1
ATOM 2559 C CA . LEU B 1 159 ? 49.448 19.229 40.750 1.00 13.24 155 LEU B CA 1
ATOM 2560 C C . LEU B 1 159 ? 49.734 20.706 40.858 1.00 12.11 155 LEU B C 1
ATOM 2561 O O . LEU B 1 159 ? 50.881 21.111 40.940 1.00 12.00 155 LEU B O 1
ATOM 2566 N N . ILE B 1 160 ? 48.698 21.525 40.780 1.00 11.46 156 ILE B N 1
ATOM 2567 C CA . ILE B 1 160 ? 48.864 22.978 40.952 1.00 10.94 156 ILE B CA 1
ATOM 2568 C C . ILE B 1 160 ? 47.843 23.424 41.995 1.00 11.79 156 ILE B C 1
ATOM 2569 O O . ILE B 1 160 ? 46.650 23.120 41.856 1.00 11.68 156 ILE B O 1
ATOM 2574 N N . ALA B 1 161 ? 48.323 24.117 43.040 1.00 12.20 157 ALA B N 1
ATOM 2575 C CA . ALA B 1 161 ? 47.461 24.536 44.118 1.00 12.92 157 ALA B CA 1
ATOM 2576 C C . ALA B 1 161 ? 48.036 25.798 44.801 1.00 13.15 157 ALA B C 1
ATOM 2577 O O . ALA B 1 161 ? 49.200 26.132 44.581 1.00 12.39 157 ALA B O 1
ATOM 2579 N N . PRO B 1 162 ? 47.241 26.482 45.656 1.00 14.11 158 PRO B N 1
ATOM 2580 C CA . PRO B 1 162 ? 47.809 27.670 46.304 1.00 14.34 158 PRO B CA 1
ATOM 2581 C C . PRO B 1 162 ? 48.945 27.217 47.208 1.00 14.81 158 PRO B C 1
ATOM 2582 O O . PRO B 1 162 ? 48.848 26.182 47.879 1.00 15.61 158 PRO B O 1
ATOM 2586 N N . GLY B 1 163 ? 50.026 27.963 47.216 1.00 14.62 159 GLY B N 1
ATOM 2587 C CA . GLY B 1 163 ? 51.208 27.570 48.003 1.00 15.76 159 GLY B CA 1
ATOM 2588 C C . GLY B 1 163 ? 52.112 28.767 48.156 1.00 15.76 159 GLY B C 1
ATOM 2589 O O . GLY B 1 163 ? 51.618 29.872 48.335 1.00 16.39 159 GLY B O 1
ATOM 2590 N N . GLU B 1 164 ? 53.421 28.566 48.071 1.00 15.59 160 GLU B N 1
ATOM 2591 C CA . GLU B 1 164 ? 54.368 29.676 48.279 1.00 15.69 160 GLU B CA 1
ATOM 2592 C C . GLU B 1 164 ? 54.749 30.379 46.969 1.00 14.29 160 GLU B C 1
ATOM 2593 O O . GLU B 1 164 ? 54.872 29.748 45.919 1.00 13.02 160 GLU B O 1
ATOM 2599 N N . ARG B 1 165 ? 54.974 31.684 47.058 1.00 14.28 161 ARG B N 1
ATOM 2600 C CA . ARG B 1 165 ? 55.511 32.464 45.941 1.00 13.25 161 ARG B CA 1
ATOM 2601 C C . ARG B 1 165 ? 57.009 32.480 46.161 1.00 13.49 161 ARG B C 1
ATOM 2602 O O . ARG B 1 165 ? 57.510 33.265 46.951 1.00 14.27 161 ARG B O 1
ATOM 2610 N N . THR B 1 166 ? 57.728 31.584 45.504 1.00 12.62 162 THR B N 1
ATOM 2611 C CA . THR B 1 166 ? 59.158 31.487 45.775 1.00 12.76 162 THR B CA 1
ATOM 2612 C C . THR B 1 166 ? 59.972 32.079 44.637 1.00 12.24 162 THR B C 1
ATOM 2613 O O . THR B 1 166 ? 61.100 32.464 44.843 1.00 12.40 162 THR B O 1
ATOM 2617 N N . GLY B 1 167 ? 59.411 32.052 43.425 1.00 11.40 163 GLY B N 1
ATOM 2618 C CA . GLY B 1 167 ? 60.140 32.427 42.221 1.00 11.02 163 GLY B CA 1
ATOM 2619 C C . GLY B 1 167 ? 61.190 31.404 41.778 1.00 11.36 163 GLY B C 1
ATOM 2620 O O . GLY B 1 167 ? 61.969 31.698 40.877 1.00 11.18 163 GLY B O 1
ATOM 2621 N N . ARG B 1 168 ? 61.209 30.222 42.407 1.00 11.48 164 ARG B N 1
ATOM 2622 C CA . ARG B 1 168 ? 62.221 29.186 42.157 1.00 12.08 164 ARG B CA 1
ATOM 2623 C C . ARG B 1 168 ? 61.623 27.861 41.661 1.00 11.41 164 ARG B C 1
ATOM 2624 O O . ARG B 1 168 ? 61.008 27.119 42.408 1.00 11.33 164 ARG B O 1
ATOM 2632 N N . PHE B 1 169 ? 61.794 27.566 40.380 1.00 11.10 165 PHE B N 1
ATOM 2633 C CA . PHE B 1 169 ? 61.113 26.434 39.759 1.00 10.87 165 PHE B CA 1
ATOM 2634 C C . PHE B 1 169 ? 61.810 26.234 38.411 1.00 10.49 165 PHE B C 1
ATOM 2635 O O . PHE B 1 169 ? 62.459 27.174 37.880 1.00 10.82 165 PHE B O 1
ATOM 2643 N N . ARG B 1 170 ? 61.654 25.032 37.866 1.00 9.87 166 ARG B N 1
ATOM 2644 C CA . ARG B 1 170 ? 62.196 24.672 36.568 1.00 10.22 166 ARG B CA 1
ATOM 2645 C C . ARG B 1 170 ? 61.189 24.913 35.447 1.00 10.15 166 ARG B C 1
ATOM 2646 O O . ARG B 1 170 ? 59.988 24.755 35.646 1.00 9.38 166 ARG B O 1
ATOM 2654 N N . THR B 1 171 ? 61.690 25.265 34.267 1.00 10.69 167 THR B N 1
ATOM 2655 C CA . THR B 1 171 ? 60.834 25.463 33.102 1.00 11.22 167 THR B CA 1
ATOM 2656 C C . THR B 1 171 ? 61.373 24.659 31.935 1.00 11.74 167 THR B C 1
ATOM 2657 O O . THR B 1 171 ? 62.540 24.309 31.925 1.00 12.51 167 THR B O 1
ATOM 2661 N N . GLY B 1 172 ? 60.521 24.365 30.964 1.00 11.92 168 GLY B N 1
ATOM 2662 C CA . GLY B 1 172 ? 60.982 23.785 29.678 1.00 13.02 168 GLY B CA 1
ATOM 2663 C C . GLY B 1 172 ? 59.815 23.779 28.692 1.00 13.32 168 GLY B C 1
ATOM 2664 O O . GLY B 1 172 ? 58.703 24.221 29.034 1.00 12.31 168 GLY B O 1
ATOM 2665 N N . ALA B 1 173 ? 60.070 23.263 27.491 1.00 14.05 169 ALA B N 1
ATOM 2666 C CA . ALA B 1 173 ? 59.137 23.358 26.352 1.00 14.90 169 ALA B CA 1
ATOM 2667 C C . ALA B 1 173 ? 58.057 22.261 26.329 1.00 14.73 169 ALA B C 1
ATOM 2668 O O . ALA B 1 173 ? 57.926 21.539 25.345 1.00 14.48 169 ALA B O 1
ATOM 2670 N N . GLY B 1 174 ? 57.289 22.135 27.412 1.00 14.43 170 GLY B N 1
ATOM 2671 C CA . GLY B 1 174 ? 56.170 21.160 27.449 1.00 14.54 170 GLY B CA 1
ATOM 2672 C C . GLY B 1 174 ? 56.505 19.670 27.684 1.00 15.41 170 GLY B C 1
ATOM 2673 O O . GLY B 1 174 ? 55.674 18.803 27.428 1.00 15.53 170 GLY B O 1
ATOM 2674 N N . ARG B 1 175 ? 57.701 19.375 28.181 1.00 15.52 171 ARG B N 1
ATOM 2675 C CA . ARG B 1 175 ? 58.036 18.016 28.625 1.00 16.32 171 ARG B CA 1
ATOM 2676 C C . ARG B 1 175 ? 57.796 17.883 30.124 1.00 14.88 171 ARG B C 1
ATOM 2677 O O . ARG B 1 175 ? 57.977 18.853 30.883 1.00 14.12 171 ARG B O 1
ATOM 2685 N N . LEU B 1 176 ? 57.391 16.684 30.542 1.00 13.47 172 LEU B N 1
ATOM 2686 C CA . LEU B 1 176 ? 57.147 16.420 31.954 1.00 12.76 172 LEU B CA 1
ATOM 2687 C C . LEU B 1 176 ? 58.383 16.824 32.724 1.00 12.22 172 LEU B C 1
ATOM 2688 O O . LEU B 1 176 ? 59.482 16.508 32.310 1.00 12.71 172 LEU B O 1
ATOM 2693 N N . ILE B 1 177 ? 58.191 17.544 33.825 1.00 11.79 173 ILE B N 1
ATOM 2694 C CA . ILE B 1 177 ? 59.272 17.846 34.772 1.00 11.69 173 ILE B CA 1
ATOM 2695 C C . ILE B 1 177 ? 58.887 17.204 36.103 1.00 11.87 173 ILE B C 1
ATOM 2696 O O . ILE B 1 177 ? 57.820 17.484 36.642 1.00 11.72 173 ILE B O 1
ATOM 2701 N N . VAL B 1 178 ? 59.736 16.336 36.642 1.00 12.71 174 VAL B N 1
ATOM 2702 C CA . VAL B 1 178 ? 59.452 15.737 37.966 1.00 13.19 174 VAL B CA 1
ATOM 2703 C C . VAL B 1 178 ? 60.627 15.925 38.941 1.00 14.17 174 VAL B C 1
ATOM 2704 O O . VAL B 1 178 ? 61.773 15.984 38.526 1.00 13.98 174 VAL B O 1
ATOM 2708 N N . ASP B 1 179 ? 60.346 16.036 40.231 1.00 15.24 175 ASP B N 1
ATOM 2709 C CA . ASP B 1 179 ? 61.443 16.069 41.217 1.00 17.33 175 ASP B CA 1
ATOM 2710 C C . ASP B 1 179 ? 62.006 14.661 41.410 1.00 18.79 175 ASP B C 1
ATOM 2711 O O . ASP B 1 179 ? 61.594 13.735 40.705 1.00 18.78 175 ASP B O 1
ATOM 2716 N N . GLU B 1 180 ? 62.957 14.468 42.315 1.00 20.96 176 GLU B N 1
ATOM 2717 C CA . GLU B 1 180 ? 63.570 13.140 42.393 1.00 23.41 176 GLU B CA 1
ATOM 2718 C C . GLU B 1 180 ? 62.571 12.069 42.893 1.00 23.51 176 GLU B C 1
ATOM 2719 O O . GLU B 1 180 ? 62.760 10.900 42.605 1.00 24.64 176 GLU B O 1
ATOM 2725 N N . GLN B 1 181 ? 61.507 12.473 43.598 1.00 22.38 177 GLN B N 1
ATOM 2726 C CA . GLN B 1 181 ? 60.443 11.524 43.991 1.00 22.07 177 GLN B CA 1
ATOM 2727 C C . GLN B 1 181 ? 59.298 11.322 42.959 1.00 20.12 177 GLN B C 1
ATOM 2728 O O . GLN B 1 181 ? 58.291 10.660 43.268 1.00 19.33 177 GLN B O 1
ATOM 2734 N N . GLY B 1 182 ? 59.460 11.880 41.752 1.00 17.98 178 GLY B N 1
ATOM 2735 C CA . GLY B 1 182 ? 58.465 11.736 40.665 1.00 16.80 178 GLY B CA 1
ATOM 2736 C C . GLY B 1 182 ? 57.193 12.556 40.838 1.00 15.76 178 GLY B C 1
ATOM 2737 O O . GLY B 1 182 ? 56.127 12.189 40.327 1.00 15.05 178 GLY B O 1
ATOM 2738 N N . ASN B 1 183 ? 57.312 13.683 41.543 1.00 15.23 179 ASN B N 1
ATOM 2739 C CA . ASN B 1 183 ? 56.237 14.656 41.643 1.00 14.39 179 ASN B CA 1
ATOM 2740 C C . ASN B 1 183 ? 56.404 15.807 40.639 1.00 13.03 179 ASN B C 1
ATOM 2741 O O . ASN B 1 183 ? 57.488 16.446 40.535 1.00 13.01 179 ASN B O 1
ATOM 2746 N N . SER B 1 184 ? 55.300 16.075 39.953 1.00 12.00 180 SER B N 1
ATOM 2747 C CA . SER B 1 184 ? 55.111 17.204 39.053 1.00 10.74 180 SER B CA 1
ATOM 2748 C C . SER B 1 184 ? 54.236 18.216 39.823 1.00 10.57 180 SER B C 1
ATOM 2749 O O . SER B 1 184 ? 53.002 18.088 39.840 1.00 10.20 180 SER B O 1
ATOM 2752 N N . LYS B 1 185 ? 54.874 19.174 40.483 1.00 10.66 181 LYS B N 1
ATOM 2753 C CA . LYS B 1 185 ? 54.157 20.156 41.310 1.00 11.32 181 LYS B CA 1
ATOM 2754 C C . LYS B 1 185 ? 54.598 21.605 41.025 1.00 10.52 181 LYS B C 1
ATOM 2755 O O . LYS B 1 185 ? 55.741 21.845 40.642 1.00 10.03 181 LYS B O 1
ATOM 2761 N N . ILE B 1 186 ? 53.675 22.545 41.228 1.00 10.14 182 ILE B N 1
ATOM 2762 C CA . ILE B 1 186 ? 53.938 23.999 41.179 1.00 9.82 182 ILE B CA 1
ATOM 2763 C C . ILE B 1 186 ? 52.849 24.709 42.022 1.00 10.02 182 ILE B C 1
ATOM 2764 O O . ILE B 1 186 ? 51.668 24.375 41.908 1.00 10.25 182 ILE B O 1
ATOM 2769 N N . SER B 1 187 ? 53.222 25.671 42.872 1.00 10.10 183 SER B N 1
ATOM 2770 C CA . SER B 1 187 ? 52.201 26.500 43.523 1.00 10.35 183 SER B CA 1
ATOM 2771 C C . SER B 1 187 ? 51.508 27.319 42.450 1.00 9.86 183 SER B C 1
ATOM 2772 O O . SER B 1 187 ? 52.092 27.573 41.377 1.00 9.25 183 SER B O 1
ATOM 2775 N N . ALA B 1 188 ? 50.255 27.731 42.694 1.00 10.36 184 ALA B N 1
ATOM 2776 C CA . ALA B 1 188 ? 49.592 28.606 41.718 1.00 10.24 184 ALA B CA 1
ATOM 2777 C C . ALA B 1 188 ? 50.376 29.945 41.614 1.00 10.28 184 ALA B C 1
ATOM 2778 O O . ALA B 1 188 ? 50.421 30.588 40.577 1.00 10.28 184 ALA B O 1
ATOM 2780 N N . GLU B 1 189 ? 50.989 30.355 42.702 1.00 10.73 185 GLU B N 1
ATOM 2781 C CA . GLU B 1 189 ? 51.701 31.629 42.716 1.00 10.81 185 GLU B CA 1
ATOM 2782 C C . GLU B 1 189 ? 52.946 31.529 41.821 1.00 10.55 185 GLU B C 1
ATOM 2783 O O . GLU B 1 189 ? 53.250 32.466 41.062 1.00 10.27 185 GLU B O 1
ATOM 2789 N N . ASP B 1 190 ? 53.694 30.424 41.967 1.00 10.35 186 ASP B N 1
ATOM 2790 C CA . ASP B 1 190 ? 54.915 30.235 41.180 1.00 10.05 186 ASP B CA 1
ATOM 2791 C C . ASP B 1 190 ? 54.593 29.991 39.721 1.00 9.73 186 ASP B C 1
ATOM 2792 O O . ASP B 1 190 ? 55.312 30.456 38.838 1.00 9.69 186 ASP B O 1
ATOM 2797 N N . TYR B 1 191 ? 53.511 29.257 39.458 1.00 9.90 187 TYR B N 1
ATOM 2798 C CA . TYR B 1 191 ? 52.970 29.200 38.090 1.00 9.69 187 TYR B CA 1
ATOM 2799 C C . TYR B 1 191 ? 52.715 30.595 37.485 1.00 9.51 187 TYR B C 1
ATOM 2800 O O . TYR B 1 191 ? 53.055 30.840 36.313 1.00 9.34 187 TYR B O 1
ATOM 2809 N N . ALA B 1 192 ? 52.117 31.511 38.252 1.00 9.23 188 ALA B N 1
ATOM 2810 C CA . ALA B 1 192 ? 51.834 32.842 37.695 1.00 9.33 188 ALA B CA 1
ATOM 2811 C C . ALA B 1 192 ? 53.142 33.574 37.416 1.00 9.43 188 ALA B C 1
ATOM 2812 O O . ALA B 1 192 ? 53.226 34.343 36.437 1.00 9.36 188 ALA B O 1
ATOM 2814 N N . ILE B 1 193 ? 54.159 33.348 38.268 1.00 9.23 189 ILE B N 1
ATOM 2815 C CA . ILE B 1 193 ? 55.466 33.999 38.034 1.00 9.20 189 ILE B CA 1
ATOM 2816 C C . ILE B 1 193 ? 56.006 33.533 36.703 1.00 8.81 189 ILE B C 1
ATOM 2817 O O . ILE B 1 193 ? 56.349 34.376 35.879 1.00 9.09 189 ILE B O 1
ATOM 2822 N N . ALA B 1 194 ? 56.034 32.213 36.487 1.00 8.47 190 ALA B N 1
ATOM 2823 C CA . ALA B 1 194 ? 56.459 31.613 35.177 1.00 8.62 190 ALA B CA 1
ATOM 2824 C C . ALA B 1 194 ? 55.690 32.133 33.951 1.00 8.71 190 ALA B C 1
ATOM 2825 O O . ALA B 1 194 ? 56.280 32.449 32.880 1.00 9.04 190 ALA B O 1
ATOM 2827 N N . PHE B 1 195 ? 54.380 32.269 34.137 1.00 8.81 191 PHE B N 1
ATOM 2828 C CA . PHE B 1 195 ? 53.442 32.626 33.072 1.00 9.17 191 PHE B CA 1
ATOM 2829 C C . PHE B 1 195 ? 53.727 34.066 32.625 1.00 9.54 191 PHE B C 1
ATOM 2830 O O . PHE B 1 195 ? 53.877 34.343 31.442 1.00 9.91 191 PHE B O 1
ATOM 2838 N N . VAL B 1 196 ? 53.833 34.978 33.576 1.00 9.56 192 VAL B N 1
ATOM 2839 C CA . VAL B 1 196 ?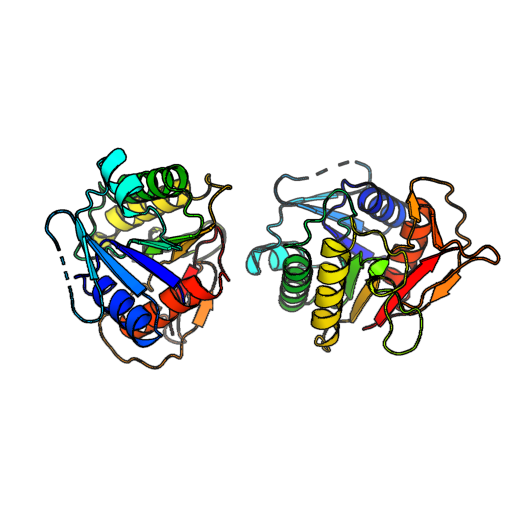 54.100 36.380 33.249 1.00 10.18 192 VAL B CA 1
ATOM 2840 C C . VAL B 1 196 ? 55.563 36.584 32.799 1.00 11.01 192 VAL B C 1
ATOM 2841 O O . VAL B 1 196 ? 55.849 37.428 31.919 1.00 11.65 192 VAL B O 1
ATOM 2845 N N . ASP B 1 197 ? 56.485 35.793 33.362 1.00 10.84 193 ASP B N 1
ATOM 2846 C CA . ASP B 1 197 ? 57.871 35.808 32.890 1.00 11.62 193 ASP B CA 1
ATOM 2847 C C . ASP B 1 197 ? 57.911 35.472 31.405 1.00 12.05 193 ASP B C 1
ATOM 2848 O O . ASP B 1 197 ? 58.693 36.073 30.653 1.00 13.12 193 ASP B O 1
ATOM 2853 N N . GLU B 1 198 ? 57.105 34.486 31.009 1.00 11.46 194 GLU B N 1
ATOM 2854 C CA . GLU B 1 198 ? 57.093 33.988 29.605 1.00 12.04 194 GLU B CA 1
ATOM 2855 C C . GLU B 1 198 ? 56.407 35.015 28.704 1.00 12.56 194 GLU B C 1
ATOM 2856 O O . GLU B 1 198 ? 56.878 35.290 27.569 1.00 12.99 194 GLU B O 1
ATOM 2862 N N . ILE B 1 199 ? 55.337 35.610 29.224 1.00 12.08 195 ILE B N 1
ATOM 2863 C CA . ILE B 1 199 ? 54.776 36.825 28.603 1.00 13.00 195 ILE B CA 1
ATOM 2864 C C . ILE B 1 199 ? 55.915 37.807 28.236 1.00 14.08 195 ILE B C 1
ATOM 2865 O O . ILE B 1 199 ? 55.991 38.267 27.121 1.00 14.64 195 ILE B O 1
ATOM 2870 N N . GLU B 1 200 ? 56.818 38.091 29.171 1.00 14.41 196 GLU B N 1
ATOM 2871 C CA . GLU B 1 200 ? 57.770 39.177 28.974 1.00 15.71 196 GLU B CA 1
ATOM 2872 C C . GLU B 1 200 ? 58.980 38.772 28.155 1.00 16.19 196 GLU B C 1
ATOM 2873 O O . GLU B 1 200 ? 59.586 39.629 27.526 1.00 16.71 196 GLU B O 1
ATOM 2879 N N . GLN B 1 201 ? 59.332 37.484 28.193 1.00 15.90 197 GLN B N 1
ATOM 2880 C CA . GLN B 1 201 ? 60.624 36.988 27.696 1.00 16.97 197 GLN B CA 1
ATOM 2881 C C . GLN B 1 201 ? 60.534 36.257 26.362 1.00 17.45 197 GLN B C 1
ATOM 2882 O O . GLN B 1 201 ? 61.473 36.283 25.560 1.00 18.22 197 GLN B O 1
ATOM 2888 N N . GLY B 1 202 ? 59.427 35.568 26.137 1.00 16.46 198 GLY B N 1
ATOM 2889 C CA . GLY B 1 202 ? 59.268 34.782 24.919 1.00 16.81 198 GLY B CA 1
ATOM 2890 C C . GLY B 1 202 ? 60.339 33.705 24.721 1.00 17.04 198 GLY B C 1
ATOM 2891 O O . GLY B 1 202 ? 60.918 33.588 23.632 1.00 17.12 198 GLY B O 1
ATOM 2892 N N . ARG B 1 203 ? 60.567 32.897 25.760 1.00 16.10 199 ARG B N 1
ATOM 2893 C CA . ARG B 1 203 ? 61.423 31.732 25.636 1.00 17.10 199 ARG B CA 1
ATOM 2894 C C . ARG B 1 203 ? 60.780 30.568 24.842 1.00 17.64 199 ARG B C 1
ATOM 2895 O O . ARG B 1 203 ? 61.477 29.689 24.384 1.00 18.57 199 ARG B O 1
ATOM 2903 N N . PHE B 1 204 ? 59.459 30.592 24.674 1.00 17.94 200 PHE B N 1
ATOM 2904 C CA . PHE B 1 204 ? 58.667 29.453 24.168 1.00 17.88 200 PHE B CA 1
ATOM 2905 C C . PHE B 1 204 ? 57.627 29.924 23.142 1.00 18.42 200 PHE B C 1
ATOM 2906 O O . PHE B 1 204 ? 56.433 29.640 23.269 1.00 17.78 200 PHE B O 1
ATOM 2914 N N . ILE B 1 205 ? 58.100 30.690 22.161 1.00 19.86 201 ILE B N 1
ATOM 2915 C CA . ILE B 1 205 ? 57.279 31.219 21.067 1.00 21.06 201 ILE B CA 1
ATOM 2916 C C . ILE B 1 205 ? 56.961 30.088 20.116 1.00 21.81 201 ILE B C 1
ATOM 2917 O O . ILE B 1 205 ? 57.862 29.326 19.696 1.00 22.60 201 ILE B O 1
ATOM 2922 N N . ARG B 1 206 ? 55.669 29.969 19.817 1.00 21.68 202 ARG B N 1
ATOM 2923 C CA . ARG B 1 206 ? 55.128 28.877 19.038 1.00 22.73 202 ARG B CA 1
ATOM 2924 C C . ARG B 1 206 ? 55.546 27.516 19.607 1.00 21.60 202 ARG B C 1
ATOM 2925 O O . ARG B 1 206 ? 55.867 26.609 18.838 1.00 21.77 202 ARG B O 1
ATOM 2933 N N . GLN B 1 207 ? 55.517 27.388 20.945 1.00 20.01 203 GLN B N 1
ATOM 2934 C CA . GLN B 1 207 ? 55.872 26.143 21.622 1.00 19.35 203 GLN B CA 1
ATOM 2935 C C . GLN B 1 207 ? 55.005 25.961 22.854 1.00 17.85 203 GLN B C 1
ATOM 2936 O O . GLN B 1 207 ? 54.421 26.927 23.372 1.00 17.82 203 GLN B O 1
ATOM 2942 N N . ALA B 1 208 ? 54.935 24.716 23.316 1.00 16.86 204 ALA B N 1
ATOM 2943 C CA . ALA B 1 208 ? 54.458 24.403 24.641 1.00 15.30 204 ALA B CA 1
ATOM 2944 C C . ALA B 1 208 ? 55.510 24.888 25.633 1.00 15.01 204 ALA B C 1
ATOM 2945 O O . ALA B 1 208 ? 56.695 25.031 25.309 1.00 15.13 204 ALA B O 1
ATOM 2947 N N . ALA B 1 209 ? 55.052 25.076 26.861 1.00 13.76 205 ALA B N 1
ATOM 2948 C CA . ALA B 1 209 ? 55.853 25.524 27.932 1.00 13.28 205 ALA B CA 1
ATOM 2949 C C . ALA B 1 209 ? 55.249 24.922 29.178 1.00 11.87 205 ALA B C 1
ATOM 2950 O O . ALA B 1 209 ? 54.029 24.686 29.242 1.00 12.24 205 ALA B O 1
ATOM 2952 N N . THR B 1 210 ? 56.074 24.657 30.174 1.00 11.00 206 THR B N 1
ATOM 2953 C CA . THR B 1 210 ? 55.517 24.242 31.491 1.00 9.67 206 THR B CA 1
ATOM 2954 C C . THR B 1 210 ? 56.513 24.647 32.583 1.00 9.54 206 THR B C 1
ATOM 2955 O O . THR B 1 210 ? 57.714 24.907 32.278 1.00 9.55 206 THR B O 1
ATOM 2959 N N . ALA B 1 211 ? 56.054 24.664 33.835 1.00 8.53 207 ALA B N 1
ATOM 2960 C CA . ALA B 1 211 ? 56.954 24.930 34.975 1.00 8.69 207 ALA B CA 1
ATOM 2961 C C . ALA B 1 211 ? 56.623 23.886 36.052 1.00 8.79 207 ALA B C 1
ATOM 2962 O O . ALA B 1 211 ? 55.448 23.469 36.174 1.00 8.98 207 ALA B O 1
ATOM 2964 N N . ALA B 1 212 ? 57.611 23.482 36.845 1.00 8.69 208 ALA B N 1
ATOM 2965 C CA . ALA B 1 212 ? 57.361 22.644 38.020 1.00 8.91 208 ALA B CA 1
ATOM 2966 C C . ALA B 1 212 ? 58.622 22.672 38.876 1.00 9.32 208 ALA B C 1
ATOM 2967 O O . ALA B 1 212 ? 59.674 23.047 38.375 1.00 9.46 208 ALA B O 1
ATOM 2969 N N . TYR B 1 213 ? 58.541 22.251 40.138 1.00 9.89 209 TYR B N 1
ATOM 2970 C CA . TYR B 1 213 ? 59.767 22.242 40.979 1.00 10.83 209 TYR B CA 1
ATOM 2971 C C . TYR B 1 213 ? 60.718 21.155 40.519 1.00 11.61 209 TYR B C 1
ATOM 2972 O O . TYR B 1 213 ? 60.326 20.056 40.073 1.00 11.62 209 TYR B O 1
#

Solvent-accessible surface area: 18585 Å² total; per-residue (Å²): 159,35,86,2,0,1,3,8,14,134,12,66,2,0,43,63,2,6,57,8,1,20,164,79,51,10,83,0,14,17,3,46,77,141,90,98,78,131,14,100,60,39,72,4,62,12,104,59,98,74,28,4,21,75,24,1,68,62,27,62,4,0,0,6,0,59,6,90,108,66,34,92,37,103,87,16,40,44,20,5,99,20,3,1,78,3,0,112,74,29,69,5,112,24,0,0,10,14,3,7,19,5,12,2,45,57,36,120,79,124,38,25,5,98,46,179,76,25,62,112,96,126,79,62,44,3,82,11,8,75,81,3,67,37,55,1,58,98,3,142,73,7,28,4,0,2,2,1,10,2,58,84,27,44,75,51,59,116,49,40,178,46,114,42,21,18,6,76,51,24,61,45,177,148,50,56,9,85,2,8,0,34,0,0,0,17,3,0,0,35,4,8,64,103,28,139,12,53,90,28,17,0,1,0,2,82,197,39,65,2,0,1,4,9,16,124,16,65,2,0,43,66,2,6,57,8,1,18,164,81,52,14,86,1,19,19,3,46,83,148,86,124,127,33,100,68,41,67,7,47,16,104,22,45,44,28,0,14,74,29,0,68,55,27,57,4,0,0,6,0,58,7,82,109,74,35,55,33,115,32,18,37,42,21,5,99,17,0,0,40,0,0,109,126,28,67,4,109,22,0,0,8,13,2,6,18,4,20,2,41,56,47,126,74,34,45,28,5,96,50,176,77,26,66,114,90,130,78,64,34,4,76,13,9,73,81,2,82,34,46,0,66,97,4,143,69,6,28,6,0,2,1,1,9,2,52,114,26,53,88,47,130,115,35,38,173,44,114,42,20,32,6,138,52,24,58,53,186,156,49,52,11,91,4,9,0,34,0,0,1,17,3,0,0,37,4,9,74,108,28,135,14,46,96,72,15,0,1,0,2,85

CATH classification: 3.40.50.720

InterPro domains:
  IPR016040 NAD(P)-binding domain [PF13460] (7-192)
  IPR036291 NAD(P)-binding domain superfamily [SSF51735] (1-203)
  IPR051606 Polyketide Oxidoreductase-like [PTHR43355] (1-206)

Sequence (411 aa):
MLKIALFGATGMIGSRIAAEAARRGHQVTALSRNPGANVQAKAADLFDPASIAAALAGQDVVASAYGPKQEEASKVVAVAKALVDGARKAGVKRVVVVGGAGTLEVAPGKQLVDTEGFPDAYKAVALAHRDAYGYLSSTVQDLDWTFFSPAALIAPGERTGRFRTGAGRLIVDEQGNSKISAEDYAIAFVDEIEQGRFIRQAATAAYMLKIALFGATGMIGSRIAAEAARRGHQVTALSRNPANVQAKAADLFDPASIAAALAGQDVVASAYGPKQEEASKVVAVAKALVDGARKAGVKRVVVVGGAGTLEVAPGKQQLVDTEGFPDAYYKAVALAHRDAYGYLSTVQDLDWTFFSPAALIAPGERTGRFRTGAGRLIVDEQGNSKISAEDYAIAFVDEIEQGRFIRQAATAAY

B-factor: mean 20.93, std 9.02, range [7.31, 63.95]

Radius of gyration: 24.44 Å; Cα contacts (8 Å, |Δi|>4): 941; chains: 2; bounding box: 65×52×57 Å

Organism: Burkholderia pseudomallei (strain K96243) (NCBI:txid272560)

Foldseek 3Di:
DFFEEEEPCVDQLNVLLQVLCLVVPHAAEYEDCDWVDSHHYDYADLQPLVRLLVVCAPGQEYEYGQDDVRDDLVCLQVSLVSQVSSCVSRVHAHYEYEAAQQQFAADVVHGNLPDPPRDPVCNSNSVSSVVSLVVLLPDDRGFYEHEYEWPEEEADDQDLDKDKDFRHHDADPVRGGYDYSNNSSSVRVVCVVPVPAGSTYMYIGD/DFFEEEEPCVDPLNVLLQVLCLVVPHAYEYEDCPWNSHHYDYADLQPLVGLLVVCAPGQEYEYGRDPVRDDLVCLLVNLVSQVSSCVNNVHAYYEYEAAQQQFAADVVHGNLPDPPRDPVCNSSSVSSNVSLVVLLVDDRHFYEHEYEWPEEEADDQDLDWDKDFRHQDADPVRGGYDYSNNSSSVRVCCVVPVPAGSTYMYIGD